Protein AF-A0A226D0L8-F1 (afdb_monomer_lite)

InterPro domains:
  IPR007527 Zinc finger, SWIM-type [PF04434] (391-419)
  IPR007527 Zinc finger, SWIM-type [PS50966] (386-422)

Sequence (454 aa):
MDNNGADLDYRSESSESEEDSQPPPLKKLKRVPNDWEKVEVFETFESAKCKIKSERKFVYKSSTDICNGKKMYYNCAIQRCPAKIHLYLPGDNLTAILYKNGKDHDHEHASTHGINHEINTTIDAILAEGTQMPKHIIKKLRVASGETSEDFVVMFPITNGFRTALSEEFKRSHCWFHVKQNVKKNLSNKIPPDDIKSIIEDIDFLQLADNEDEFEVAKKLWNKNSTKEFCDYFHNNYLDQRSGWYEVYAPGFPSTNNGLESLNSTIKKENTLRSKLPLGDFFSTMEQIVSGWSQDRNSVVPSYTIFSLSPSHTLKIQTKSFMWSIDKTRAPVKTRARGDGLIDYYVTPTGHDPLKKEDVDGYIKKLERKSWTKFDTYRKCKNSLWQVTYTTSNWMTSQCTCPSFKKDGICKHIMGIAIIRKDFIVEDEEKAIPIGGKRQRGRPAKAEKALLTD

Radius of gyration: 38.83 Å; chains: 1; bounding box: 101×60×120 Å

Organism: Folsomia candida (NCBI:txid158441)

Foldseek 3Di:
DDDDDDDDDDDDDDDDDDDDPDDDDDDPPDDDDQDKDWDDKFQAPVVVVVVVVVVLQWDWDDKDADPFFIKTKIDGPDPPWPKIKIWTQGPVRRMIIIIIRPGDGPDDDDPVDDDDPVLVVLLVVCVVVVPDDPVVSVVSSCVVVVNDCVVPLPPDPVLVVCCVPPHPDDDDADQLVVLLVVLVVVCPPPDDPVVSVVVSVLVLVLLLQPDDVRNVLLLVQDDDPRPNVSNVVCCVPDVPNHVRRRLHSDPPDASDCVVVVVVVVCCCVPQQVVDDDDPVSVVVSVCVVVVVLVVLQDPVDPNHDDDDPAFDPDLVQLLLLQLQLPPPQFDWDWDDADPPQKTKTKTADPPDGHDDPVLVVVLVVCVVVVPDNHSVVVSCSLNGIKMWTAHRVDLLPIAMSDPCCSNRVDHSNSVSVCVNVVVDDRDVLSVPADNVDDDDPDDRDDDDPDDDDD

Structure (mmCIF, N/CA/C/O backbone):
data_AF-A0A226D0L8-F1
#
_entry.id   AF-A0A226D0L8-F1
#
loop_
_atom_site.group_PDB
_atom_site.id
_atom_site.type_symbol
_atom_site.label_atom_id
_atom_site.label_alt_id
_atom_site.label_comp_id
_atom_site.label_asym_id
_atom_site.label_entity_id
_atom_site.label_seq_id
_atom_site.pdbx_PDB_ins_code
_atom_site.Cartn_x
_atom_site.Cartn_y
_atom_site.Cartn_z
_atom_site.occupancy
_atom_site.B_iso_or_equiv
_atom_site.auth_seq_id
_atom_site.auth_comp_id
_atom_site.auth_asym_id
_atom_site.auth_atom_id
_atom_site.pdbx_PDB_model_num
ATOM 1 N N . MET A 1 1 ? -69.208 -20.876 -32.835 1.00 37.38 1 MET A N 1
ATOM 2 C CA . MET A 1 1 ? -68.488 -22.139 -33.056 1.00 37.38 1 MET A CA 1
ATOM 3 C C . MET A 1 1 ? -67.694 -22.394 -31.789 1.00 37.38 1 MET A C 1
ATOM 5 O O . MET A 1 1 ? -66.551 -21.977 -31.693 1.00 37.38 1 MET A O 1
ATOM 9 N N . ASP A 1 2 ? -68.374 -22.692 -30.683 1.00 32.94 2 ASP A N 1
ATOM 10 C CA . ASP A 1 2 ? -68.988 -24.002 -30.376 1.00 32.94 2 ASP A CA 1
ATOM 11 C C . ASP A 1 2 ? -67.918 -25.092 -30.310 1.00 32.94 2 ASP A C 1
ATOM 13 O O . ASP A 1 2 ? -67.088 -25.170 -31.205 1.00 32.94 2 ASP A O 1
ATOM 17 N N . ASN A 1 3 ? -67.918 -26.046 -29.394 1.00 30.20 3 ASN A N 1
ATOM 18 C CA . ASN A 1 3 ? -68.461 -26.240 -28.052 1.00 30.20 3 ASN A CA 1
ATOM 19 C C . ASN A 1 3 ? -67.870 -27.608 -27.633 1.00 30.20 3 ASN A C 1
ATOM 21 O O . ASN A 1 3 ? -67.577 -28.421 -28.511 1.00 30.20 3 ASN A O 1
ATOM 25 N N . ASN A 1 4 ? -67.827 -27.888 -26.329 1.00 32.38 4 ASN A N 1
ATOM 26 C CA . ASN A 1 4 ? -67.726 -29.228 -25.714 1.00 32.38 4 ASN A CA 1
ATOM 27 C C . ASN A 1 4 ? -66.370 -29.969 -25.805 1.00 32.38 4 ASN A C 1
ATOM 29 O O . ASN A 1 4 ? -65.723 -30.006 -26.840 1.00 32.38 4 ASN A O 1
ATOM 33 N N . GLY A 1 5 ? -65.880 -30.645 -24.765 1.00 28.31 5 GLY A N 1
ATOM 34 C CA . GLY A 1 5 ? -66.510 -31.075 -23.514 1.00 28.31 5 GLY A CA 1
ATOM 35 C C . GLY A 1 5 ? -66.203 -32.560 -23.273 1.00 28.31 5 GLY A C 1
ATOM 36 O O . GLY A 1 5 ? -66.402 -33.366 -24.176 1.00 28.31 5 GLY A O 1
ATOM 37 N N . ALA A 1 6 ? -65.686 -32.880 -22.084 1.00 32.38 6 ALA A N 1
ATOM 38 C CA . ALA A 1 6 ? -65.762 -34.168 -21.372 1.00 32.38 6 ALA A CA 1
ATOM 39 C C . ALA A 1 6 ? -65.029 -33.953 -20.028 1.00 32.38 6 ALA A C 1
ATOM 41 O O . ALA A 1 6 ? -63.806 -33.832 -20.013 1.00 32.38 6 ALA A O 1
ATOM 42 N N . ASP A 1 7 ? -65.703 -33.538 -18.955 1.00 32.69 7 ASP A N 1
ATOM 43 C CA . ASP A 1 7 ? -66.532 -34.328 -18.023 1.00 32.69 7 ASP A CA 1
ATOM 44 C C . ASP A 1 7 ? -65.847 -35.566 -17.436 1.00 32.69 7 ASP A C 1
ATOM 46 O O . ASP A 1 7 ? -65.626 -36.557 -18.127 1.00 32.69 7 ASP A O 1
ATOM 50 N N . LEU A 1 8 ? -65.611 -35.502 -16.120 1.00 34.31 8 LEU A N 1
ATOM 51 C CA . LEU A 1 8 ? -65.735 -36.620 -15.187 1.00 34.31 8 LEU A CA 1
ATOM 52 C C . LEU A 1 8 ? -66.274 -36.087 -13.840 1.00 34.31 8 LEU A C 1
ATOM 54 O O . LEU A 1 8 ? -65.546 -35.518 -13.028 1.00 34.31 8 LEU A O 1
ATOM 58 N N . ASP A 1 9 ? -67.589 -36.262 -13.693 1.00 32.19 9 ASP A N 1
ATOM 59 C CA . ASP A 1 9 ? -68.399 -36.526 -12.489 1.00 32.19 9 ASP A CA 1
ATOM 60 C C . ASP A 1 9 ? -67.665 -37.298 -11.367 1.00 32.19 9 ASP A C 1
ATOM 62 O O . ASP A 1 9 ? -66.705 -38.014 -11.628 1.00 32.19 9 ASP A O 1
ATOM 66 N N . TYR A 1 10 ? -68.086 -37.389 -10.101 1.00 32.28 10 TYR A N 1
ATOM 67 C CA . TYR A 1 10 ? -69.138 -36.823 -9.244 1.00 32.28 10 TYR A CA 1
ATOM 68 C C . TYR A 1 10 ? -68.954 -37.571 -7.909 1.00 32.28 10 TYR A C 1
ATOM 70 O O . TYR A 1 10 ? -68.886 -38.800 -7.928 1.00 32.28 10 TYR A O 1
ATOM 78 N N . ARG A 1 11 ? -68.903 -36.886 -6.759 1.00 31.02 11 ARG A N 1
ATOM 79 C CA . ARG A 1 11 ? -69.632 -37.304 -5.541 1.00 31.02 11 ARG A CA 1
ATOM 80 C C . ARG A 1 11 ? -69.439 -36.316 -4.399 1.00 31.02 11 ARG A C 1
ATOM 82 O O . ARG A 1 11 ? -68.360 -36.159 -3.841 1.00 31.02 11 ARG A O 1
ATOM 89 N N . SER A 1 12 ? -70.555 -35.686 -4.064 1.00 36.19 12 SER A N 1
ATOM 90 C CA . SER A 1 12 ? -70.820 -35.050 -2.786 1.00 36.19 12 SER A CA 1
ATOM 91 C C . SER A 1 12 ? -71.181 -36.140 -1.778 1.00 36.19 12 SER A C 1
ATOM 93 O O . SER A 1 12 ? -72.107 -36.909 -2.029 1.00 36.19 12 SER A O 1
ATOM 95 N N . GLU A 1 13 ? -70.475 -36.187 -0.651 1.00 32.47 13 GLU A N 1
ATOM 96 C CA . GLU A 1 13 ? -70.979 -36.780 0.585 1.00 32.47 13 GLU A CA 1
ATOM 97 C C . GLU A 1 13 ? -70.772 -35.795 1.738 1.00 32.47 13 GLU A C 1
ATOM 99 O O . GLU A 1 13 ? -69.840 -34.992 1.774 1.00 32.47 13 GLU A O 1
ATOM 104 N N . SER A 1 14 ? -71.777 -35.810 2.596 1.00 33.16 14 SER A N 1
ATOM 105 C CA . SER A 1 14 ? -72.150 -34.849 3.620 1.00 33.16 14 SER A CA 1
ATOM 106 C C . SER A 1 14 ? -71.465 -35.143 4.955 1.00 33.16 14 SER A C 1
ATOM 108 O O . SER A 1 14 ? -71.240 -36.303 5.263 1.00 33.16 14 SER A O 1
ATOM 110 N N . SER A 1 15 ? -71.317 -34.092 5.772 1.00 36.19 15 SER A N 1
ATOM 111 C CA . SER A 1 15 ? -71.385 -34.109 7.243 1.00 36.19 15 SER A CA 1
ATOM 112 C C . SER A 1 15 ? -70.389 -34.993 7.996 1.00 36.19 15 SER A C 1
ATOM 114 O O . SER A 1 15 ? -70.575 -36.196 8.067 1.00 36.19 15 SER A O 1
ATOM 116 N N . GLU A 1 16 ? -69.488 -34.366 8.753 1.00 32.88 16 GLU A N 1
ATOM 117 C CA . GLU A 1 16 ? -69.511 -34.485 10.218 1.00 32.88 16 GLU A CA 1
ATOM 118 C C . GLU A 1 16 ? -68.607 -33.422 10.860 1.00 32.88 16 GLU A C 1
ATOM 120 O O . GLU A 1 16 ? -67.505 -33.123 10.408 1.00 32.88 16 GLU A O 1
ATOM 125 N N . SER A 1 17 ? -69.162 -32.772 11.875 1.00 36.41 17 SER A N 1
ATOM 126 C CA . SER A 1 17 ? -68.563 -31.738 12.707 1.00 36.41 17 SER A CA 1
ATOM 127 C C . SER A 1 17 ? -67.508 -32.335 13.637 1.00 36.41 17 SER A C 1
ATOM 129 O O . SER A 1 17 ? -67.861 -33.109 14.525 1.00 36.41 17 SER A O 1
ATOM 131 N N . GLU A 1 18 ? -66.246 -31.936 13.492 1.00 38.16 18 GLU A N 1
ATOM 132 C CA . GLU A 1 18 ? -65.228 -32.229 14.501 1.00 38.16 18 GLU A CA 1
ATOM 133 C C . GLU A 1 18 ? -65.292 -31.186 15.622 1.00 38.16 18 GLU A C 1
ATOM 135 O O . GLU A 1 18 ? -65.072 -29.989 15.425 1.00 38.16 18 GLU A O 1
ATOM 140 N N . GLU A 1 19 ? -65.678 -31.675 16.798 1.00 36.66 19 GLU A N 1
ATOM 141 C CA . GLU A 1 19 ? -65.771 -30.946 18.051 1.00 36.66 19 GLU A CA 1
ATOM 142 C C . GLU A 1 19 ? -64.402 -30.431 18.519 1.00 36.66 19 GLU A C 1
ATOM 144 O O . GLU A 1 19 ? -63.385 -31.124 18.497 1.00 36.66 19 GLU A O 1
ATOM 149 N N . ASP A 1 20 ? -64.423 -29.192 19.006 1.00 38.41 20 ASP A N 1
ATOM 150 C CA . ASP A 1 20 ? -63.335 -28.472 19.658 1.00 38.41 20 ASP A CA 1
ATOM 151 C C . ASP A 1 20 ? -62.922 -29.172 20.968 1.00 38.41 20 ASP A C 1
ATOM 153 O O . ASP A 1 20 ? -63.424 -28.881 22.057 1.00 38.41 20 ASP A O 1
ATOM 157 N N . SER A 1 21 ? -62.010 -30.141 20.884 1.00 40.56 21 SER A N 1
ATOM 158 C CA . SER A 1 21 ? -61.425 -30.770 22.067 1.00 40.56 21 SER A CA 1
ATOM 159 C C . SER A 1 21 ? -60.380 -29.843 22.698 1.00 40.56 21 SER A C 1
ATOM 161 O O . SER A 1 21 ? -59.181 -29.938 22.419 1.00 40.56 21 SER A O 1
ATOM 163 N N . GLN A 1 22 ? -60.830 -28.946 23.581 1.00 47.28 22 GLN A N 1
ATOM 164 C CA . GLN A 1 22 ? -59.935 -28.200 24.465 1.00 47.28 22 GLN A CA 1
ATOM 165 C C . GLN A 1 22 ? -59.142 -29.163 25.370 1.00 47.28 22 GLN A C 1
ATOM 167 O O . GLN A 1 22 ? -59.720 -30.087 25.951 1.00 47.28 22 GLN A O 1
ATOM 172 N N . PRO A 1 23 ? -57.824 -28.954 25.555 1.00 41.84 23 PRO A N 1
ATOM 173 C CA . PRO A 1 23 ? -57.034 -29.785 26.451 1.00 41.84 23 PRO A CA 1
ATOM 174 C C . PRO A 1 23 ? -57.509 -29.621 27.908 1.00 41.84 23 PRO A C 1
ATOM 176 O O . PRO A 1 23 ? -57.865 -28.515 28.329 1.00 41.84 23 PRO A O 1
ATOM 179 N N . PRO A 1 24 ? -57.491 -30.697 28.716 1.00 47.47 24 PRO A N 1
ATOM 180 C CA . PRO A 1 24 ? -58.000 -30.660 30.079 1.00 47.47 24 PRO A CA 1
ATOM 181 C C . PRO A 1 24 ? -57.193 -29.683 30.952 1.00 47.47 24 PRO A C 1
ATOM 183 O O . PRO A 1 24 ? -55.968 -29.584 30.815 1.00 47.47 24 PRO A O 1
ATOM 186 N N . PRO A 1 25 ? -57.842 -28.979 31.898 1.00 43.16 25 PRO A N 1
ATOM 187 C CA . PRO A 1 25 ? -57.168 -28.010 32.747 1.00 43.16 25 PRO A CA 1
ATOM 188 C C . PRO A 1 25 ? -56.117 -28.700 33.622 1.00 43.16 25 PRO A C 1
ATOM 190 O O . PRO A 1 25 ? -56.400 -29.654 34.351 1.00 43.16 25 PRO A O 1
ATOM 193 N N . LEU A 1 26 ? -54.890 -28.174 33.574 1.00 42.44 26 LEU A N 1
ATOM 194 C CA . LEU A 1 26 ? -53.779 -28.592 34.427 1.00 42.44 26 LEU A CA 1
ATOM 195 C C . LEU A 1 26 ? -54.220 -28.598 35.899 1.00 42.44 26 LEU A C 1
ATOM 197 O O . LEU A 1 26 ? -54.559 -27.555 36.469 1.00 42.44 26 LEU A O 1
ATOM 201 N N . LYS A 1 27 ? -54.186 -29.778 36.533 1.00 43.38 27 LYS A N 1
ATOM 202 C CA . LYS A 1 27 ? -54.408 -29.938 37.977 1.00 43.38 27 LYS A CA 1
ATOM 203 C C . LYS A 1 27 ? -53.449 -29.008 38.727 1.00 43.38 27 LYS A C 1
ATOM 205 O O . LYS A 1 27 ? -52.239 -29.230 38.741 1.00 43.38 27 LYS A O 1
ATOM 210 N N . LYS A 1 28 ? -53.981 -27.956 39.360 1.00 39.88 28 LYS A N 1
ATOM 211 C CA . LYS A 1 28 ? -53.194 -27.063 40.221 1.00 39.88 28 LYS A CA 1
ATOM 212 C C . LYS A 1 28 ? -52.617 -27.888 41.374 1.00 39.88 28 LYS A C 1
ATOM 214 O O . LYS A 1 28 ? -53.363 -28.400 42.205 1.00 39.88 28 LYS A O 1
ATOM 219 N N . LEU A 1 29 ? -51.289 -27.999 41.422 1.00 40.00 29 LEU A N 1
ATOM 220 C CA . LEU A 1 29 ? -50.552 -28.554 42.559 1.00 40.00 29 LEU A CA 1
ATOM 221 C C . LEU A 1 29 ? -51.040 -27.895 43.860 1.00 40.00 29 LEU A C 1
ATOM 223 O O . LEU A 1 29 ? -51.016 -26.664 43.978 1.00 40.00 29 LEU A O 1
ATOM 227 N N . LYS A 1 30 ? -51.481 -28.709 44.832 1.00 39.88 30 LYS A N 1
ATOM 228 C CA . LYS A 1 30 ? -51.782 -28.255 46.198 1.00 39.88 30 LYS A CA 1
ATOM 229 C C . LYS A 1 30 ? -50.533 -27.562 46.750 1.00 39.88 30 LYS A C 1
ATOM 231 O O . LYS A 1 30 ? -49.501 -28.198 46.947 1.00 39.88 30 LYS A O 1
ATOM 236 N N . ARG A 1 31 ? -50.606 -26.244 46.955 1.00 51.47 31 ARG A N 1
ATOM 237 C CA . ARG A 1 31 ? -49.514 -25.476 47.564 1.00 51.47 31 ARG A CA 1
ATOM 238 C C . ARG A 1 31 ? -49.450 -25.838 49.043 1.00 51.47 31 ARG A C 1
ATOM 240 O O . ARG A 1 31 ? -50.428 -25.631 49.753 1.00 51.47 31 ARG A O 1
ATOM 247 N N . VAL A 1 32 ? -48.309 -26.357 49.489 1.00 57.56 32 VAL A N 1
ATOM 248 C CA . VAL A 1 32 ? -48.005 -26.491 50.918 1.00 57.56 32 VAL A CA 1
ATOM 249 C C . VAL A 1 32 ? -48.102 -25.092 51.549 1.00 57.56 32 VAL A C 1
ATOM 251 O O . VAL A 1 32 ? -47.522 -24.157 50.977 1.00 57.56 32 VAL A O 1
ATOM 254 N N . PRO A 1 33 ? -48.852 -24.908 52.651 1.00 63.50 33 PRO A N 1
ATOM 255 C CA . PRO A 1 33 ? -48.919 -23.632 53.355 1.00 63.50 33 PRO A CA 1
ATOM 256 C C . PRO A 1 33 ? -47.511 -23.155 53.733 1.00 63.50 33 PRO A C 1
ATOM 258 O O . PRO A 1 33 ? -46.638 -23.955 54.056 1.00 63.50 33 PRO A O 1
ATOM 261 N N . ASN A 1 34 ? -47.268 -21.851 53.624 1.00 75.88 34 ASN A N 1
ATOM 262 C CA . ASN A 1 34 ? -46.078 -21.250 54.215 1.00 75.88 34 ASN A CA 1
ATOM 263 C C . ASN A 1 34 ? -46.427 -20.879 55.656 1.00 75.88 34 ASN A C 1
ATOM 265 O O . ASN A 1 34 ? -47.388 -20.129 55.852 1.00 75.88 34 ASN A O 1
ATOM 269 N N . ASP A 1 35 ? -45.624 -21.330 56.611 1.00 80.06 35 ASP A N 1
ATOM 270 C CA . ASP A 1 35 ? -45.729 -20.907 58.004 1.00 80.06 35 ASP A CA 1
ATOM 271 C C . ASP A 1 35 ? -45.036 -19.554 58.141 1.00 80.06 35 ASP A C 1
ATOM 273 O O . ASP A 1 35 ? -43.814 -19.433 58.058 1.00 80.06 35 ASP A O 1
ATOM 277 N N . TRP A 1 36 ? -45.841 -18.496 58.210 1.00 87.88 36 TRP A N 1
ATOM 278 C CA . TRP A 1 36 ? -45.336 -17.131 58.278 1.00 87.88 36 TRP A CA 1
ATOM 279 C C . TRP A 1 36 ? -45.078 -16.735 59.726 1.00 87.88 36 TRP A C 1
ATOM 281 O O . TRP A 1 36 ? -46.016 -16.566 60.500 1.00 87.88 36 TRP A O 1
ATOM 291 N N . GLU A 1 37 ? -43.815 -16.513 60.060 1.00 88.62 37 GLU A N 1
ATOM 292 C CA . GLU A 1 37 ? -43.387 -16.066 61.379 1.00 88.62 37 GLU A CA 1
ATOM 293 C C . GLU A 1 37 ? -43.077 -14.569 61.362 1.00 88.62 37 GLU A C 1
ATOM 295 O O . GLU A 1 37 ? -42.433 -14.067 60.435 1.00 88.62 37 GLU A O 1
ATOM 300 N N . LYS A 1 38 ? -43.552 -13.847 62.382 1.00 89.94 38 LYS A N 1
ATOM 301 C CA . LYS A 1 38 ? -43.258 -12.426 62.585 1.00 89.94 38 LYS A CA 1
ATOM 302 C C . LYS A 1 38 ? -41.836 -12.287 63.122 1.00 89.94 38 LYS A C 1
ATOM 304 O O . LYS A 1 38 ? -41.548 -12.773 64.206 1.00 89.94 38 LYS A O 1
ATOM 309 N N . VAL A 1 39 ? -40.982 -11.583 62.386 1.00 89.50 39 VAL A N 1
ATOM 310 C CA . VAL A 1 39 ? -39.554 -11.463 62.716 1.00 89.50 39 VAL A CA 1
ATOM 311 C C . VAL A 1 39 ? -39.223 -10.121 63.346 1.00 89.50 39 VAL A C 1
ATOM 313 O O . VAL A 1 39 ? -38.537 -10.071 64.358 1.00 89.50 39 VAL A O 1
ATOM 316 N N . GLU A 1 40 ? -39.696 -9.026 62.753 1.00 90.50 40 GLU A N 1
ATOM 317 C CA . GLU A 1 40 ? -39.254 -7.684 63.140 1.00 90.50 40 GLU A CA 1
ATOM 318 C C . GLU A 1 40 ? -40.356 -6.650 62.885 1.00 90.50 40 GLU A C 1
ATOM 320 O O . GLU A 1 40 ? -41.176 -6.807 61.973 1.00 90.50 40 GLU A O 1
ATOM 325 N N . VAL A 1 41 ? -40.390 -5.601 63.710 1.00 90.75 41 VAL A N 1
ATOM 326 C CA . VAL A 1 41 ? -41.287 -4.447 63.567 1.00 90.75 41 VAL A CA 1
ATOM 327 C C . VAL A 1 41 ? -40.425 -3.208 63.369 1.00 90.75 41 VAL A C 1
ATOM 329 O O . VAL A 1 41 ? -39.539 -2.938 64.172 1.00 90.75 41 VAL A O 1
ATOM 332 N N . PHE A 1 42 ? -40.702 -2.462 62.308 1.00 89.69 42 PHE A N 1
ATOM 333 C CA . PHE A 1 42 ? -40.007 -1.238 61.944 1.00 89.69 42 PHE A CA 1
ATOM 334 C C . PHE A 1 42 ? -40.900 -0.031 62.222 1.00 89.69 42 PHE A C 1
ATOM 336 O O . PHE A 1 42 ? -42.097 -0.055 61.928 1.00 89.69 42 PHE A O 1
ATOM 343 N N . GLU A 1 43 ? -40.286 1.038 62.728 1.00 84.94 43 GLU A N 1
ATOM 344 C CA . GLU A 1 43 ? -40.940 2.328 62.986 1.00 84.94 43 GLU A CA 1
ATOM 345 C C . GLU A 1 43 ? -41.397 3.042 61.715 1.00 84.94 43 GLU A C 1
ATOM 347 O O . GLU A 1 43 ? -42.222 3.937 61.803 1.00 84.94 43 GLU A O 1
ATOM 352 N N . THR A 1 44 ? -40.831 2.691 60.554 1.00 85.62 44 THR A N 1
ATOM 353 C CA . THR A 1 44 ? -41.199 3.248 59.248 1.00 85.62 44 THR A CA 1
ATOM 354 C C . THR A 1 44 ? -41.049 2.204 58.146 1.00 85.62 44 THR A C 1
ATOM 356 O O . THR A 1 44 ? -40.243 1.267 58.226 1.00 85.62 44 THR A O 1
ATOM 359 N N . PHE A 1 45 ? -41.799 2.388 57.064 1.00 83.94 45 PHE A N 1
ATOM 360 C CA . PHE A 1 45 ? -41.703 1.553 55.871 1.00 83.94 45 PHE A CA 1
ATOM 361 C C . PHE A 1 45 ? -40.346 1.675 55.163 1.00 83.94 45 PHE A C 1
ATOM 363 O O . PHE A 1 45 ? -39.806 0.694 54.644 1.00 83.94 45 PHE A O 1
ATOM 370 N N . GLU A 1 46 ? -39.773 2.873 55.162 1.00 84.81 46 GLU A N 1
ATOM 371 C CA . GLU A 1 46 ? -38.467 3.181 54.592 1.00 84.81 46 GLU A CA 1
ATOM 372 C C . GLU A 1 46 ? -37.364 2.403 55.311 1.00 84.81 46 GLU A C 1
ATOM 374 O O . GLU A 1 46 ? -36.510 1.810 54.648 1.00 84.81 46 GLU A O 1
ATOM 379 N N . SER A 1 47 ? -37.426 2.321 56.644 1.00 86.38 47 SER A N 1
ATOM 380 C CA . SER A 1 47 ? -36.490 1.527 57.447 1.00 86.38 47 SER A CA 1
ATOM 381 C C . SER A 1 47 ? -36.555 0.038 57.083 1.00 86.38 47 SER A C 1
ATOM 383 O O . SER A 1 47 ? -35.529 -0.581 56.780 1.00 86.38 47 SER A O 1
ATOM 385 N N . ALA A 1 48 ? -37.769 -0.513 56.961 1.00 86.19 48 ALA A N 1
ATOM 386 C CA . ALA A 1 48 ? -37.978 -1.901 56.543 1.00 86.19 48 ALA A CA 1
ATOM 387 C C . ALA A 1 48 ? -37.425 -2.182 55.131 1.00 86.19 48 ALA A C 1
ATOM 389 O O . ALA A 1 48 ? -36.776 -3.203 54.887 1.00 86.19 48 ALA A O 1
ATOM 390 N N . LYS A 1 49 ? -37.628 -1.258 54.183 1.00 84.19 49 LYS A N 1
ATOM 391 C CA . LYS A 1 49 ? -37.063 -1.361 52.828 1.00 84.19 49 LYS A CA 1
ATOM 392 C C . LYS A 1 49 ? -35.541 -1.290 52.824 1.00 84.19 49 LYS A C 1
ATOM 394 O O . LYS A 1 49 ? -34.911 -2.060 52.098 1.00 84.19 49 LYS A O 1
ATOM 399 N N . CYS A 1 50 ? -34.953 -0.380 53.599 1.00 84.50 50 CYS A N 1
ATOM 400 C CA . CYS A 1 50 ? -33.504 -0.245 53.717 1.00 84.50 50 CYS A CA 1
ATOM 401 C C . CYS A 1 50 ? -32.867 -1.535 54.237 1.00 84.50 50 CYS A C 1
ATOM 403 O O . CYS A 1 50 ? -31.859 -1.967 53.678 1.00 84.50 50 CYS A O 1
ATOM 405 N N . LYS A 1 51 ? -33.495 -2.200 55.215 1.00 87.12 51 LYS A N 1
ATOM 406 C CA . LYS A 1 51 ? -33.051 -3.501 55.730 1.00 87.12 51 LYS A CA 1
ATOM 407 C C . LYS A 1 51 ? -33.082 -4.600 54.664 1.00 87.12 51 LYS A C 1
ATOM 409 O O . LYS A 1 51 ? -32.074 -5.255 54.425 1.00 87.12 51 LYS A O 1
ATOM 414 N N . ILE A 1 52 ? -34.201 -4.763 53.954 1.00 85.75 52 ILE A N 1
ATOM 415 C CA . ILE A 1 52 ? -34.303 -5.777 52.886 1.00 85.75 52 ILE A CA 1
ATOM 416 C C . ILE A 1 52 ? -33.282 -5.503 51.769 1.00 85.75 52 ILE A C 1
ATOM 418 O O . ILE A 1 52 ? -32.662 -6.425 51.233 1.00 85.75 52 ILE A O 1
ATOM 422 N N . LYS A 1 53 ? -33.077 -4.226 51.421 1.00 83.12 53 LYS A N 1
ATOM 423 C CA . LYS A 1 53 ? -32.132 -3.812 50.379 1.00 83.12 53 LYS A CA 1
ATOM 424 C C . LYS A 1 53 ? -30.674 -4.016 50.797 1.00 83.12 53 LYS A C 1
ATOM 426 O O . LYS A 1 53 ? -29.865 -4.384 49.945 1.00 83.12 53 LYS A O 1
ATOM 431 N N . SER A 1 54 ? -30.329 -3.792 52.067 1.00 80.44 54 SER A N 1
ATOM 432 C CA . SER A 1 54 ? -28.966 -3.997 52.570 1.00 80.44 54 SER A CA 1
ATOM 433 C C . SER A 1 54 ? -28.585 -5.476 52.612 1.00 80.44 54 SER A C 1
ATOM 435 O O . SER A 1 54 ? -27.442 -5.811 52.317 1.00 80.44 54 SER A O 1
ATOM 437 N N . GLU A 1 55 ? -29.547 -6.369 52.862 1.00 81.12 55 GLU A N 1
ATOM 438 C CA . GLU A 1 55 ? -29.313 -7.815 52.839 1.00 81.12 55 GLU A CA 1
ATOM 439 C C . GLU A 1 55 ? -29.033 -8.364 51.432 1.00 81.12 55 GLU A C 1
ATOM 441 O O . GLU A 1 55 ? -28.404 -9.412 51.313 1.00 81.12 55 GLU A O 1
ATOM 446 N N . ARG A 1 56 ? -29.492 -7.692 50.363 1.00 76.44 56 ARG A N 1
ATOM 447 C CA . ARG A 1 56 ? -29.326 -8.091 48.942 1.00 76.44 56 ARG A CA 1
ATOM 448 C C . ARG A 1 56 ? -29.755 -9.533 48.605 1.00 76.44 56 ARG A C 1
ATOM 450 O O . ARG A 1 56 ? -29.443 -10.033 47.528 1.00 76.44 56 ARG A O 1
ATOM 457 N N . LYS A 1 57 ? -30.501 -10.197 49.493 1.00 83.69 57 LYS A N 1
ATOM 458 C CA . LYS A 1 57 ? -30.965 -11.586 49.332 1.00 83.69 57 LYS A CA 1
ATOM 459 C C . LYS A 1 57 ? -32.335 -11.695 48.671 1.00 83.69 57 LYS A C 1
ATOM 461 O O . LYS A 1 57 ? -32.626 -12.731 48.077 1.00 83.69 57 LYS A O 1
ATOM 466 N N . PHE A 1 58 ? -33.165 -10.654 48.761 1.00 86.31 58 PHE A N 1
ATOM 467 C CA . PHE A 1 58 ? -34.573 -10.692 48.366 1.00 86.31 58 PHE A CA 1
ATOM 468 C C . PHE A 1 58 ? -34.925 -9.622 47.324 1.00 86.31 58 PHE A C 1
ATOM 470 O O . PHE A 1 58 ? -34.490 -8.476 47.413 1.00 86.31 58 PHE A O 1
ATOM 477 N N . VAL A 1 59 ? -35.753 -9.996 46.348 1.00 87.38 59 VAL A N 1
ATOM 478 C CA . VAL A 1 59 ? -36.237 -9.155 45.245 1.00 87.38 59 VAL A CA 1
ATOM 479 C C . VAL A 1 59 ? -37.759 -9.054 45.314 1.00 87.38 59 VAL A C 1
ATOM 481 O O . VAL A 1 59 ? -38.454 -10.036 45.594 1.00 87.38 59 VAL A O 1
ATOM 484 N N . TYR A 1 60 ? -38.284 -7.853 45.066 1.00 89.94 60 TYR A N 1
ATOM 485 C CA . TYR A 1 60 ? -39.721 -7.586 45.071 1.00 89.94 60 TYR A CA 1
ATOM 486 C C . TYR A 1 60 ? -40.448 -8.429 44.019 1.00 89.94 60 TYR A C 1
ATOM 488 O O . TYR A 1 60 ? -40.023 -8.499 42.867 1.00 89.94 60 TYR A O 1
ATOM 496 N N . LYS A 1 61 ? -41.563 -9.048 44.417 1.00 88.94 61 LYS A N 1
ATOM 497 C CA . LYS A 1 61 ? -42.399 -9.859 43.530 1.00 88.94 61 LYS A CA 1
ATOM 498 C C . LYS A 1 61 ? -43.722 -9.177 43.210 1.00 88.94 61 LYS A C 1
ATOM 500 O O . LYS A 1 61 ? -44.081 -9.031 42.048 1.00 88.94 61 LYS A O 1
ATOM 505 N N . SER A 1 62 ? -44.486 -8.845 44.243 1.00 89.00 62 SER A N 1
ATOM 506 C CA . SER A 1 62 ? -45.860 -8.372 44.100 1.00 89.00 62 SER A CA 1
ATOM 507 C C . SER A 1 62 ? -46.341 -7.723 45.389 1.00 89.00 62 SER A C 1
ATOM 509 O O . SER A 1 62 ? -45.772 -7.942 46.458 1.00 89.00 62 SER A O 1
ATOM 511 N N . SER A 1 63 ? -47.434 -6.975 45.303 1.00 90.50 63 SER A N 1
ATOM 512 C CA . SER A 1 63 ? -48.151 -6.474 46.471 1.00 90.50 63 SER A CA 1
ATOM 513 C C . SER A 1 63 ? -49.632 -6.814 46.380 1.00 90.50 63 SER A C 1
ATOM 515 O O . SER A 1 63 ? -50.149 -7.111 45.303 1.00 90.50 63 SER A O 1
ATOM 517 N N . THR A 1 64 ? -50.289 -6.854 47.532 1.00 89.25 64 THR A N 1
ATOM 518 C CA . THR A 1 64 ? -51.707 -7.172 47.666 1.00 89.25 64 THR A CA 1
ATOM 519 C C . THR A 1 64 ? -52.292 -6.269 48.734 1.00 89.25 64 THR A C 1
ATOM 521 O O . THR A 1 64 ? -51.834 -6.292 49.879 1.00 89.25 64 THR A O 1
ATOM 524 N N . ASP A 1 65 ? -53.282 -5.476 48.352 1.00 86.25 65 ASP A N 1
ATOM 525 C CA . ASP A 1 65 ? -54.045 -4.661 49.287 1.00 86.25 65 ASP A CA 1
ATOM 526 C C . ASP A 1 65 ? -55.063 -5.564 50.006 1.00 86.25 65 ASP A C 1
ATOM 528 O O . ASP A 1 65 ? -55.687 -6.439 49.401 1.00 86.25 65 ASP A O 1
ATOM 532 N N . ILE A 1 66 ? -55.173 -5.410 51.320 1.00 86.06 66 ILE A N 1
ATOM 533 C CA . ILE A 1 66 ? -56.095 -6.146 52.189 1.00 86.06 66 ILE A CA 1
ATOM 534 C C . ILE A 1 66 ? -56.928 -5.142 52.988 1.00 86.06 66 ILE A C 1
ATOM 536 O O . ILE A 1 66 ? -56.545 -3.985 53.120 1.00 86.06 66 ILE A O 1
ATOM 540 N N . CYS A 1 67 ? -58.065 -5.573 53.539 1.00 75.81 67 CYS A N 1
ATOM 541 C CA . CYS A 1 67 ? -59.019 -4.682 54.217 1.00 75.81 67 CYS A CA 1
ATOM 542 C C . CYS A 1 67 ? -58.389 -3.762 55.282 1.00 75.81 67 CYS A C 1
ATOM 544 O O . CYS A 1 67 ? -58.854 -2.643 55.453 1.00 75.81 67 CYS A O 1
ATOM 546 N N . ASN A 1 68 ? -57.309 -4.207 55.937 1.00 79.38 68 ASN A N 1
ATOM 547 C CA . ASN A 1 68 ? -56.644 -3.487 57.025 1.00 79.38 68 ASN A CA 1
ATOM 548 C C . ASN A 1 68 ? -55.194 -3.077 56.708 1.00 79.38 68 ASN A C 1
ATOM 550 O O . ASN A 1 68 ? -54.412 -2.852 57.633 1.00 79.38 68 ASN A O 1
ATOM 554 N N . GLY A 1 69 ? -54.804 -3.007 55.431 1.00 86.75 69 GLY A N 1
ATOM 555 C CA . GLY A 1 69 ? -53.447 -2.604 55.063 1.00 86.75 69 GLY A CA 1
ATOM 556 C C . GLY A 1 69 ? -52.938 -3.174 53.742 1.00 86.75 69 GLY A C 1
ATOM 557 O O . GLY A 1 69 ? -53.704 -3.581 52.875 1.00 86.75 69 GLY A O 1
ATOM 558 N N . LYS A 1 70 ? -51.616 -3.249 53.586 1.00 89.06 70 LYS A N 1
ATOM 559 C CA . LYS A 1 70 ? -50.957 -3.738 52.369 1.00 89.06 70 LYS A CA 1
ATOM 560 C C . LYS A 1 70 ? -49.900 -4.785 52.684 1.00 89.06 70 LYS A C 1
ATOM 562 O O . LYS A 1 70 ? -49.074 -4.603 53.574 1.00 89.06 70 LYS A O 1
ATOM 567 N N . LYS A 1 71 ? -49.889 -5.885 51.927 1.00 91.69 71 LYS A N 1
ATOM 568 C CA . LYS A 1 71 ? -48.821 -6.895 51.968 1.00 91.69 71 LYS A CA 1
ATOM 569 C C . LYS A 1 71 ? -47.916 -6.761 50.753 1.00 91.69 71 LYS A C 1
ATOM 571 O O . LYS A 1 71 ? -48.396 -6.693 49.626 1.00 91.69 71 LYS A O 1
ATOM 576 N N . MET A 1 72 ? -46.604 -6.763 50.963 1.00 90.12 72 MET A N 1
ATOM 577 C CA . MET A 1 72 ? -45.596 -6.734 49.901 1.00 90.12 72 MET A CA 1
ATOM 578 C C . MET A 1 72 ? -44.721 -7.974 49.980 1.00 90.12 72 MET A C 1
ATOM 580 O O . MET A 1 72 ? -44.045 -8.189 50.979 1.00 90.12 72 MET A O 1
ATOM 584 N N . TYR A 1 73 ? -44.726 -8.784 48.929 1.00 91.62 73 TYR A N 1
ATOM 585 C CA . TYR A 1 73 ? -44.035 -10.066 48.872 1.00 91.62 73 TYR A CA 1
ATOM 586 C C . TYR A 1 73 ? -42.696 -9.945 48.152 1.00 91.62 73 TYR A C 1
ATOM 588 O O . TYR A 1 73 ? -42.607 -9.346 47.075 1.00 91.62 73 TYR A O 1
ATOM 596 N N . TYR A 1 74 ? -41.682 -10.603 48.705 1.00 91.38 74 TYR A N 1
ATOM 597 C CA . TYR A 1 74 ? -40.349 -10.705 48.131 1.00 91.38 74 TYR A CA 1
ATOM 598 C C . TYR A 1 74 ? -39.929 -12.178 48.074 1.00 91.38 74 TYR A C 1
ATOM 600 O O . TYR A 1 74 ? -40.174 -12.950 49.006 1.00 91.38 74 TYR A O 1
ATOM 608 N N . ASN A 1 75 ? -39.291 -12.574 46.976 1.00 90.06 75 ASN A N 1
ATOM 609 C CA . ASN A 1 75 ? -38.640 -13.883 46.866 1.00 90.06 75 ASN A CA 1
ATOM 610 C C . ASN A 1 75 ? -37.134 -13.699 46.991 1.00 90.06 75 ASN A C 1
ATOM 612 O O . ASN A 1 75 ? -36.636 -12.594 46.787 1.00 90.06 75 ASN A O 1
ATOM 616 N N . CYS A 1 76 ? -36.403 -14.777 47.246 1.00 86.44 76 CYS A N 1
ATOM 617 C CA . CYS A 1 76 ? -34.963 -14.747 47.051 1.00 86.44 76 CYS A CA 1
ATOM 618 C C . CYS A 1 76 ? -34.591 -14.320 45.612 1.00 86.44 76 CYS A C 1
ATOM 620 O O . CYS A 1 76 ? -35.329 -14.588 44.659 1.00 86.44 76 CYS A O 1
ATOM 622 N N . ALA A 1 77 ? -33.448 -13.646 45.466 1.00 82.75 77 ALA A N 1
ATOM 623 C CA . ALA A 1 77 ? -32.879 -13.247 44.182 1.00 82.75 77 ALA A CA 1
ATOM 624 C C . ALA A 1 77 ? -32.538 -14.442 43.268 1.00 82.75 77 ALA A C 1
ATOM 626 O O . ALA A 1 77 ? -32.541 -14.293 42.047 1.00 82.75 77 ALA A O 1
ATOM 627 N N . ILE A 1 78 ? -32.273 -15.622 43.839 1.00 79.88 78 ILE A N 1
ATOM 628 C CA . ILE A 1 78 ? -31.985 -16.845 43.083 1.00 79.88 78 ILE A CA 1
ATOM 629 C C . ILE A 1 78 ? -33.292 -17.551 42.707 1.00 79.88 78 ILE A C 1
ATOM 631 O O . ILE A 1 78 ? -34.171 -17.785 43.542 1.00 79.88 78 ILE A O 1
ATOM 635 N N . GLN A 1 79 ? -33.430 -17.896 41.422 1.00 76.12 79 GLN A N 1
ATOM 636 C CA . GLN A 1 79 ? -34.607 -18.609 40.928 1.00 76.12 79 GLN A CA 1
ATOM 637 C C . GLN A 1 79 ? -34.757 -19.971 41.618 1.00 76.12 79 GLN A C 1
ATOM 639 O O . GLN A 1 79 ? -33.784 -20.688 41.809 1.00 76.12 79 GLN A O 1
ATOM 644 N N . ARG A 1 80 ? -36.006 -20.343 41.928 1.00 79.69 80 ARG A N 1
ATOM 645 C CA . ARG A 1 80 ? -36.413 -21.605 42.585 1.00 79.69 80 ARG A CA 1
ATOM 646 C C . ARG A 1 80 ? -36.022 -21.775 44.059 1.00 79.69 80 ARG A C 1
ATOM 648 O O . ARG A 1 80 ? -36.460 -22.757 44.645 1.00 79.69 80 ARG A O 1
ATOM 655 N N . CYS A 1 81 ? -35.361 -20.801 44.682 1.00 83.06 81 CYS A N 1
ATOM 656 C CA . CYS A 1 81 ? -35.119 -20.828 46.125 1.00 83.06 81 CYS A CA 1
ATOM 657 C C . CYS A 1 81 ? -36.448 -20.778 46.929 1.00 83.06 81 CYS A C 1
ATOM 659 O O . CYS A 1 81 ? -37.354 -19.997 46.588 1.00 83.06 81 CYS A O 1
ATOM 661 N N . PRO A 1 82 ? -36.605 -21.592 47.994 1.00 85.81 82 PRO A N 1
ATOM 662 C CA . PRO A 1 82 ? -37.836 -21.679 48.774 1.00 85.81 82 PRO A CA 1
ATOM 663 C C . PRO A 1 82 ? -38.023 -20.525 49.771 1.00 85.81 82 PRO A C 1
ATOM 665 O O . PRO A 1 82 ? -39.159 -20.307 50.211 1.00 85.81 82 PRO A O 1
ATOM 668 N N . ALA A 1 83 ? -36.963 -19.778 50.099 1.00 87.75 83 ALA A N 1
ATOM 669 C CA . ALA A 1 83 ? -36.985 -18.668 51.050 1.00 87.75 83 ALA A CA 1
ATOM 670 C C . ALA A 1 83 ? -37.797 -17.468 50.526 1.00 87.75 83 ALA A C 1
ATOM 672 O O . ALA A 1 83 ? -37.587 -16.967 49.411 1.00 87.75 83 ALA A O 1
ATOM 673 N N . LYS A 1 84 ? -38.748 -16.989 51.337 1.00 91.69 84 LYS A N 1
ATOM 674 C CA . LYS A 1 84 ? -39.642 -15.867 51.011 1.00 91.69 84 LYS A CA 1
ATOM 675 C C . LYS A 1 84 ? -39.899 -15.005 52.233 1.00 91.69 84 LYS A C 1
ATOM 677 O O . LYS A 1 84 ? -40.054 -15.508 53.343 1.00 91.69 84 LYS A O 1
ATOM 682 N N . ILE A 1 85 ? -40.056 -13.711 51.989 1.00 92.81 85 ILE A N 1
ATOM 683 C CA . ILE A 1 85 ? -40.433 -12.743 53.017 1.00 92.81 85 ILE A CA 1
ATOM 684 C C . ILE A 1 85 ? -41.614 -11.900 52.547 1.00 92.81 85 ILE A C 1
ATOM 686 O O . ILE A 1 85 ? -41.849 -11.751 51.342 1.00 92.81 85 ILE A O 1
ATOM 690 N N . HIS A 1 86 ? -42.365 -11.336 53.486 1.00 92.50 86 HIS A N 1
ATOM 691 C CA . HIS A 1 86 ? -43.301 -10.269 53.165 1.00 92.50 86 HIS A CA 1
ATOM 692 C C . HIS A 1 86 ? -43.303 -9.173 54.225 1.00 92.50 86 HIS A C 1
ATOM 694 O O . HIS A 1 86 ? -43.095 -9.436 55.406 1.00 92.50 86 HIS A O 1
ATOM 700 N N . LEU A 1 87 ? -43.553 -7.944 53.780 1.00 91.81 87 LEU A N 1
ATOM 701 C CA . LEU A 1 87 ? -43.842 -6.813 54.650 1.00 91.81 87 LEU A CA 1
ATOM 702 C C . LEU A 1 87 ? -45.352 -6.635 54.753 1.00 91.81 87 LEU A C 1
ATOM 704 O O . LEU A 1 87 ? -46.042 -6.653 53.733 1.00 91.81 87 LEU A O 1
ATOM 708 N N . TYR A 1 88 ? -45.850 -6.453 55.967 1.00 90.56 88 TYR A N 1
ATOM 709 C CA . TYR A 1 88 ? -47.210 -6.017 56.242 1.00 90.56 88 TYR A CA 1
ATOM 710 C C . TYR A 1 88 ? -47.191 -4.570 56.729 1.00 90.56 88 TYR A C 1
ATOM 712 O O . TYR A 1 88 ? -46.503 -4.244 57.694 1.00 90.56 88 TYR A O 1
ATOM 720 N N . LEU A 1 89 ? -47.949 -3.731 56.036 1.00 89.06 89 LEU A N 1
ATOM 721 C CA . LEU A 1 89 ? -48.183 -2.325 56.335 1.00 89.06 89 LEU A CA 1
ATOM 722 C C . LEU A 1 89 ? -49.617 -2.210 56.851 1.00 89.06 89 LEU A C 1
ATOM 724 O O . LEU A 1 89 ? -50.531 -2.388 56.041 1.00 89.06 89 LEU A O 1
ATOM 728 N N . PRO A 1 90 ? -49.846 -1.994 58.154 1.00 85.00 90 PRO A N 1
ATOM 729 C CA . PRO A 1 90 ? -51.183 -1.742 58.674 1.00 85.00 90 PRO A CA 1
ATOM 730 C C . PRO A 1 90 ? -51.744 -0.435 58.091 1.00 85.00 90 PRO A C 1
ATOM 732 O O . PRO A 1 90 ? -50.993 0.435 57.660 1.00 85.00 90 PRO A O 1
ATOM 735 N N . GLY A 1 91 ? -53.070 -0.295 58.050 1.00 74.75 91 GLY A N 1
ATOM 736 C CA . GLY A 1 91 ? -53.745 0.859 57.435 1.00 74.75 91 GLY A CA 1
ATOM 737 C C . GLY A 1 91 ? -53.415 2.231 58.044 1.00 74.75 91 GLY A C 1
ATOM 738 O O . GLY A 1 91 ? -53.718 3.246 57.424 1.00 74.75 91 GLY A O 1
ATOM 739 N N . ASP A 1 92 ? -52.772 2.273 59.214 1.00 70.44 92 ASP A N 1
ATOM 740 C CA . ASP A 1 92 ? -52.227 3.494 59.820 1.00 70.44 92 ASP A CA 1
ATOM 741 C C . ASP A 1 92 ? -50.929 3.983 59.142 1.00 70.44 92 ASP A C 1
ATOM 743 O O . ASP A 1 92 ? -50.527 5.123 59.360 1.00 70.44 92 ASP A O 1
ATOM 747 N N . ASN A 1 93 ? -50.302 3.156 58.289 1.00 65.56 93 ASN A N 1
ATOM 748 C CA . ASN A 1 93 ? -49.074 3.405 57.519 1.00 65.56 93 ASN A CA 1
ATOM 749 C C . ASN A 1 93 ? -47.856 3.873 58.335 1.00 65.56 93 ASN A C 1
ATOM 751 O O . ASN A 1 93 ? -46.851 4.278 57.749 1.00 65.56 93 ASN A O 1
ATOM 755 N N . LEU A 1 94 ? -47.914 3.804 59.665 1.00 71.44 94 LEU A N 1
ATOM 756 C CA . LEU A 1 94 ? -46.822 4.254 60.523 1.00 71.44 94 LEU A CA 1
ATOM 757 C C . LEU A 1 94 ? -45.774 3.159 60.686 1.00 71.44 94 LEU A C 1
ATOM 759 O O . LEU A 1 94 ? -44.591 3.442 60.604 1.00 71.44 94 LEU A O 1
ATOM 763 N N . THR A 1 95 ? -46.185 1.901 60.843 1.00 84.06 95 THR A N 1
ATOM 764 C CA . THR A 1 95 ? -45.254 0.797 61.117 1.00 84.06 95 THR A CA 1
ATOM 765 C C . THR A 1 95 ? -45.207 -0.215 59.978 1.00 84.06 95 THR A C 1
ATOM 767 O O . THR A 1 95 ? -46.154 -0.372 59.208 1.00 84.06 95 THR A O 1
ATOM 770 N N . ALA A 1 96 ? -44.090 -0.930 59.851 1.00 89.00 96 ALA A N 1
ATOM 771 C CA . ALA A 1 96 ? -43.960 -2.041 58.912 1.00 89.00 96 ALA A CA 1
ATOM 772 C C . ALA A 1 96 ? -43.534 -3.307 59.656 1.00 89.00 96 ALA A C 1
ATOM 774 O O . ALA A 1 96 ? -42.611 -3.283 60.462 1.00 89.00 96 ALA A O 1
ATOM 775 N N . ILE A 1 97 ? -44.195 -4.431 59.384 1.00 90.50 97 ILE A N 1
ATOM 776 C CA . ILE A 1 97 ? -43.922 -5.709 60.051 1.00 90.50 97 ILE A CA 1
ATOM 777 C C . ILE A 1 97 ? -43.357 -6.701 59.038 1.00 90.50 97 ILE A C 1
ATOM 779 O O . ILE A 1 97 ? -43.989 -6.969 58.016 1.00 90.50 97 ILE A O 1
ATOM 783 N N . LEU A 1 98 ? -42.189 -7.271 59.327 1.00 91.44 98 LEU A N 1
ATOM 784 C CA . LEU A 1 98 ? -41.531 -8.269 58.488 1.00 91.44 98 LEU A CA 1
ATOM 785 C C . LEU A 1 98 ? -41.893 -9.688 58.921 1.00 91.44 98 LEU A C 1
ATOM 787 O O . LEU A 1 98 ? -41.742 -10.056 60.085 1.00 91.44 98 LEU A O 1
ATOM 791 N N . TYR A 1 99 ? -42.298 -10.495 57.945 1.00 92.00 99 TYR A N 1
ATOM 792 C CA . TYR A 1 99 ? -42.585 -11.914 58.108 1.00 92.00 99 TYR A CA 1
ATOM 793 C C . TYR A 1 99 ? -41.674 -12.766 57.223 1.00 92.00 99 TYR A C 1
ATOM 795 O O . TYR A 1 99 ? -41.456 -12.434 56.053 1.00 92.00 99 TYR A O 1
ATOM 803 N N . LYS A 1 100 ? -41.206 -13.902 57.749 1.00 91.94 100 LYS A N 1
ATOM 804 C CA . LYS A 1 100 ? -40.458 -14.936 57.009 1.00 91.94 100 LYS A CA 1
ATOM 805 C C . LYS A 1 100 ? -41.291 -16.207 56.892 1.00 91.94 100 LYS A C 1
ATOM 807 O O . LYS A 1 100 ? -42.126 -16.468 57.744 1.00 91.94 100 LYS A O 1
ATOM 812 N N . ASN A 1 101 ? -41.088 -16.987 55.835 1.00 89.12 101 ASN A N 1
ATOM 813 C CA . ASN A 1 101 ? -41.860 -18.209 55.576 1.00 89.12 101 ASN A CA 1
ATOM 814 C C . ASN A 1 101 ? -41.282 -19.490 56.211 1.00 89.12 101 ASN A C 1
ATOM 816 O O . ASN A 1 101 ? -41.628 -20.577 55.747 1.00 89.12 101 ASN A O 1
ATOM 820 N N . GLY A 1 102 ? -40.351 -19.362 57.165 1.00 80.81 102 GLY A N 1
ATOM 821 C CA . GLY A 1 102 ? -39.734 -20.487 57.878 1.00 80.81 102 GLY A CA 1
ATOM 822 C C . GLY A 1 102 ? -38.848 -21.414 57.034 1.00 80.81 102 GLY A C 1
ATOM 823 O O . GLY A 1 102 ? -38.482 -22.483 57.505 1.00 80.81 102 GLY A O 1
ATOM 824 N N . LYS A 1 103 ? -38.520 -21.054 55.784 1.00 84.88 103 LYS A N 1
ATOM 825 C CA . LYS A 1 103 ? -37.664 -21.861 54.896 1.00 84.88 103 LYS A CA 1
ATOM 826 C C . LYS A 1 103 ? -36.314 -21.189 54.695 1.00 84.88 103 LYS A C 1
ATOM 828 O O . LYS A 1 103 ? -36.272 -20.023 54.296 1.00 84.88 103 LYS A O 1
ATOM 833 N N . ASP A 1 104 ? -35.245 -21.945 54.911 1.00 83.38 104 ASP A N 1
ATOM 834 C CA . ASP A 1 104 ? -33.877 -21.491 54.676 1.00 83.38 104 ASP A CA 1
ATOM 835 C C . ASP A 1 104 ? -33.525 -21.437 53.185 1.00 83.38 104 ASP A C 1
ATOM 837 O O . ASP A 1 104 ? -34.214 -21.994 52.324 1.00 83.38 104 ASP A O 1
ATOM 841 N N . HIS A 1 105 ? -32.445 -20.721 52.877 1.00 81.88 105 HIS A N 1
ATOM 842 C CA . HIS A 1 105 ? -31.859 -20.717 51.542 1.00 81.88 105 HIS A CA 1
ATOM 843 C C . HIS A 1 105 ? -31.193 -22.071 51.268 1.00 81.88 105 HIS A C 1
ATOM 845 O O . HIS A 1 105 ? -30.390 -22.542 52.063 1.00 81.88 105 HIS A O 1
ATOM 851 N N . ASP A 1 106 ? -31.488 -22.667 50.119 1.00 81.69 106 ASP A N 1
ATOM 852 C CA . ASP A 1 106 ? -30.936 -23.938 49.635 1.00 81.69 106 ASP A CA 1
ATOM 853 C C . ASP A 1 106 ? -29.739 -23.742 48.689 1.00 81.69 106 ASP A C 1
ATOM 855 O O . ASP A 1 106 ? -29.436 -24.592 47.854 1.00 81.69 106 ASP A O 1
ATOM 859 N N . HIS A 1 107 ? -29.067 -22.595 48.795 1.00 74.69 107 HIS A N 1
ATOM 860 C CA . HIS A 1 107 ? -27.949 -22.221 47.942 1.00 74.69 107 HIS A CA 1
ATOM 861 C C . HIS A 1 107 ? -26.852 -21.516 48.746 1.00 74.69 107 HIS A C 1
ATOM 863 O O . HIS A 1 107 ? -27.124 -20.644 49.576 1.00 74.69 107 HIS A O 1
ATOM 869 N N . GLU A 1 108 ? -25.595 -21.834 48.452 1.00 63.66 108 GLU A N 1
ATOM 870 C CA . GLU A 1 108 ? -24.445 -21.082 48.958 1.00 63.66 108 GLU A CA 1
ATOM 871 C C . GLU A 1 108 ? -24.196 -19.830 48.103 1.00 63.66 108 GLU A C 1
ATOM 873 O O . GLU A 1 108 ? -24.607 -19.751 46.945 1.00 63.66 108 GLU A O 1
ATOM 878 N N . HIS A 1 109 ? -23.601 -18.805 48.718 1.00 61.28 109 HIS A N 1
ATOM 879 C CA . HIS A 1 109 ? -23.402 -17.450 48.197 1.00 61.28 109 HIS A CA 1
ATOM 880 C C . HIS A 1 109 ? -23.006 -17.376 46.710 1.00 61.28 109 HIS A C 1
ATOM 882 O O . HIS A 1 109 ? -21.830 -17.387 46.366 1.00 61.28 109 HIS A O 1
ATOM 888 N N . ALA A 1 110 ? -23.986 -17.184 45.828 1.00 50.16 110 ALA A N 1
ATOM 889 C CA . ALA A 1 110 ? -23.739 -16.904 44.420 1.00 50.16 110 ALA A CA 1
ATOM 890 C C . ALA A 1 110 ? -24.617 -15.735 43.968 1.00 50.16 110 ALA A C 1
ATOM 892 O O . ALA A 1 110 ? -25.742 -15.916 43.501 1.00 50.16 110 ALA A O 1
ATOM 893 N N . SER A 1 111 ? -24.115 -14.501 44.088 1.00 49.78 111 SER A N 1
ATOM 894 C CA . SER A 1 111 ? -24.669 -13.426 43.266 1.00 49.78 111 SER A CA 1
ATOM 895 C C . SER A 1 111 ? -24.246 -13.696 41.823 1.00 49.78 111 SER A C 1
ATOM 897 O O . SER A 1 111 ? -23.097 -13.475 41.454 1.00 49.78 111 SER A O 1
ATOM 899 N N . THR A 1 112 ? -25.164 -14.193 41.000 1.00 50.69 112 THR A N 1
ATOM 900 C CA . THR A 1 112 ? -24.913 -14.473 39.578 1.00 50.69 112 THR A CA 1
ATOM 901 C C . THR A 1 112 ? -24.999 -13.227 38.694 1.00 50.69 112 THR A C 1
ATOM 903 O O . THR A 1 112 ? -24.818 -13.334 37.483 1.00 50.69 112 THR A O 1
ATOM 906 N N . HIS A 1 113 ? -25.272 -12.042 39.254 1.00 46.50 113 HIS A N 1
ATOM 907 C CA . HIS A 1 113 ? -25.367 -10.786 38.507 1.00 46.50 113 HIS A CA 1
ATOM 908 C C . HIS A 1 113 ? -24.643 -9.635 39.213 1.00 46.50 113 HIS A C 1
ATOM 910 O O . HIS A 1 113 ? -24.997 -9.256 40.329 1.00 46.50 113 HIS A O 1
ATOM 916 N N . GLY A 1 114 ? -23.663 -9.060 38.510 1.00 54.97 114 GLY A N 1
ATOM 917 C CA . GLY A 1 114 ? -22.859 -7.918 38.944 1.00 54.97 114 GLY A CA 1
ATOM 918 C C . GLY A 1 114 ? -21.355 -8.195 38.883 1.00 54.97 114 GLY A C 1
ATOM 919 O O . GLY A 1 114 ? -20.916 -9.339 38.955 1.00 54.97 114 GLY A O 1
ATOM 920 N N . ILE A 1 115 ? -20.565 -7.132 38.734 1.00 63.41 115 ILE A N 1
ATOM 921 C CA . ILE A 1 115 ? -19.107 -7.181 38.905 1.00 63.41 115 ILE A CA 1
ATOM 922 C C . ILE A 1 115 ? -18.823 -7.470 40.389 1.00 63.41 115 ILE A C 1
ATOM 924 O O . ILE A 1 115 ? -19.474 -6.878 41.254 1.00 63.41 115 ILE A O 1
ATOM 928 N N . ASN A 1 116 ? -17.883 -8.380 40.676 1.00 74.44 116 ASN A N 1
ATOM 929 C CA . ASN A 1 116 ? -17.477 -8.728 42.043 1.00 74.44 116 ASN A CA 1
ATOM 930 C C . ASN A 1 116 ? -17.137 -7.449 42.839 1.00 74.44 116 ASN A C 1
ATOM 932 O O . ASN A 1 116 ? -16.524 -6.525 42.304 1.00 74.44 116 ASN A O 1
ATOM 936 N N . HIS A 1 117 ? -17.552 -7.393 44.109 1.00 69.62 117 HIS A N 1
ATOM 937 C CA . HIS A 1 117 ? -17.279 -6.274 45.011 1.00 69.62 117 HIS A CA 1
ATOM 938 C C . HIS A 1 117 ? -15.797 -5.884 45.020 1.00 69.62 117 HIS A C 1
ATOM 940 O O . HIS A 1 117 ? -15.488 -4.703 44.915 1.00 69.62 117 HIS A O 1
ATOM 946 N N . GLU A 1 118 ? -14.892 -6.860 45.090 1.00 73.88 118 GLU A N 1
ATOM 947 C CA . GLU A 1 118 ? -13.445 -6.619 45.099 1.00 73.88 118 GLU A CA 1
ATOM 948 C C . GLU A 1 118 ? -12.991 -5.890 43.832 1.00 73.88 118 GLU A C 1
ATOM 950 O O . GLU A 1 118 ? -12.284 -4.888 43.911 1.00 73.88 118 GLU A O 1
ATOM 955 N N . ILE A 1 119 ? -13.499 -6.316 42.670 1.00 77.94 119 ILE A N 1
ATOM 956 C CA . ILE A 1 119 ? -13.200 -5.692 41.377 1.00 77.94 119 ILE A CA 1
ATOM 957 C C . ILE A 1 119 ? -13.746 -4.259 41.326 1.00 77.94 119 ILE A C 1
ATOM 959 O O . ILE A 1 119 ? -13.056 -3.371 40.830 1.00 77.94 119 ILE A O 1
ATOM 963 N N . ASN A 1 120 ? -14.946 -4.000 41.856 1.00 79.50 120 ASN A N 1
ATOM 964 C CA . ASN A 1 120 ? -15.487 -2.636 41.922 1.00 79.50 120 ASN A CA 1
ATOM 965 C C . ASN A 1 120 ? -14.633 -1.728 42.813 1.00 79.50 120 ASN A C 1
ATOM 967 O O . ASN A 1 120 ? -14.318 -0.613 42.411 1.00 79.50 120 ASN A O 1
ATOM 971 N N . THR A 1 121 ? -14.186 -2.219 43.971 1.00 82.44 121 THR A N 1
ATOM 972 C CA . THR A 1 121 ? -13.283 -1.463 44.849 1.00 82.44 121 THR A CA 1
ATOM 973 C C . THR A 1 121 ? -11.962 -1.139 44.146 1.00 82.44 121 THR A C 1
ATOM 975 O O . THR A 1 121 ? -11.453 -0.026 44.265 1.00 82.44 121 THR A O 1
ATOM 978 N N . THR A 1 122 ? -11.420 -2.073 43.357 1.00 85.00 122 THR A N 1
ATOM 979 C CA . THR A 1 122 ? -10.218 -1.809 42.553 1.00 85.00 122 THR A CA 1
ATOM 980 C C . THR A 1 122 ? -10.484 -0.796 41.434 1.00 85.00 122 THR A C 1
ATOM 982 O O . THR A 1 122 ? -9.646 0.070 41.190 1.00 85.00 122 THR A O 1
ATOM 985 N N . ILE A 1 123 ? -11.644 -0.851 40.767 1.00 83.38 123 ILE A N 1
ATOM 986 C CA . ILE A 1 123 ? -12.041 0.138 39.749 1.00 83.38 123 ILE A CA 1
ATOM 987 C C . ILE A 1 123 ? -12.098 1.544 40.353 1.00 83.38 123 ILE A C 1
ATOM 989 O O . ILE A 1 123 ? -11.543 2.471 39.765 1.00 83.38 123 ILE A O 1
ATOM 993 N N . ASP A 1 124 ? -12.717 1.698 41.523 1.00 86.38 124 ASP A N 1
ATOM 994 C CA . ASP A 1 124 ? -12.848 2.993 42.196 1.00 86.38 124 ASP A CA 1
ATOM 995 C C . ASP A 1 124 ? -11.480 3.574 42.583 1.00 86.38 124 ASP A C 1
ATOM 997 O O . ASP A 1 124 ? -11.229 4.762 42.367 1.00 86.38 124 ASP A O 1
ATOM 1001 N N . ALA A 1 125 ? -10.553 2.736 43.060 1.00 85.69 125 ALA A N 1
ATOM 1002 C CA . ALA A 1 125 ? -9.175 3.146 43.334 1.00 85.69 125 ALA A CA 1
ATOM 1003 C C . ALA A 1 125 ? -8.448 3.611 42.057 1.00 85.69 125 ALA A C 1
ATOM 1005 O O . ALA A 1 125 ? -7.828 4.673 42.034 1.00 85.69 125 ALA A O 1
ATOM 1006 N N . ILE A 1 126 ? -8.590 2.867 40.955 1.00 87.31 126 ILE A N 1
ATOM 1007 C CA . ILE A 1 126 ? -7.987 3.216 39.660 1.00 87.31 126 ILE A CA 1
ATOM 1008 C C . ILE A 1 126 ? -8.552 4.537 39.104 1.00 87.31 126 ILE A C 1
ATOM 1010 O O . ILE A 1 126 ? -7.820 5.333 38.502 1.00 87.31 126 ILE A O 1
ATOM 1014 N N . LEU A 1 127 ? -9.851 4.777 39.293 1.00 86.00 127 LEU A N 1
ATOM 1015 C CA . LEU A 1 127 ? -10.506 6.027 38.911 1.00 86.00 127 LEU A CA 1
ATOM 1016 C C . LEU A 1 127 ? -10.012 7.202 39.766 1.00 86.00 127 LEU A C 1
ATOM 1018 O O . LEU A 1 127 ? -9.736 8.268 39.213 1.00 86.00 127 LEU A O 1
ATOM 1022 N N . ALA A 1 128 ? -9.843 7.000 41.077 1.00 85.25 128 ALA A N 1
ATOM 1023 C CA . ALA A 1 128 ? -9.307 8.003 42.000 1.00 85.25 128 ALA A CA 1
ATOM 1024 C C . ALA A 1 128 ? -7.849 8.385 41.680 1.00 85.25 128 ALA A C 1
ATOM 1026 O O . ALA A 1 128 ? -7.469 9.544 41.821 1.00 85.25 128 ALA A O 1
ATOM 1027 N N . GLU A 1 129 ? -7.056 7.452 41.145 1.00 83.56 129 GLU A N 1
ATOM 1028 C CA . GLU A 1 129 ? -5.714 7.706 40.594 1.00 83.56 129 GLU A CA 1
ATOM 1029 C C . GLU A 1 129 ? -5.722 8.479 39.255 1.00 83.56 129 GLU A C 1
ATOM 1031 O O . GLU A 1 129 ? -4.678 8.665 38.627 1.00 83.56 129 GLU A O 1
ATOM 1036 N N . GLY A 1 130 ? -6.890 8.902 38.761 1.00 81.88 130 GLY A N 1
ATOM 1037 C CA . GLY A 1 130 ? -7.032 9.706 37.544 1.00 81.88 130 GLY A CA 1
ATOM 1038 C C . GLY A 1 130 ? -7.091 8.900 36.243 1.00 81.88 130 GLY A C 1
ATOM 1039 O O . GLY A 1 130 ? -7.050 9.472 35.153 1.00 81.88 130 GLY A O 1
ATOM 1040 N N . THR A 1 131 ? -7.210 7.569 36.305 1.00 83.44 131 THR A N 1
ATOM 1041 C CA . THR A 1 131 ? -7.321 6.735 35.098 1.00 83.44 131 THR A CA 1
ATOM 1042 C C . THR A 1 131 ? -8.778 6.609 34.661 1.00 83.44 131 THR A C 1
ATOM 1044 O O . THR A 1 131 ? -9.501 5.748 35.138 1.00 83.44 131 THR A O 1
ATOM 1047 N N . GLN A 1 132 ? -9.209 7.440 33.710 1.00 80.31 132 GLN A N 1
ATOM 1048 C CA . GLN A 1 132 ? -10.622 7.504 33.295 1.00 80.31 132 GLN A CA 1
ATOM 1049 C C . GLN A 1 132 ? -10.966 6.658 32.057 1.00 80.31 132 GLN A C 1
ATOM 1051 O O . GLN A 1 132 ? -12.129 6.362 31.793 1.00 80.31 132 GLN A O 1
ATOM 1056 N N . MET A 1 133 ? -9.966 6.263 31.263 1.00 67.56 133 MET A N 1
ATOM 1057 C CA . MET A 1 133 ? -10.191 5.510 30.027 1.00 67.56 133 MET A CA 1
ATOM 1058 C C . MET A 1 133 ? -10.482 4.029 30.323 1.00 67.56 133 MET A C 1
ATOM 1060 O O . MET A 1 133 ? -9.606 3.361 30.878 1.00 67.56 133 MET A O 1
ATOM 1064 N N . PRO A 1 134 ? -11.607 3.451 29.851 1.00 72.00 134 PRO A N 1
ATOM 1065 C CA . PRO A 1 134 ? -11.976 2.059 30.138 1.00 72.00 134 PRO A CA 1
ATOM 1066 C C . PRO A 1 134 ? -10.882 1.041 29.799 1.00 72.00 134 PRO A C 1
ATOM 1068 O O . PRO A 1 134 ? -10.626 0.111 30.556 1.00 72.00 134 PRO A O 1
ATOM 1071 N N . LYS A 1 135 ? -10.160 1.253 28.690 1.00 69.94 135 LYS A N 1
ATOM 1072 C CA . LYS A 1 135 ? -9.033 0.394 28.288 1.00 69.94 135 LYS A CA 1
ATOM 1073 C C . LYS A 1 135 ? -7.882 0.406 29.297 1.00 69.94 135 LYS A C 1
ATOM 1075 O O . LYS A 1 135 ? -7.231 -0.615 29.488 1.00 69.94 135 LYS A O 1
ATOM 1080 N N . HIS A 1 136 ? -7.615 1.552 29.917 1.00 75.94 136 HIS A N 1
ATOM 1081 C CA . HIS A 1 136 ? -6.547 1.696 30.904 1.00 75.94 136 HIS A CA 1
ATOM 1082 C C . HIS A 1 136 ? -6.974 1.149 32.268 1.00 75.94 136 HIS A C 1
ATOM 1084 O O . HIS A 1 136 ? -6.155 0.535 32.945 1.00 75.94 136 HIS A O 1
ATOM 1090 N N . ILE A 1 137 ? -8.256 1.291 32.622 1.00 79.38 137 ILE A N 1
ATOM 1091 C CA . ILE A 1 137 ? -8.839 0.672 33.819 1.00 79.38 137 ILE A CA 1
ATOM 1092 C C . ILE A 1 137 ? -8.717 -0.851 33.727 1.00 79.38 137 ILE A C 1
ATOM 1094 O O . ILE A 1 137 ? -8.153 -1.474 34.618 1.00 79.38 137 ILE A O 1
ATOM 1098 N N . ILE A 1 138 ? -9.127 -1.446 32.601 1.00 77.44 138 ILE A N 1
ATOM 1099 C CA . ILE A 1 138 ? -8.995 -2.893 32.358 1.00 77.44 138 ILE A CA 1
ATOM 1100 C C . ILE A 1 138 ? -7.530 -3.345 32.437 1.00 77.44 138 ILE A C 1
ATOM 1102 O O . ILE A 1 138 ? -7.241 -4.383 33.024 1.00 77.44 138 ILE A O 1
ATOM 1106 N N . LYS A 1 139 ? -6.593 -2.562 31.883 1.00 75.12 139 LYS A N 1
ATOM 1107 C CA . LYS A 1 139 ? -5.154 -2.852 31.972 1.00 75.12 139 LYS A CA 1
ATOM 1108 C C . LYS A 1 139 ? -4.662 -2.871 33.421 1.00 75.12 139 LYS A C 1
ATOM 1110 O O . LYS A 1 139 ? -3.972 -3.808 33.800 1.00 75.12 139 LYS A O 1
ATOM 1115 N N . LYS A 1 140 ? -5.020 -1.867 34.225 1.00 81.69 140 LYS A N 1
ATOM 1116 C CA . LYS A 1 140 ? -4.623 -1.798 35.638 1.00 81.69 140 LYS A CA 1
ATOM 1117 C C . LYS A 1 140 ? -5.252 -2.913 36.477 1.00 81.69 140 LYS A C 1
ATOM 1119 O O . LYS A 1 140 ? -4.555 -3.495 37.297 1.00 81.69 140 LYS A O 1
ATOM 1124 N N . LEU A 1 141 ? -6.515 -3.263 36.221 1.00 81.38 141 LEU A N 1
ATOM 1125 C CA . LEU A 1 141 ? -7.182 -4.390 36.886 1.00 81.38 141 LEU A CA 1
ATOM 1126 C C . LEU A 1 141 ? -6.466 -5.721 36.640 1.00 81.38 141 LEU A C 1
ATOM 1128 O O . LEU A 1 141 ? -6.287 -6.494 37.570 1.00 81.38 141 LEU A O 1
ATOM 1132 N N . ARG A 1 142 ? -6.031 -5.969 35.402 1.00 70.56 142 ARG A N 1
ATOM 1133 C CA . ARG A 1 142 ? -5.339 -7.211 35.021 1.00 70.56 142 ARG A CA 1
ATOM 1134 C C . ARG A 1 142 ? -3.933 -7.327 35.606 1.00 70.56 142 ARG A C 1
ATOM 1136 O O . ARG A 1 142 ? -3.525 -8.397 36.040 1.00 70.56 142 ARG A O 1
ATOM 1143 N N . VAL A 1 143 ? -3.221 -6.202 35.689 1.00 77.38 143 VAL A N 1
ATOM 1144 C CA . VAL A 1 143 ? -1.939 -6.134 36.409 1.00 77.38 143 VAL A CA 1
ATOM 1145 C C . VAL A 1 143 ? -2.149 -6.395 37.904 1.00 77.38 143 VAL A C 1
ATOM 1147 O O . VAL A 1 143 ? -1.381 -7.136 38.508 1.00 77.38 143 VAL A O 1
ATOM 1150 N N . ALA A 1 144 ? -3.210 -5.839 38.499 1.00 75.00 144 ALA A N 1
ATOM 1151 C CA . ALA A 1 144 ? -3.545 -6.071 39.904 1.00 75.00 144 ALA A CA 1
ATOM 1152 C C . ALA A 1 144 ? -3.940 -7.532 40.199 1.00 75.00 144 ALA A C 1
ATOM 1154 O O . ALA A 1 144 ? -3.715 -8.002 41.310 1.00 75.00 144 ALA A O 1
ATOM 1155 N N . SER A 1 145 ? -4.470 -8.267 39.214 1.00 72.12 145 SER A N 1
ATOM 1156 C CA . SER A 1 145 ? -4.762 -9.703 39.326 1.00 72.12 145 SER A CA 1
ATOM 1157 C C . SER A 1 145 ? -3.563 -10.618 39.042 1.00 72.12 145 SER A C 1
ATOM 1159 O O . SER A 1 145 ? -3.735 -11.833 39.000 1.00 72.12 145 SER A O 1
ATOM 1161 N N . GLY A 1 146 ? -2.358 -10.067 38.853 1.00 63.44 146 GLY A N 1
ATOM 1162 C CA . GLY A 1 146 ? -1.130 -10.845 38.669 1.00 63.44 146 GLY A CA 1
ATOM 1163 C C . GLY A 1 146 ? -0.878 -11.347 37.244 1.00 63.44 146 GLY A C 1
ATOM 1164 O O . GLY A 1 146 ? 0.030 -12.152 37.054 1.00 63.44 146 GLY A O 1
ATOM 1165 N N . GLU A 1 147 ? -1.631 -10.878 36.239 1.00 55.09 147 GLU A N 1
ATOM 1166 C CA . GLU A 1 147 ? -1.303 -11.157 34.833 1.00 55.09 147 GLU A CA 1
ATOM 1167 C C . GLU A 1 147 ? -0.027 -10.388 34.453 1.00 55.09 147 GLU A C 1
ATOM 1169 O O . GLU A 1 147 ? 0.073 -9.169 34.648 1.00 55.09 147 GLU A O 1
ATOM 1174 N N . THR A 1 148 ? 0.976 -11.102 33.939 1.00 47.47 148 THR A N 1
ATOM 1175 C CA . THR A 1 148 ? 2.287 -10.520 33.630 1.00 47.47 148 THR A CA 1
ATOM 1176 C C . THR A 1 148 ? 2.246 -9.681 32.352 1.00 47.47 148 THR A C 1
ATOM 1178 O O . THR A 1 148 ? 1.404 -9.858 31.472 1.00 47.47 148 THR A O 1
ATOM 1181 N N . SER A 1 149 ? 3.190 -8.745 32.212 1.00 46.72 149 SER A N 1
ATOM 1182 C CA . SER A 1 149 ? 3.317 -7.899 31.018 1.00 46.72 149 SER A CA 1
ATOM 1183 C C . SER A 1 149 ? 3.747 -8.649 29.750 1.00 46.72 149 SER A C 1
ATOM 1185 O O . SER A 1 149 ? 3.861 -8.019 28.701 1.00 46.72 149 SER A O 1
ATOM 1187 N N . GLU A 1 150 ? 4.012 -9.953 29.827 1.00 43.09 150 GLU A N 1
ATOM 1188 C CA . GLU A 1 150 ? 4.363 -10.795 28.676 1.00 43.09 150 GLU A CA 1
ATOM 1189 C C . GLU A 1 150 ? 3.126 -11.444 28.033 1.00 43.09 150 GLU A C 1
ATOM 1191 O O . GLU A 1 150 ? 3.102 -11.625 26.817 1.00 43.09 150 GLU A O 1
ATOM 1196 N N . ASP A 1 151 ? 2.024 -11.605 28.777 1.00 40.69 151 ASP A N 1
ATOM 1197 C CA . ASP A 1 151 ? 0.704 -11.998 28.241 1.00 40.69 151 ASP A CA 1
ATOM 1198 C C . ASP A 1 151 ? 0.021 -10.863 27.447 1.00 40.69 151 ASP A C 1
ATOM 1200 O O . ASP A 1 151 ? -1.085 -10.978 26.910 1.00 40.69 151 ASP A O 1
ATOM 1204 N N . PHE A 1 152 ? 0.707 -9.725 27.349 1.00 47.16 152 PHE A N 1
ATOM 1205 C CA . PHE A 1 152 ? 0.248 -8.456 26.806 1.00 47.16 152 PHE A CA 1
ATOM 1206 C C . PHE A 1 152 ? 0.327 -8.384 25.278 1.00 47.16 152 PHE A C 1
ATOM 1208 O O . PHE A 1 152 ? 0.669 -7.350 24.700 1.00 47.16 152 PHE A O 1
ATOM 1215 N N . VAL A 1 153 ? -0.098 -9.435 24.579 1.00 44.56 153 VAL A N 1
ATOM 1216 C CA . VAL A 1 153 ? -0.640 -9.204 23.242 1.00 44.56 153 VAL A CA 1
ATOM 1217 C C . VAL A 1 153 ? -1.980 -8.530 23.481 1.00 44.56 153 VAL A C 1
ATOM 1219 O O . VAL A 1 153 ? -2.880 -9.122 24.068 1.00 44.56 153 VAL A O 1
ATOM 1222 N N . VAL A 1 154 ? -2.133 -7.277 23.047 1.00 46.53 154 VAL A N 1
ATOM 1223 C CA . VAL A 1 154 ? -3.451 -6.654 22.873 1.00 46.53 154 VAL A CA 1
ATOM 1224 C C . VAL A 1 154 ? -4.237 -7.590 21.956 1.00 46.53 154 VAL A C 1
ATOM 1226 O O . VAL A 1 154 ? -4.131 -7.518 20.735 1.00 46.53 154 VAL A O 1
ATOM 1229 N N . MET A 1 155 ? -4.938 -8.555 22.548 1.00 48.44 155 MET A N 1
ATOM 1230 C CA . MET A 1 155 ? -5.593 -9.624 21.823 1.00 48.44 155 MET A CA 1
ATOM 1231 C C . MET A 1 155 ? -6.768 -8.999 21.099 1.00 48.44 155 MET A C 1
ATOM 1233 O O . MET A 1 155 ? -7.796 -8.661 21.682 1.00 48.44 155 MET A O 1
ATOM 1237 N N . PHE A 1 156 ? -6.575 -8.766 19.808 1.00 64.12 156 PHE A N 1
ATOM 1238 C CA . PHE A 1 156 ? -7.611 -8.255 18.939 1.00 64.12 156 PHE A CA 1
ATOM 1239 C C . PHE A 1 156 ? -8.689 -9.336 18.823 1.00 64.12 156 PHE A C 1
ATOM 1241 O O . PHE A 1 156 ? -8.380 -10.407 18.301 1.00 64.12 156 PHE A O 1
ATOM 1248 N N . PRO A 1 157 ? -9.945 -9.076 19.232 1.00 73.44 157 PRO A N 1
ATOM 1249 C CA . PRO A 1 157 ? -11.012 -10.080 19.176 1.00 73.44 157 PRO A CA 1
ATOM 1250 C C . PRO A 1 157 ? -11.163 -10.709 17.785 1.00 73.44 157 PRO A C 1
ATOM 1252 O O . PRO A 1 157 ? -11.401 -11.903 17.663 1.00 73.44 157 PRO A O 1
ATOM 1255 N N . ILE A 1 158 ? -10.922 -9.915 16.735 1.00 77.12 158 ILE A N 1
ATOM 1256 C CA . ILE A 1 158 ? -10.901 -10.368 15.338 1.00 77.12 158 ILE A CA 1
ATOM 1257 C C . ILE A 1 158 ? -9.772 -11.375 15.086 1.00 77.12 158 ILE A C 1
ATOM 1259 O O . ILE A 1 158 ? -9.992 -12.381 14.428 1.00 77.12 158 ILE A O 1
ATOM 1263 N N . THR A 1 159 ? -8.564 -11.120 15.594 1.00 79.81 159 THR A N 1
ATOM 1264 C CA . THR A 1 159 ? -7.422 -12.032 15.428 1.00 79.81 159 THR A CA 1
ATOM 1265 C C . THR A 1 159 ? -7.672 -13.352 16.132 1.00 79.81 159 THR A C 1
ATOM 1267 O O . THR A 1 159 ? -7.389 -14.392 15.557 1.00 79.81 159 THR A O 1
ATOM 1270 N N . ASN A 1 160 ? -8.251 -13.318 17.331 1.00 79.75 160 ASN A N 1
ATOM 1271 C CA . ASN A 1 160 ? -8.607 -14.541 18.043 1.00 79.75 160 ASN A CA 1
ATOM 1272 C C . ASN A 1 160 ? -9.704 -15.304 17.315 1.00 79.75 160 ASN A C 1
ATOM 1274 O O . ASN A 1 160 ? -9.548 -16.494 17.091 1.00 79.75 160 ASN A O 1
ATOM 1278 N N . GLY A 1 161 ? -10.756 -14.610 16.870 1.00 82.06 161 GLY A N 1
ATOM 1279 C CA . GLY A 1 161 ? -11.808 -15.222 16.064 1.00 82.06 161 GLY A CA 1
ATOM 1280 C C . GLY A 1 161 ? -11.251 -15.906 14.814 1.00 82.06 161 GLY A C 1
ATOM 1281 O O . GLY A 1 161 ? -11.617 -17.040 14.532 1.00 82.06 161 GLY A O 1
ATOM 1282 N N . PHE A 1 162 ? -10.307 -15.262 14.117 1.00 81.88 162 PHE A N 1
ATOM 1283 C CA . PHE A 1 162 ? -9.602 -15.868 12.984 1.00 81.88 162 PHE A CA 1
ATOM 1284 C C . PHE A 1 162 ? -8.794 -17.106 13.386 1.00 81.88 162 PHE A C 1
ATOM 1286 O O . PHE A 1 162 ? -8.947 -18.138 12.742 1.00 81.88 162 PHE A O 1
ATOM 1293 N N . ARG A 1 163 ? -7.988 -17.032 14.457 1.00 82.81 163 ARG A N 1
ATOM 1294 C CA . ARG A 1 163 ? -7.206 -18.181 14.955 1.00 82.81 163 ARG A CA 1
ATOM 1295 C C . ARG A 1 163 ? -8.097 -19.371 15.284 1.00 82.81 163 ARG A C 1
ATOM 1297 O O . ARG A 1 163 ? -7.815 -20.486 14.866 1.00 82.81 163 ARG A O 1
ATOM 1304 N N . THR A 1 164 ? -9.192 -19.115 15.995 1.00 84.50 164 THR A N 1
ATOM 1305 C CA . THR A 1 164 ? -10.141 -20.149 16.409 1.00 84.50 164 THR A CA 1
ATOM 1306 C C . THR A 1 164 ? -10.868 -20.776 15.221 1.00 84.50 164 THR A C 1
ATOM 1308 O O . THR A 1 164 ? -11.121 -21.974 15.242 1.00 84.50 164 THR A O 1
ATOM 1311 N N . ALA A 1 165 ? -11.217 -19.993 14.196 1.00 84.31 165 ALA A N 1
ATOM 1312 C CA . ALA A 1 165 ? -12.043 -20.473 13.090 1.00 84.31 165 ALA A CA 1
ATOM 1313 C C . ALA A 1 165 ? -11.254 -21.050 11.901 1.00 84.31 165 ALA A C 1
ATOM 1315 O O . ALA A 1 165 ? -11.777 -21.917 11.208 1.00 84.31 165 ALA A O 1
ATOM 1316 N N . LEU A 1 166 ? -10.046 -20.547 11.615 1.00 79.12 166 LEU A N 1
ATOM 1317 C CA . LEU A 1 166 ? -9.361 -20.767 10.330 1.00 79.12 166 LEU A CA 1
ATOM 1318 C C . LEU A 1 166 ? -7.925 -21.311 10.438 1.00 79.12 166 LEU A C 1
ATOM 1320 O O . LEU A 1 166 ? -7.323 -21.522 9.389 1.00 79.12 166 LEU A O 1
ATOM 1324 N N . SER A 1 167 ? -7.416 -21.578 11.653 1.00 76.88 167 SER A N 1
ATOM 1325 C CA . SER A 1 167 ? -6.050 -22.030 12.029 1.00 76.88 167 SER A CA 1
ATOM 1326 C C . SER A 1 167 ? -5.135 -20.949 12.628 1.00 76.88 167 SER A C 1
ATOM 1328 O O . SER A 1 167 ? -5.371 -19.747 12.493 1.00 76.88 167 SER A O 1
ATOM 1330 N N . GLU A 1 168 ? -4.081 -21.392 13.324 1.00 72.12 168 GLU A N 1
ATOM 1331 C CA . GLU A 1 168 ? -3.099 -20.523 13.989 1.00 72.12 168 GLU A CA 1
ATOM 1332 C C . GLU A 1 168 ? -2.087 -19.884 13.024 1.00 72.12 168 GLU A C 1
ATOM 1334 O O . GLU A 1 168 ? -1.544 -18.816 13.322 1.00 72.12 168 GLU A O 1
ATOM 1339 N N . GLU A 1 169 ? -1.865 -20.481 11.851 1.00 81.12 169 GLU A N 1
ATOM 1340 C CA . GLU A 1 169 ? -0.856 -20.028 10.894 1.00 81.12 169 GLU A CA 1
ATOM 1341 C C . GLU A 1 169 ? -1.424 -18.996 9.914 1.00 81.12 169 GLU A C 1
ATOM 1343 O O . GLU A 1 169 ? -1.800 -19.296 8.782 1.00 81.12 169 GLU A O 1
ATOM 1348 N N . PHE A 1 170 ? -1.457 -17.728 10.329 1.00 82.06 170 PHE A N 1
ATOM 1349 C CA . PHE A 1 170 ? -1.685 -16.626 9.396 1.00 82.06 170 PHE A CA 1
ATOM 1350 C C . PHE A 1 170 ? -0.851 -15.391 9.718 1.00 82.06 170 PHE A C 1
ATOM 1352 O O . PHE A 1 170 ? -0.616 -15.022 10.871 1.00 82.06 170 PHE A O 1
ATOM 1359 N N . LYS A 1 171 ? -0.468 -14.679 8.657 1.00 83.12 171 LYS A N 1
ATOM 1360 C CA . LYS A 1 171 ? 0.188 -13.375 8.741 1.00 83.12 171 LYS A CA 1
ATOM 1361 C C . LYS A 1 171 ? -0.868 -12.275 8.645 1.00 83.12 171 LYS A C 1
ATOM 1363 O O . LYS A 1 171 ? -1.509 -12.093 7.612 1.00 83.12 171 LYS A O 1
ATOM 1368 N N . ARG A 1 172 ? -1.088 -11.541 9.738 1.00 84.69 172 ARG A N 1
ATOM 1369 C CA . ARG A 1 172 ? -2.121 -10.499 9.791 1.00 84.69 172 ARG A CA 1
ATOM 1370 C C . ARG A 1 172 ? -1.650 -9.211 9.122 1.00 84.69 172 ARG A C 1
ATOM 1372 O O . ARG A 1 172 ? -0.818 -8.498 9.671 1.00 84.69 172 ARG A O 1
ATOM 1379 N N . SER A 1 173 ? -2.270 -8.847 8.006 1.00 88.94 173 SER A N 1
ATOM 1380 C CA . SER A 1 173 ? -2.091 -7.527 7.400 1.00 88.94 173 SER A CA 1
ATOM 1381 C C . SER A 1 173 ? -3.085 -6.499 7.952 1.00 88.94 173 SER A C 1
ATOM 1383 O O . SER A 1 173 ? -4.193 -6.815 8.400 1.00 88.94 173 SER A O 1
ATOM 1385 N N . HIS A 1 174 ? -2.682 -5.233 7.932 1.00 88.31 174 HIS A N 1
ATOM 1386 C CA . HIS A 1 174 ? -3.516 -4.097 8.291 1.00 88.31 174 HIS A CA 1
ATOM 1387 C C . HIS A 1 174 ? -3.858 -3.293 7.042 1.00 88.31 174 HIS A C 1
ATOM 1389 O O . HIS A 1 174 ? -2.987 -2.859 6.295 1.00 88.31 174 HIS A O 1
ATOM 1395 N N . CYS A 1 175 ? -5.154 -3.064 6.831 1.00 88.38 175 CYS A N 1
ATOM 1396 C CA . CYS A 1 175 ? -5.643 -2.330 5.672 1.00 88.38 175 CYS A CA 1
ATOM 1397 C C . CYS A 1 175 ? -5.083 -0.899 5.644 1.00 88.38 175 CYS A C 1
ATOM 1399 O O . CYS A 1 175 ? -5.431 -0.066 6.489 1.00 88.38 175 CYS A O 1
ATOM 1401 N N . TRP A 1 176 ? -4.271 -0.605 4.629 1.00 91.94 176 TRP A N 1
ATOM 1402 C CA . TRP A 1 176 ? -3.633 0.695 4.442 1.00 91.94 176 TRP A CA 1
ATOM 1403 C C . TRP A 1 176 ? -4.626 1.864 4.414 1.00 91.94 176 TRP A C 1
ATOM 1405 O O . TRP A 1 176 ? -4.381 2.905 5.024 1.00 91.94 176 TRP A O 1
ATOM 1415 N N . PHE A 1 177 ? -5.787 1.690 3.776 1.00 89.81 177 PHE A N 1
ATOM 1416 C CA . PHE A 1 177 ? -6.835 2.712 3.763 1.00 89.81 177 PHE A CA 1
ATOM 1417 C C . PHE A 1 177 ? -7.262 3.122 5.179 1.00 89.81 177 PHE A C 1
ATOM 1419 O O . PHE A 1 177 ? -7.347 4.315 5.478 1.00 89.81 177 PHE A O 1
ATOM 1426 N N . HIS A 1 178 ? -7.478 2.148 6.067 1.00 89.19 178 HIS A N 1
ATOM 1427 C CA . HIS A 1 178 ? -7.865 2.408 7.452 1.00 89.19 178 HIS A CA 1
ATOM 1428 C C . HIS A 1 178 ? -6.724 3.031 8.261 1.00 89.19 178 HIS A C 1
ATOM 1430 O O . HIS A 1 178 ? -6.977 3.935 9.059 1.00 89.19 178 HIS A O 1
ATOM 1436 N N . VAL A 1 179 ? -5.472 2.617 8.023 1.00 92.50 179 VAL A N 1
ATOM 1437 C CA . VAL A 1 179 ? -4.290 3.273 8.610 1.00 92.50 179 VAL A CA 1
ATOM 1438 C C . VAL A 1 179 ? -4.274 4.751 8.216 1.00 92.50 179 VAL A C 1
ATOM 1440 O O . VAL A 1 179 ? -4.291 5.618 9.089 1.00 92.50 179 VAL A O 1
ATOM 1443 N N . LYS A 1 180 ? -4.365 5.060 6.917 1.00 92.38 180 LYS A N 1
ATOM 1444 C CA . LYS A 1 180 ? -4.353 6.435 6.398 1.00 92.38 180 LYS A CA 1
ATOM 1445 C C . LYS A 1 180 ? -5.527 7.271 6.910 1.00 92.38 180 LYS A C 1
ATOM 1447 O O . LYS A 1 180 ? -5.354 8.445 7.237 1.00 92.38 180 LYS A O 1
ATOM 1452 N N . GLN A 1 181 ? -6.721 6.687 7.012 1.00 90.75 181 GLN A N 1
ATOM 1453 C CA . GLN A 1 181 ? -7.891 7.372 7.559 1.00 90.75 181 GLN A CA 1
ATOM 1454 C C . GLN A 1 181 ? -7.703 7.705 9.046 1.00 90.75 181 GLN A C 1
ATOM 1456 O O . GLN A 1 181 ? -8.010 8.820 9.467 1.00 90.75 181 GLN A O 1
ATOM 1461 N N . ASN A 1 182 ? -7.170 6.770 9.835 1.00 91.44 182 ASN A N 1
ATOM 1462 C CA . ASN A 1 182 ? -6.916 6.988 11.255 1.00 91.44 182 ASN A CA 1
ATOM 1463 C C . ASN A 1 182 ? -5.777 7.981 11.491 1.00 91.44 182 ASN A C 1
ATOM 1465 O O . ASN A 1 182 ? -5.892 8.810 12.390 1.00 91.44 182 ASN A O 1
ATOM 1469 N N . VAL A 1 183 ? -4.720 7.946 10.677 1.00 92.44 183 VAL A N 1
ATOM 1470 C CA . VAL A 1 183 ? -3.657 8.962 10.679 1.00 92.44 183 VAL A CA 1
ATOM 1471 C C . VAL A 1 183 ? -4.264 10.346 10.471 1.00 92.44 183 VAL A C 1
ATOM 1473 O O . VAL A 1 183 ? -4.119 11.206 11.332 1.00 92.44 183 VAL A O 1
ATOM 1476 N N . LYS A 1 184 ? -5.048 10.544 9.404 1.00 90.75 184 LYS A N 1
ATOM 1477 C CA . LYS A 1 184 ? -5.689 11.839 9.116 1.00 90.75 184 LYS A CA 1
ATOM 1478 C C . LYS A 1 184 ? -6.586 12.334 10.256 1.00 90.75 184 LYS A C 1
ATOM 1480 O O . LYS A 1 184 ? -6.521 13.508 10.599 1.00 90.75 184 LYS A O 1
ATOM 1485 N N . LYS A 1 185 ? -7.379 11.446 10.866 1.00 89.75 185 LYS A N 1
ATOM 1486 C CA . LYS A 1 185 ? -8.246 11.777 12.014 1.00 89.75 185 LYS A CA 1
ATOM 1487 C C . LYS A 1 185 ? -7.465 12.192 13.267 1.00 89.75 185 LYS A C 1
ATOM 1489 O O . LYS A 1 185 ? -7.952 13.010 14.032 1.00 89.75 185 LYS A O 1
ATOM 1494 N N . ASN A 1 186 ? -6.282 11.619 13.495 1.00 88.69 186 ASN A N 1
ATOM 1495 C CA . ASN A 1 186 ? -5.456 11.948 14.665 1.00 88.69 186 ASN A CA 1
ATOM 1496 C C . ASN A 1 186 ? -4.527 13.145 14.421 1.00 88.69 186 ASN A C 1
ATOM 1498 O O . ASN A 1 186 ? -4.059 13.749 15.379 1.00 88.69 186 ASN A O 1
ATOM 1502 N N . LEU A 1 187 ? -4.285 13.498 13.156 1.00 87.44 187 LEU A N 1
ATOM 1503 C CA . LEU A 1 187 ? -3.584 14.723 12.769 1.00 87.44 187 LEU A CA 1
ATOM 1504 C C . LEU A 1 187 ? -4.502 15.956 12.789 1.00 87.44 187 LEU A C 1
ATOM 1506 O O . LEU A 1 187 ? -4.035 17.065 13.047 1.00 87.44 187 LEU A O 1
ATOM 1510 N N . SER A 1 188 ? -5.803 15.788 12.519 1.00 73.88 188 SER A N 1
ATOM 1511 C CA . SER A 1 188 ? -6.742 16.913 12.460 1.00 73.88 188 SER A CA 1
ATOM 1512 C C . SER A 1 188 ? -6.871 17.636 13.808 1.00 73.88 188 SER A C 1
ATOM 1514 O O . SER A 1 188 ? -7.038 16.995 14.843 1.00 73.88 188 SER A O 1
ATOM 1516 N N . ASN A 1 189 ? -6.848 18.974 13.767 1.00 67.50 189 ASN A N 1
ATOM 1517 C CA . ASN A 1 189 ? -7.053 19.921 14.878 1.00 67.50 189 ASN A CA 1
ATOM 1518 C C . ASN A 1 189 ? -5.922 20.059 15.916 1.00 67.50 189 ASN A C 1
ATOM 1520 O O . ASN A 1 189 ? -6.085 20.834 16.854 1.00 67.50 189 ASN A O 1
ATOM 1524 N N . LYS A 1 190 ? -4.784 19.364 15.765 1.00 71.00 190 LYS A N 1
ATOM 1525 C CA . LYS A 1 190 ? -3.679 19.404 16.750 1.00 71.00 190 LYS A CA 1
ATOM 1526 C C . LYS A 1 190 ? -2.330 19.887 16.206 1.00 71.00 190 LYS A C 1
ATOM 1528 O O . LYS A 1 190 ? -1.418 20.121 16.991 1.00 71.00 190 LYS A O 1
ATOM 1533 N N . ILE A 1 191 ? -2.172 19.981 14.885 1.00 81.50 191 ILE A N 1
ATOM 1534 C CA . ILE A 1 191 ? -0.871 20.153 14.219 1.00 81.50 191 ILE A CA 1
ATOM 1535 C C . ILE A 1 191 ? -0.999 21.175 13.070 1.00 81.50 191 ILE A C 1
ATOM 1537 O O . ILE A 1 191 ? -2.043 21.199 12.409 1.00 81.50 191 ILE A O 1
ATOM 1541 N N . PRO A 1 192 ? 0.030 22.006 12.800 1.00 84.50 192 PRO A N 1
ATOM 1542 C CA . PRO A 1 192 ? 0.049 22.915 11.655 1.00 84.50 192 PRO A CA 1
ATOM 1543 C C . PRO A 1 192 ? -0.142 22.202 10.299 1.00 84.50 192 PRO A C 1
ATOM 1545 O O . PRO A 1 192 ? 0.369 21.096 10.110 1.00 84.50 192 PRO A O 1
ATOM 1548 N N . PRO A 1 193 ? -0.819 22.818 9.311 1.00 85.31 193 PRO A N 1
ATOM 1549 C CA . PRO A 1 193 ? -1.093 22.184 8.015 1.00 85.31 193 PRO A CA 1
ATOM 1550 C C . PRO A 1 193 ? 0.146 21.669 7.262 1.00 85.31 193 PRO A C 1
ATOM 1552 O O . PRO A 1 193 ? 0.091 20.595 6.657 1.00 85.31 193 PRO A O 1
ATOM 1555 N N . ASP A 1 194 ? 1.262 22.399 7.317 1.00 85.62 194 ASP A N 1
ATOM 1556 C CA . ASP A 1 194 ? 2.505 22.007 6.642 1.00 85.62 194 ASP A CA 1
ATOM 1557 C C . ASP A 1 194 ? 3.132 20.757 7.272 1.00 85.62 194 ASP A C 1
ATOM 1559 O O . ASP A 1 194 ? 3.555 19.840 6.559 1.00 85.62 194 ASP A O 1
ATOM 1563 N N . ASP A 1 195 ? 3.098 20.661 8.603 1.00 87.69 195 ASP A N 1
ATOM 1564 C CA . ASP A 1 195 ? 3.544 19.477 9.338 1.00 87.69 195 ASP A CA 1
ATOM 1565 C C . ASP A 1 195 ? 2.643 18.273 9.037 1.00 87.69 195 ASP A C 1
ATOM 1567 O O . ASP A 1 195 ? 3.145 17.174 8.804 1.00 87.69 195 ASP A O 1
ATOM 1571 N N . ILE A 1 196 ? 1.319 18.469 8.944 1.00 89.81 196 ILE A N 1
ATOM 1572 C CA . ILE A 1 196 ? 0.376 17.410 8.541 1.00 89.81 196 ILE A CA 1
ATOM 1573 C C . ILE A 1 196 ? 0.754 16.855 7.167 1.00 89.81 196 ILE A C 1
ATOM 1575 O O . ILE A 1 196 ? 0.813 15.635 6.985 1.00 89.81 196 ILE A O 1
ATOM 1579 N N . LYS A 1 197 ? 1.011 17.734 6.193 1.00 90.56 197 LYS A N 1
ATOM 1580 C CA . LYS A 1 197 ? 1.406 17.321 4.845 1.00 90.56 197 LYS A CA 1
ATOM 1581 C C . LYS A 1 197 ? 2.721 16.542 4.879 1.00 90.56 197 LYS A C 1
ATOM 1583 O O . LYS A 1 197 ? 2.773 15.446 4.325 1.00 90.56 197 LYS A O 1
ATOM 1588 N N . SER A 1 198 ? 3.743 17.062 5.564 1.00 91.44 198 SER A N 1
ATOM 1589 C CA . SER A 1 198 ? 5.041 16.389 5.694 1.00 91.44 198 SER A CA 1
ATOM 1590 C C . SER A 1 198 ? 4.913 15.009 6.342 1.00 91.44 198 SER A C 1
ATOM 1592 O O . SER A 1 198 ? 5.485 14.048 5.836 1.00 91.44 198 SER A O 1
ATOM 1594 N N . ILE A 1 199 ? 4.131 14.887 7.416 1.00 92.44 199 ILE A N 1
ATOM 1595 C CA . ILE A 1 199 ? 3.907 13.620 8.121 1.00 92.44 199 ILE A CA 1
ATOM 1596 C C . ILE A 1 199 ? 3.212 12.599 7.222 1.00 92.44 199 ILE A C 1
ATOM 1598 O O . ILE A 1 199 ? 3.625 11.443 7.171 1.00 92.44 199 ILE A O 1
ATOM 1602 N N . ILE A 1 200 ? 2.161 13.010 6.506 1.00 92.81 200 ILE A N 1
ATOM 1603 C CA . ILE A 1 200 ? 1.443 12.113 5.594 1.00 92.81 200 ILE A CA 1
ATOM 1604 C C . ILE A 1 200 ? 2.370 11.638 4.478 1.00 92.81 200 ILE A C 1
ATOM 1606 O O . ILE A 1 200 ? 2.347 10.456 4.149 1.00 92.81 200 ILE A O 1
ATOM 1610 N N . GLU A 1 201 ? 3.188 12.525 3.913 1.00 93.31 201 GLU A N 1
ATOM 1611 C CA . GLU A 1 201 ? 4.163 12.146 2.891 1.00 93.31 201 GLU A CA 1
ATOM 1612 C C . GLU A 1 201 ? 5.207 11.159 3.420 1.00 93.31 201 GLU A C 1
ATOM 1614 O O . GLU A 1 201 ? 5.558 10.215 2.717 1.00 93.31 201 GLU A O 1
ATOM 1619 N N . ASP A 1 202 ? 5.686 11.344 4.650 1.00 94.69 202 ASP A N 1
ATOM 1620 C CA . ASP A 1 202 ? 6.657 10.440 5.263 1.00 94.69 202 ASP A CA 1
ATOM 1621 C C . ASP A 1 202 ? 6.041 9.064 5.572 1.00 94.69 202 ASP A C 1
ATOM 1623 O O . ASP A 1 202 ? 6.676 8.036 5.344 1.00 94.69 202 ASP A O 1
ATOM 1627 N N . ILE A 1 203 ? 4.780 9.020 6.011 1.00 95.25 203 ILE A N 1
ATOM 1628 C CA . ILE A 1 203 ? 4.036 7.771 6.240 1.00 95.25 203 ILE A CA 1
ATOM 1629 C C . ILE A 1 203 ? 3.709 7.067 4.913 1.00 95.25 203 ILE A C 1
ATOM 1631 O O . ILE A 1 203 ? 3.864 5.850 4.812 1.00 95.25 203 ILE A O 1
ATOM 1635 N N . ASP A 1 204 ? 3.315 7.814 3.876 1.00 94.25 204 ASP A N 1
ATOM 1636 C CA . ASP A 1 204 ? 3.157 7.290 2.513 1.00 94.25 204 ASP A CA 1
ATOM 1637 C C . ASP A 1 204 ? 4.496 6.730 1.991 1.00 94.25 204 ASP A C 1
ATOM 1639 O O . ASP A 1 204 ? 4.511 5.736 1.267 1.00 94.25 204 ASP A O 1
ATOM 1643 N N . PHE A 1 205 ? 5.624 7.327 2.387 1.00 94.12 205 PHE A N 1
ATOM 1644 C CA . PHE A 1 205 ? 6.957 6.849 2.033 1.00 94.12 205 PHE A CA 1
ATOM 1645 C C . PHE A 1 205 ? 7.335 5.552 2.761 1.00 94.12 205 PHE A C 1
ATOM 1647 O O . PHE A 1 205 ? 7.792 4.607 2.121 1.00 94.12 205 PHE A O 1
ATOM 1654 N N . LEU A 1 206 ? 7.099 5.479 4.076 1.00 94.88 206 LEU A N 1
ATOM 1655 C CA . LEU A 1 206 ? 7.280 4.262 4.881 1.00 94.88 206 LEU A CA 1
ATOM 1656 C C . LEU A 1 206 ? 6.494 3.081 4.307 1.00 94.88 206 LEU A C 1
ATOM 1658 O O . LEU A 1 206 ? 6.990 1.958 4.261 1.00 94.88 206 LEU A O 1
ATOM 1662 N N . GLN A 1 207 ? 5.283 3.349 3.817 1.00 94.88 207 GLN A N 1
ATOM 1663 C CA . GLN A 1 207 ? 4.421 2.342 3.207 1.00 94.88 207 GLN A CA 1
ATOM 1664 C C . GLN A 1 207 ? 5.060 1.646 1.999 1.00 94.88 207 GLN A C 1
ATOM 1666 O O . GLN A 1 207 ? 4.705 0.516 1.665 1.00 94.88 207 GLN A O 1
ATOM 1671 N N . LEU A 1 208 ? 5.970 2.346 1.325 1.00 93.88 208 LEU A N 1
ATOM 1672 C CA . LEU A 1 208 ? 6.630 1.930 0.099 1.00 93.88 208 LEU A CA 1
ATOM 1673 C C . LEU A 1 208 ? 8.051 1.414 0.359 1.00 93.88 208 LEU A C 1
ATOM 1675 O O . LEU A 1 208 ? 8.869 1.474 -0.555 1.00 93.88 208 LEU A O 1
ATOM 1679 N N . ALA A 1 209 ? 8.383 0.938 1.559 1.00 93.12 209 ALA A N 1
ATOM 1680 C CA . ALA A 1 209 ? 9.663 0.267 1.800 1.00 93.12 209 ALA A CA 1
ATOM 1681 C C . ALA A 1 209 ? 9.865 -0.925 0.838 1.00 93.12 209 ALA A C 1
ATOM 1683 O O . ALA A 1 209 ? 8.907 -1.626 0.511 1.00 93.12 209 ALA A O 1
ATOM 1684 N N . ASP A 1 210 ? 11.098 -1.144 0.363 1.00 89.31 210 ASP A N 1
ATOM 1685 C CA . ASP A 1 210 ? 11.413 -2.227 -0.593 1.00 89.31 210 ASP A CA 1
ATOM 1686 C C . ASP A 1 210 ? 11.388 -3.635 0.020 1.00 89.31 210 ASP A C 1
ATOM 1688 O O . ASP A 1 210 ? 11.228 -4.617 -0.702 1.00 89.31 210 ASP A O 1
ATOM 1692 N N . ASN A 1 211 ? 11.587 -3.750 1.331 1.00 90.81 211 ASN A N 1
ATOM 1693 C CA . ASN A 1 211 ? 11.604 -5.009 2.075 1.00 90.81 211 ASN A CA 1
ATOM 1694 C C . ASN A 1 211 ? 11.462 -4.739 3.582 1.00 90.81 211 ASN A C 1
ATOM 1696 O O . ASN A 1 211 ? 11.426 -3.586 4.017 1.00 90.81 211 ASN A O 1
ATOM 1700 N N . GLU A 1 212 ? 11.370 -5.811 4.367 1.00 92.06 212 GLU A N 1
ATOM 1701 C CA . GLU A 1 212 ? 11.201 -5.753 5.822 1.00 92.06 212 GLU A CA 1
ATOM 1702 C C . GLU A 1 212 ? 12.390 -5.086 6.531 1.00 92.06 212 GLU A C 1
ATOM 1704 O O . GLU A 1 212 ? 12.181 -4.177 7.331 1.00 92.06 212 GLU A O 1
ATOM 1709 N N . ASP A 1 213 ? 13.631 -5.434 6.172 1.00 91.75 213 ASP A N 1
ATOM 1710 C CA . ASP A 1 213 ? 14.835 -4.792 6.721 1.00 91.75 213 ASP A CA 1
ATOM 1711 C C . ASP A 1 213 ? 14.823 -3.273 6.518 1.00 91.75 213 ASP A C 1
ATOM 1713 O O . ASP A 1 213 ? 15.173 -2.494 7.407 1.00 91.75 213 ASP A O 1
ATOM 1717 N N . GLU A 1 214 ? 14.463 -2.843 5.310 1.00 90.88 214 GLU A N 1
ATOM 1718 C CA . GLU A 1 214 ? 14.376 -1.436 4.951 1.00 90.88 214 GLU A CA 1
ATOM 1719 C C . GLU A 1 214 ? 13.254 -0.738 5.719 1.00 90.88 214 GLU A C 1
ATOM 1721 O O . GLU A 1 214 ? 13.454 0.375 6.209 1.00 90.88 214 GLU A O 1
ATOM 1726 N N . PHE A 1 215 ? 12.101 -1.393 5.867 1.00 94.12 215 PHE A N 1
ATOM 1727 C CA . PHE A 1 215 ? 10.998 -0.878 6.669 1.00 94.12 215 PHE A CA 1
ATOM 1728 C C . PHE A 1 215 ? 11.426 -0.663 8.125 1.00 94.12 215 PHE A C 1
ATOM 1730 O O . PHE A 1 215 ? 11.175 0.407 8.674 1.00 94.12 215 PHE A O 1
ATOM 1737 N N . GLU A 1 216 ? 12.142 -1.615 8.725 1.00 92.81 216 GLU A N 1
ATOM 1738 C CA . GLU A 1 216 ? 12.638 -1.509 10.101 1.00 92.81 216 GLU A CA 1
ATOM 1739 C C . GLU A 1 216 ? 13.669 -0.386 10.280 1.00 92.81 216 GLU A C 1
ATOM 1741 O O . GLU A 1 216 ? 13.639 0.344 11.275 1.00 92.81 216 GLU A O 1
ATOM 1746 N N . VAL A 1 217 ? 14.563 -0.186 9.307 1.00 92.56 217 VAL A N 1
ATOM 1747 C CA . VAL A 1 217 ? 15.491 0.958 9.314 1.00 92.56 217 VAL A CA 1
ATOM 1748 C C . VAL A 1 217 ? 14.720 2.273 9.204 1.00 92.56 217 VAL A C 1
ATOM 1750 O O . VAL A 1 217 ? 14.928 3.185 10.004 1.00 92.56 217 VAL A O 1
ATOM 1753 N N . ALA A 1 218 ? 13.807 2.377 8.239 1.00 93.38 218 ALA A N 1
ATOM 1754 C CA . ALA A 1 218 ? 13.033 3.586 7.998 1.00 93.38 218 ALA A CA 1
ATOM 1755 C C . ALA A 1 218 ? 12.144 3.945 9.198 1.00 93.38 218 ALA A C 1
ATOM 1757 O O . ALA A 1 218 ? 12.088 5.111 9.590 1.00 93.38 218 ALA A O 1
ATOM 1758 N N . LYS A 1 219 ? 11.520 2.937 9.819 1.00 93.31 219 LYS A N 1
ATOM 1759 C CA . LYS A 1 219 ? 10.748 3.037 11.061 1.00 93.31 219 LYS A CA 1
ATOM 1760 C C . LYS A 1 219 ? 11.579 3.675 12.173 1.00 93.31 219 LYS A C 1
ATOM 1762 O O . LYS A 1 219 ? 11.132 4.646 12.768 1.00 93.31 219 LYS A O 1
ATOM 1767 N N . LYS A 1 220 ? 12.797 3.180 12.423 1.00 92.00 220 LYS A N 1
ATOM 1768 C CA . LYS A 1 220 ? 13.687 3.711 13.477 1.00 92.00 220 LYS A CA 1
ATOM 1769 C C . LYS A 1 220 ? 14.143 5.145 13.213 1.00 92.00 220 LYS A C 1
ATOM 1771 O O . LYS A 1 220 ? 14.376 5.901 14.152 1.00 92.00 220 LYS A O 1
ATOM 1776 N N . LEU A 1 221 ? 14.297 5.517 11.944 1.00 93.19 221 LEU A N 1
ATOM 1777 C CA . LEU A 1 221 ? 14.712 6.863 11.547 1.00 93.19 221 LEU A CA 1
ATOM 1778 C C . LEU A 1 221 ? 13.574 7.885 11.603 1.00 93.19 221 LEU A C 1
ATOM 1780 O O . LEU A 1 221 ? 13.845 9.087 11.667 1.00 93.19 221 LEU A O 1
ATOM 1784 N N . TRP A 1 222 ? 12.320 7.435 11.528 1.00 93.81 222 TRP A N 1
ATOM 1785 C CA . TRP A 1 222 ? 11.161 8.311 11.453 1.00 93.81 222 TRP A CA 1
ATOM 1786 C C . TRP A 1 222 ? 10.792 8.871 12.829 1.00 93.81 222 TRP A C 1
ATOM 1788 O O . TRP A 1 222 ? 10.188 8.203 13.661 1.00 93.81 222 TRP A O 1
ATOM 1798 N N . ASN A 1 223 ? 11.130 10.138 13.058 1.00 85.56 223 ASN A N 1
ATOM 1799 C CA . ASN A 1 223 ? 10.725 10.873 14.249 1.00 85.56 223 ASN A CA 1
ATOM 1800 C C . ASN A 1 223 ? 10.535 12.362 13.914 1.00 85.56 223 ASN A C 1
ATOM 1802 O O . ASN A 1 223 ? 11.361 12.955 13.215 1.00 85.56 223 ASN A O 1
ATOM 1806 N N . LYS A 1 224 ? 9.452 12.974 14.404 1.00 80.75 224 LYS A N 1
ATOM 1807 C CA . LYS A 1 224 ? 9.157 14.405 14.241 1.00 80.75 224 LYS A CA 1
ATOM 1808 C C . LYS A 1 224 ? 8.944 15.029 15.617 1.00 80.75 224 LYS A C 1
ATOM 1810 O O . LYS A 1 224 ? 7.870 14.932 16.206 1.00 80.75 224 LYS A O 1
ATOM 1815 N N . ASN A 1 225 ? 9.976 15.713 16.112 1.00 75.56 225 ASN A N 1
ATOM 1816 C CA . ASN A 1 225 ? 9.961 16.332 17.442 1.00 75.56 225 ASN A CA 1
ATOM 1817 C C . ASN A 1 225 ? 8.837 17.368 17.615 1.00 75.56 225 ASN A C 1
ATOM 1819 O O . ASN A 1 225 ? 8.280 17.473 18.705 1.00 75.56 225 ASN A O 1
ATOM 1823 N N . SER A 1 226 ? 8.481 18.103 16.555 1.00 72.81 226 SER A N 1
ATOM 1824 C CA . SER A 1 226 ? 7.402 19.104 16.574 1.00 72.81 226 SER A CA 1
ATOM 1825 C C . SER A 1 226 ? 6.015 18.501 16.821 1.00 72.81 226 SER A C 1
ATOM 1827 O O . SER A 1 226 ? 5.100 19.219 17.208 1.00 72.81 226 SER A O 1
ATOM 1829 N N . THR A 1 227 ? 5.851 17.187 16.646 1.00 83.31 227 THR A N 1
ATOM 1830 C CA . THR A 1 227 ? 4.563 16.487 16.749 1.00 83.31 227 THR A CA 1
ATOM 1831 C C . THR A 1 227 ? 4.671 15.230 17.607 1.00 83.31 227 THR A C 1
ATOM 1833 O O . THR A 1 227 ? 4.110 14.186 17.266 1.00 83.31 227 THR A O 1
ATOM 1836 N N . LYS A 1 228 ? 5.408 15.321 18.721 1.00 86.69 228 LYS A N 1
ATOM 1837 C CA . LYS A 1 228 ? 5.743 14.175 19.579 1.00 86.69 228 LYS A CA 1
ATOM 1838 C C . LYS A 1 228 ? 4.523 13.347 20.000 1.00 86.69 228 LYS A C 1
ATOM 1840 O O . LYS A 1 228 ? 4.553 12.137 19.835 1.00 86.69 228 LYS A O 1
ATOM 1845 N N . GLU A 1 229 ? 3.430 13.978 20.440 1.00 87.88 229 GLU A N 1
ATOM 1846 C CA . GLU A 1 229 ? 2.199 13.268 20.846 1.00 87.88 229 GLU A CA 1
ATOM 1847 C C . GLU A 1 229 ? 1.655 12.368 19.720 1.00 87.88 229 GLU A C 1
ATOM 1849 O O . GLU A 1 229 ? 1.304 11.208 19.944 1.00 87.88 229 GLU A O 1
ATOM 1854 N N . PHE A 1 230 ? 1.627 12.877 18.483 1.00 90.75 230 PHE A N 1
ATOM 1855 C CA . PHE A 1 230 ? 1.203 12.087 17.330 1.00 90.75 230 PHE A CA 1
ATOM 1856 C C . PHE A 1 230 ? 2.224 11.001 16.978 1.00 90.75 230 PHE A C 1
ATOM 1858 O O . PHE A 1 230 ? 1.829 9.881 16.655 1.00 90.75 230 PHE A O 1
ATOM 1865 N N . CYS A 1 231 ? 3.522 11.305 17.035 1.00 89.81 231 CYS A N 1
ATOM 1866 C CA . CYS A 1 231 ? 4.570 10.321 16.779 1.00 89.81 231 CYS A CA 1
ATOM 1867 C C . CYS A 1 231 ? 4.502 9.160 17.772 1.00 89.81 231 CYS A C 1
ATOM 1869 O O . CYS A 1 231 ? 4.561 8.012 17.338 1.00 89.81 231 CYS A O 1
ATOM 1871 N N . ASP A 1 232 ? 4.301 9.438 19.059 1.00 89.69 232 ASP A N 1
ATOM 1872 C CA . ASP A 1 232 ? 4.132 8.427 20.104 1.00 89.69 232 ASP A CA 1
ATOM 1873 C C . ASP A 1 232 ? 2.874 7.589 19.840 1.00 89.69 232 ASP A C 1
ATOM 1875 O O . ASP A 1 232 ? 2.906 6.358 19.901 1.00 89.69 232 ASP A O 1
ATOM 1879 N N . TYR A 1 233 ? 1.759 8.230 19.469 1.00 91.38 233 TYR A N 1
ATOM 1880 C CA . TYR A 1 233 ? 0.556 7.521 19.033 1.00 91.38 233 TYR A CA 1
ATOM 1881 C C . TYR A 1 233 ? 0.840 6.594 17.843 1.00 91.38 233 TYR A C 1
ATOM 1883 O O . TYR A 1 233 ? 0.452 5.422 17.871 1.00 91.38 233 TYR A O 1
ATOM 1891 N N . PHE A 1 234 ? 1.496 7.098 16.796 1.00 92.94 234 PHE A N 1
ATOM 1892 C CA . PHE A 1 234 ? 1.716 6.346 15.567 1.00 92.94 234 PH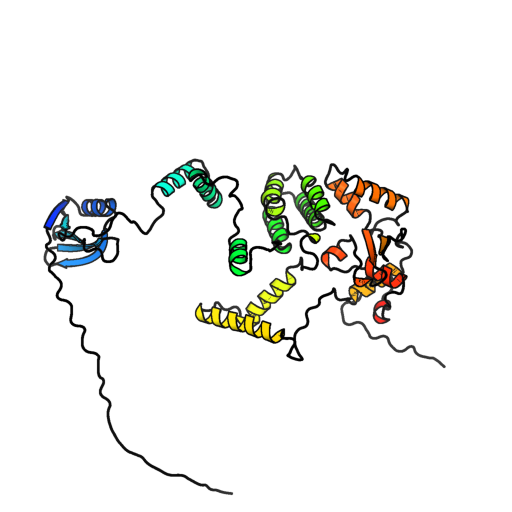E A CA 1
ATOM 1893 C C . PHE A 1 234 ? 2.686 5.181 15.779 1.00 92.94 234 PHE A C 1
ATOM 1895 O O . PHE A 1 234 ? 2.407 4.086 15.291 1.00 92.94 234 PHE A O 1
ATOM 1902 N N . HIS A 1 235 ? 3.747 5.372 16.570 1.00 91.62 235 HIS A N 1
ATOM 1903 C CA . HIS A 1 235 ? 4.670 4.303 16.951 1.00 91.62 235 HIS A CA 1
ATOM 1904 C C . HIS A 1 235 ? 3.934 3.165 17.653 1.00 91.62 235 HIS A C 1
ATOM 1906 O O . HIS A 1 235 ? 3.835 2.059 17.114 1.00 91.62 235 HIS A O 1
ATOM 1912 N N . ASN A 1 236 ? 3.285 3.488 18.773 1.00 89.88 236 ASN A N 1
ATOM 1913 C CA . ASN A 1 236 ? 2.597 2.508 19.605 1.00 89.88 236 ASN A CA 1
ATOM 1914 C C . ASN A 1 236 ? 1.501 1.747 18.845 1.00 89.88 236 ASN A C 1
ATOM 1916 O O . ASN A 1 236 ? 1.283 0.561 19.081 1.00 89.88 236 ASN A O 1
ATOM 1920 N N . ASN A 1 237 ? 0.785 2.418 17.936 1.00 90.38 237 ASN A N 1
ATOM 1921 C CA . ASN A 1 237 ? -0.362 1.813 17.263 1.00 90.38 237 ASN A CA 1
ATOM 1922 C C . ASN A 1 237 ? -0.021 1.141 15.936 1.00 90.38 237 ASN A C 1
ATOM 1924 O O . ASN A 1 237 ? -0.649 0.131 15.634 1.00 90.38 237 ASN A O 1
ATOM 1928 N N . TYR A 1 238 ? 0.889 1.695 15.132 1.00 93.00 238 TYR A N 1
ATOM 1929 C CA . TYR A 1 238 ? 1.083 1.291 13.733 1.00 93.00 238 TYR A CA 1
ATOM 1930 C C . TYR A 1 238 ? 2.503 0.880 13.384 1.00 93.00 238 TYR A C 1
ATOM 1932 O O . TYR A 1 238 ? 2.667 0.198 12.378 1.00 93.00 238 TYR A O 1
ATOM 1940 N N . LEU A 1 239 ? 3.511 1.239 14.176 1.00 92.00 239 LEU A N 1
ATOM 1941 C CA . LEU A 1 239 ? 4.875 0.773 13.929 1.00 92.00 239 LEU A CA 1
ATOM 1942 C C . LEU A 1 239 ? 5.233 -0.421 14.815 1.00 92.00 239 LEU A C 1
ATOM 1944 O O . LEU A 1 239 ? 5.893 -1.334 14.332 1.00 92.00 239 LEU A O 1
ATOM 1948 N N . ASP A 1 240 ? 4.768 -0.462 16.063 1.00 88.00 240 ASP A N 1
ATOM 1949 C CA . ASP A 1 240 ? 5.142 -1.522 17.011 1.00 88.00 240 ASP A CA 1
ATOM 1950 C C . ASP A 1 240 ? 4.119 -2.656 17.073 1.00 88.00 240 ASP A C 1
ATOM 1952 O O . ASP A 1 240 ? 4.485 -3.824 17.033 1.00 88.00 240 ASP A O 1
ATOM 1956 N N . GLN A 1 241 ? 2.824 -2.332 17.121 1.00 84.94 241 GLN A N 1
ATOM 1957 C CA . GLN A 1 241 ? 1.774 -3.349 17.282 1.00 84.94 241 GLN A CA 1
ATOM 1958 C C . GLN A 1 241 ? 1.128 -3.802 15.971 1.00 84.94 241 GLN A C 1
ATOM 1960 O O . GLN A 1 241 ? 0.570 -4.895 15.901 1.00 84.94 241 GLN A O 1
ATOM 1965 N N . ARG A 1 242 ? 1.106 -2.933 14.956 1.00 88.69 242 ARG A N 1
ATOM 1966 C CA . ARG A 1 242 ? 0.331 -3.141 13.722 1.00 88.69 242 ARG A CA 1
ATOM 1967 C C . ARG A 1 242 ? 1.141 -2.792 12.484 1.00 88.69 242 ARG A C 1
ATOM 1969 O O . ARG A 1 242 ? 0.609 -2.124 11.613 1.00 88.69 242 ARG A O 1
ATOM 1976 N N . SER A 1 243 ? 2.398 -3.216 12.395 1.00 90.69 243 SER A N 1
ATOM 1977 C CA . SER A 1 243 ? 3.324 -2.857 11.304 1.00 90.69 243 SER A CA 1
ATOM 1978 C C . SER A 1 243 ? 2.967 -3.422 9.924 1.00 90.69 243 SER A C 1
ATOM 1980 O O . SER A 1 243 ? 3.493 -2.953 8.920 1.00 90.69 243 SER A O 1
ATOM 1982 N N . GLY A 1 244 ? 2.050 -4.389 9.837 1.00 92.06 244 GLY A N 1
ATOM 1983 C CA . GLY A 1 244 ? 1.718 -5.105 8.599 1.00 92.06 244 GLY A CA 1
ATOM 1984 C C . GLY A 1 244 ? 0.907 -4.337 7.544 1.00 92.06 244 GLY A C 1
ATOM 1985 O O . GLY A 1 244 ? -0.050 -4.895 7.012 1.00 92.06 244 GLY A O 1
ATOM 1986 N N . TRP A 1 245 ? 1.217 -3.066 7.263 1.00 93.38 245 TRP A N 1
ATOM 1987 C CA . TRP A 1 245 ? 0.510 -2.216 6.280 1.00 93.38 245 TRP A CA 1
ATOM 1988 C C . TRP A 1 245 ? 1.382 -1.693 5.126 1.00 93.38 245 TRP A C 1
ATOM 1990 O O . TRP A 1 245 ? 0.855 -1.023 4.230 1.00 93.38 245 TRP A O 1
ATOM 2000 N N . TYR A 1 246 ? 2.692 -1.956 5.133 1.00 94.00 246 TYR A N 1
ATOM 2001 C CA . TYR A 1 246 ? 3.571 -1.619 4.008 1.00 94.00 246 TYR A CA 1
ATOM 2002 C C . TYR A 1 246 ? 3.387 -2.610 2.846 1.00 94.00 246 TYR A C 1
ATOM 2004 O O . TYR A 1 246 ? 3.028 -3.765 3.067 1.00 94.00 246 TYR A O 1
ATOM 2012 N N . GLU A 1 247 ? 3.610 -2.170 1.602 1.00 91.50 247 GLU A N 1
ATOM 2013 C CA . GLU A 1 247 ? 3.237 -2.938 0.392 1.00 91.50 247 GLU A CA 1
ATOM 2014 C C . GLU A 1 247 ? 3.905 -4.317 0.314 1.00 91.50 247 GLU A C 1
ATOM 2016 O O . GLU A 1 247 ? 3.300 -5.295 -0.118 1.00 91.50 247 GLU A O 1
ATOM 2021 N N . VAL A 1 248 ? 5.152 -4.417 0.775 1.00 89.44 248 VAL A N 1
ATOM 2022 C CA . VAL A 1 248 ? 5.933 -5.660 0.700 1.00 89.44 248 VAL A CA 1
ATOM 2023 C C . VAL A 1 248 ? 5.562 -6.654 1.810 1.00 89.44 248 VAL A C 1
ATOM 2025 O O . VAL A 1 248 ? 5.926 -7.823 1.735 1.00 89.44 248 VAL A O 1
ATOM 2028 N N . TYR A 1 249 ? 4.776 -6.246 2.814 1.00 92.00 249 TYR A N 1
ATOM 2029 C CA . TYR A 1 249 ? 4.335 -7.147 3.883 1.00 92.00 249 TYR A CA 1
ATOM 2030 C C . TYR A 1 249 ? 3.437 -8.276 3.357 1.00 92.00 249 TYR A C 1
ATOM 2032 O O . TYR A 1 249 ? 3.524 -9.411 3.833 1.00 92.00 249 TYR A O 1
ATOM 2040 N N . ALA A 1 250 ? 2.580 -7.943 2.386 1.00 88.19 250 ALA A N 1
ATOM 2041 C CA . ALA A 1 250 ? 1.667 -8.849 1.700 1.00 88.19 250 ALA A CA 1
ATOM 2042 C C . ALA A 1 250 ? 1.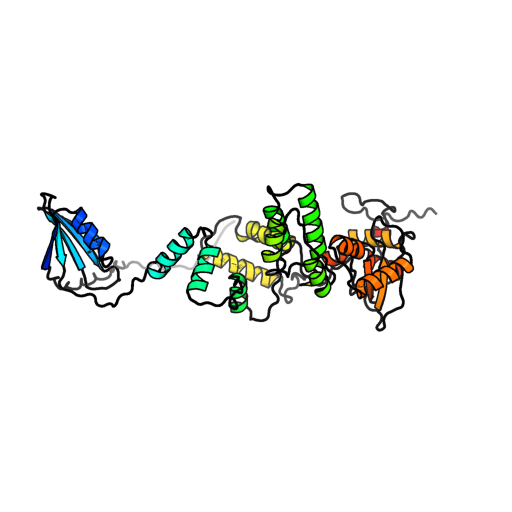618 -8.490 0.197 1.00 88.19 250 ALA A C 1
ATOM 2044 O O . ALA A 1 250 ? 0.660 -7.856 -0.255 1.00 88.19 250 ALA A O 1
ATOM 2045 N N . PRO A 1 251 ? 2.652 -8.862 -0.582 1.00 83.38 251 PRO A N 1
ATOM 2046 C CA . PRO A 1 251 ? 2.749 -8.506 -1.994 1.00 83.38 251 PRO A CA 1
ATOM 2047 C C . PRO A 1 251 ? 1.567 -9.053 -2.800 1.00 83.38 251 PRO A C 1
ATOM 2049 O O . PRO A 1 251 ? 1.128 -10.181 -2.586 1.00 83.38 251 PRO A O 1
ATOM 2052 N N . GLY A 1 252 ? 1.056 -8.257 -3.740 1.00 78.25 252 GLY A N 1
ATOM 2053 C CA . GLY A 1 252 ? -0.074 -8.639 -4.596 1.00 78.25 252 GLY A CA 1
ATOM 2054 C C . GLY A 1 252 ? -1.456 -8.452 -3.961 1.00 78.25 252 GLY A C 1
ATOM 2055 O O . GLY A 1 252 ? -2.461 -8.570 -4.661 1.00 78.25 252 GLY A O 1
ATOM 2056 N N . PHE A 1 253 ? -1.536 -8.098 -2.675 1.00 81.12 253 PHE A N 1
ATOM 2057 C CA . PHE A 1 253 ? -2.802 -7.745 -2.037 1.00 81.12 253 PHE A CA 1
ATOM 2058 C C . PHE A 1 253 ? -3.140 -6.262 -2.253 1.00 81.12 253 PHE A C 1
ATOM 2060 O O . PHE A 1 253 ? -2.255 -5.406 -2.249 1.00 81.12 253 PHE A O 1
ATOM 2067 N N . PRO A 1 254 ? -4.426 -5.912 -2.428 1.00 75.62 254 PRO A N 1
ATOM 2068 C CA . PRO A 1 254 ? -4.818 -4.538 -2.707 1.00 75.62 254 PRO A CA 1
ATOM 2069 C C . PRO A 1 254 ? -4.593 -3.628 -1.493 1.00 75.62 254 PRO A C 1
ATOM 2071 O O . PRO A 1 254 ? -5.161 -3.835 -0.421 1.00 75.62 254 PRO A O 1
ATOM 2074 N N . SER A 1 255 ? -3.858 -2.533 -1.691 1.00 79.81 255 SER A N 1
ATOM 2075 C CA . SER A 1 255 ? -3.724 -1.457 -0.697 1.00 79.81 255 SER A CA 1
ATOM 2076 C C . SER A 1 255 ? -4.828 -0.393 -0.784 1.00 79.81 255 SER A C 1
ATOM 2078 O O . SER A 1 255 ? -4.855 0.561 0.001 1.00 79.81 255 SER A O 1
ATOM 2080 N N . THR A 1 256 ? -5.767 -0.547 -1.724 1.00 79.12 256 THR A N 1
ATOM 2081 C CA . THR A 1 256 ? -6.930 0.336 -1.895 1.00 79.12 256 THR A CA 1
ATOM 2082 C C . THR A 1 256 ? -8.199 -0.296 -1.328 1.00 79.12 256 THR A C 1
ATOM 2084 O O . THR A 1 256 ? -8.359 -1.512 -1.313 1.00 79.12 256 THR A O 1
ATOM 2087 N N . ASN A 1 257 ? -9.139 0.544 -0.894 1.00 81.44 257 ASN A N 1
ATOM 2088 C CA . ASN A 1 257 ? -10.426 0.096 -0.354 1.00 81.44 257 ASN A CA 1
ATOM 2089 C C . ASN A 1 257 ? -11.472 -0.174 -1.452 1.00 81.44 257 ASN A C 1
ATOM 2091 O O . ASN A 1 257 ? -12.625 -0.447 -1.146 1.00 81.44 257 ASN A O 1
ATOM 2095 N N . ASN A 1 258 ? -11.102 -0.078 -2.735 1.00 80.38 258 ASN A N 1
ATOM 2096 C CA . ASN A 1 258 ? -12.061 -0.136 -3.842 1.00 80.38 258 ASN A CA 1
ATOM 2097 C C . ASN A 1 258 ? -12.845 -1.455 -3.857 1.00 80.38 258 ASN A C 1
ATOM 2099 O O . ASN A 1 258 ? -14.055 -1.434 -4.057 1.00 80.38 258 ASN A O 1
ATOM 2103 N N . GLY A 1 259 ? -12.175 -2.584 -3.598 1.00 79.50 259 GLY A N 1
ATOM 2104 C CA . GLY A 1 259 ? -12.827 -3.895 -3.544 1.00 79.50 259 GLY A CA 1
ATOM 2105 C C . GLY A 1 259 ? -13.846 -3.994 -2.408 1.00 79.50 259 GLY A C 1
ATOM 2106 O O . GLY A 1 259 ? -14.984 -4.388 -2.636 1.00 79.50 259 GLY A O 1
ATOM 2107 N N . LEU A 1 260 ? -13.469 -3.562 -1.204 1.00 82.44 260 LEU A N 1
ATOM 2108 C CA . LEU A 1 260 ? -14.342 -3.573 -0.027 1.00 82.44 260 LEU A CA 1
ATOM 2109 C C . LEU A 1 260 ? -15.508 -2.583 -0.156 1.00 82.44 260 LEU A C 1
ATOM 2111 O O . LEU A 1 260 ? -16.634 -2.931 0.178 1.00 82.44 260 LEU A O 1
ATOM 2115 N N . GLU A 1 261 ? -15.278 -1.369 -0.662 1.00 84.75 261 GLU A N 1
ATOM 2116 C CA . GLU A 1 261 ? -16.353 -0.392 -0.892 1.00 84.75 261 GLU A CA 1
ATOM 2117 C C . GLU A 1 261 ? -17.311 -0.846 -1.990 1.00 84.75 261 GLU A C 1
ATOM 2119 O O . GLU A 1 261 ? -18.525 -0.691 -1.846 1.00 84.75 261 GLU A O 1
ATOM 2124 N N . SER A 1 262 ? -16.790 -1.450 -3.063 1.00 85.62 262 SER A N 1
ATOM 2125 C CA . SER A 1 262 ? -17.622 -2.045 -4.107 1.00 85.62 262 SER A CA 1
ATOM 2126 C C . SER A 1 262 ? -18.474 -3.172 -3.533 1.00 85.62 262 SER A C 1
ATOM 2128 O O . SER A 1 262 ? -19.686 -3.167 -3.726 1.00 85.62 262 SER A O 1
ATOM 2130 N N . LEU A 1 263 ? -17.874 -4.075 -2.753 1.00 87.38 263 LEU A N 1
ATOM 2131 C CA . LEU A 1 263 ? -18.582 -5.183 -2.114 1.00 87.38 263 LEU A CA 1
ATOM 2132 C C . LEU A 1 263 ? -19.661 -4.687 -1.147 1.00 87.38 263 LEU A C 1
ATOM 2134 O O . LEU A 1 263 ? -20.814 -5.099 -1.225 1.00 87.38 263 LEU A O 1
ATOM 2138 N N . ASN A 1 264 ? -19.311 -3.737 -0.278 1.00 89.75 264 ASN A N 1
ATOM 2139 C CA . ASN A 1 264 ? -20.252 -3.099 0.638 1.00 89.75 264 ASN A CA 1
ATOM 2140 C C . ASN A 1 264 ? -21.391 -2.408 -0.116 1.00 89.75 264 ASN A C 1
ATOM 2142 O O . ASN A 1 264 ? -22.528 -2.404 0.352 1.00 89.75 264 ASN A O 1
ATOM 2146 N N . SER A 1 265 ? -21.097 -1.791 -1.261 1.00 90.81 265 SER A N 1
ATOM 2147 C CA . SER A 1 265 ? -22.106 -1.181 -2.121 1.00 90.81 265 SER A CA 1
ATOM 2148 C C . SER A 1 265 ? -23.043 -2.236 -2.707 1.00 90.81 265 SER A C 1
ATOM 2150 O O . SER A 1 265 ? -24.250 -2.018 -2.657 1.00 90.81 265 SER A O 1
ATOM 2152 N N . THR A 1 266 ? -22.521 -3.353 -3.219 1.00 91.44 266 THR A N 1
ATOM 2153 C CA . THR A 1 266 ? -23.312 -4.484 -3.730 1.00 91.44 266 THR A CA 1
ATOM 2154 C C . THR A 1 266 ? -24.230 -5.037 -2.644 1.00 91.44 266 THR A C 1
ATOM 2156 O O . THR A 1 266 ? -25.444 -4.986 -2.811 1.00 91.44 266 THR A O 1
ATOM 2159 N N . ILE A 1 267 ? -23.693 -5.395 -1.469 1.00 92.44 267 ILE A N 1
ATOM 2160 C CA . ILE A 1 267 ? -24.493 -5.895 -0.335 1.00 92.44 267 ILE A CA 1
ATOM 2161 C C . ILE A 1 267 ? -25.628 -4.924 -0.000 1.00 92.44 267 ILE A C 1
ATOM 2163 O O . ILE A 1 267 ? -26.781 -5.319 0.149 1.00 92.44 267 ILE A O 1
ATOM 2167 N N . LYS A 1 268 ? -25.316 -3.627 0.089 1.00 92.75 268 LYS A N 1
ATOM 2168 C CA . LYS A 1 268 ? -26.305 -2.600 0.426 1.00 92.75 268 LYS A CA 1
ATOM 2169 C C . LYS A 1 268 ? -27.349 -2.399 -0.667 1.00 92.75 268 LYS A C 1
ATOM 2171 O O . LYS A 1 268 ? -28.487 -2.107 -0.336 1.00 92.75 268 LYS A O 1
ATOM 2176 N N . LYS A 1 269 ? -26.977 -2.436 -1.945 1.00 93.44 269 LYS A N 1
ATOM 2177 C CA . LYS A 1 269 ? -27.887 -2.098 -3.050 1.00 93.44 269 LYS A CA 1
ATOM 2178 C C . LYS A 1 269 ? -28.718 -3.281 -3.514 1.00 93.44 269 LYS A C 1
ATOM 2180 O O . LYS A 1 269 ? -29.856 -3.064 -3.899 1.00 93.44 269 LYS A O 1
ATOM 2185 N N . GLU A 1 270 ? -28.144 -4.474 -3.490 1.00 91.69 270 GLU A N 1
ATOM 2186 C CA . GLU A 1 270 ? -28.704 -5.652 -4.150 1.00 91.69 270 GLU A CA 1
ATOM 2187 C C . GLU A 1 270 ? -29.226 -6.667 -3.136 1.00 91.69 270 GLU A C 1
ATOM 2189 O O . GLU A 1 270 ? -30.279 -7.248 -3.360 1.00 91.69 270 GLU A O 1
ATOM 2194 N N . ASN A 1 271 ? -28.549 -6.845 -1.996 1.00 92.19 271 ASN A N 1
ATOM 2195 C CA . ASN A 1 271 ? -28.930 -7.886 -1.039 1.00 92.19 271 ASN A CA 1
ATOM 2196 C C . ASN A 1 271 ? -29.812 -7.364 0.095 1.00 92.19 271 ASN A C 1
ATOM 2198 O O . ASN A 1 271 ? -30.836 -7.957 0.403 1.00 92.19 271 ASN A O 1
ATOM 2202 N N . THR A 1 272 ? -29.440 -6.247 0.724 1.00 92.44 272 THR A N 1
ATOM 2203 C CA . THR A 1 272 ? -30.218 -5.695 1.847 1.00 92.44 272 THR A CA 1
ATOM 2204 C C . THR A 1 272 ? -31.144 -4.561 1.433 1.00 92.44 272 THR A C 1
ATOM 2206 O O . THR A 1 272 ? -31.935 -4.097 2.252 1.00 92.44 272 THR A O 1
ATOM 2209 N N . LEU A 1 273 ? -31.034 -4.063 0.196 1.00 92.06 273 LEU A N 1
ATOM 2210 C CA . LEU A 1 273 ? -31.776 -2.894 -0.300 1.00 92.06 273 LEU A CA 1
ATOM 2211 C C . LEU A 1 273 ? -31.689 -1.684 0.656 1.00 92.06 273 LEU A C 1
ATOM 2213 O O . LEU A 1 273 ? -32.628 -0.906 0.807 1.00 92.06 273 LEU A O 1
ATOM 2217 N N . ARG A 1 274 ? -30.549 -1.542 1.346 1.00 92.00 274 ARG A N 1
ATOM 2218 C CA . ARG A 1 274 ? -30.258 -0.541 2.390 1.00 92.00 274 ARG A CA 1
ATOM 2219 C C . ARG A 1 274 ? -31.193 -0.592 3.600 1.00 92.00 274 ARG A C 1
ATOM 2221 O O . ARG A 1 274 ? -31.193 0.340 4.405 1.00 92.00 274 ARG A O 1
ATOM 2228 N N . SER A 1 275 ? -31.946 -1.672 3.752 1.00 92.75 275 SER A N 1
ATOM 2229 C CA . SER A 1 275 ? -32.827 -1.910 4.887 1.00 92.75 275 SER A CA 1
ATOM 2230 C C . SER A 1 275 ? -32.081 -2.576 6.049 1.00 92.75 275 SER A C 1
ATOM 2232 O O . SER A 1 275 ? -31.031 -3.204 5.879 1.00 92.75 275 SER A O 1
ATOM 2234 N N . LYS A 1 276 ? -32.608 -2.393 7.264 1.00 93.75 276 LYS A N 1
ATOM 2235 C CA . LYS A 1 276 ? -32.195 -3.174 8.433 1.00 93.75 276 LYS A CA 1
ATOM 2236 C C . LYS A 1 276 ? -33.037 -4.444 8.453 1.00 93.75 276 LYS A C 1
ATOM 2238 O O . LYS A 1 276 ? -34.255 -4.346 8.559 1.00 93.75 276 LYS A O 1
ATOM 2243 N N . LEU A 1 277 ? -32.386 -5.596 8.367 1.00 93.50 277 LEU A N 1
ATOM 2244 C CA . LEU A 1 277 ? -33.063 -6.888 8.353 1.00 93.50 277 LEU A CA 1
ATOM 2245 C C . LEU A 1 277 ? -33.250 -7.424 9.784 1.00 93.50 277 LEU A C 1
ATOM 2247 O O . LEU A 1 277 ? -32.342 -7.267 10.610 1.00 93.50 277 LEU A O 1
ATOM 2251 N N . PRO A 1 278 ? -34.390 -8.069 10.090 1.00 96.00 278 PRO A N 1
ATOM 2252 C CA . PRO A 1 278 ? -34.518 -8.950 11.245 1.00 96.00 278 PRO A CA 1
ATOM 2253 C C . PRO A 1 278 ? -33.429 -10.026 11.248 1.00 96.00 278 PRO A C 1
ATOM 2255 O O . PRO A 1 278 ? -32.905 -10.402 10.202 1.00 96.00 278 PRO A O 1
ATOM 2258 N N . LEU A 1 279 ? -33.090 -10.551 12.426 1.00 93.31 279 LEU A N 1
ATOM 2259 C CA . LEU A 1 279 ? -31.945 -11.455 12.565 1.00 93.31 279 LEU A CA 1
ATOM 2260 C C . LEU A 1 279 ? -32.072 -12.733 11.710 1.00 93.31 279 LEU A C 1
ATOM 2262 O O . LEU A 1 279 ? -31.093 -13.140 11.093 1.00 93.31 279 LEU A O 1
ATOM 2266 N N . GLY A 1 280 ? -33.264 -13.337 11.637 1.00 95.50 280 GLY A N 1
ATOM 2267 C CA . GLY A 1 280 ? -33.505 -14.526 10.802 1.00 95.50 280 GLY A CA 1
ATOM 2268 C C . GLY A 1 280 ? -33.337 -14.246 9.303 1.00 95.50 280 GLY A C 1
ATOM 2269 O O . GLY A 1 280 ? -32.639 -14.981 8.601 1.00 95.50 280 GLY A O 1
ATOM 2270 N N . ASP A 1 281 ? -33.892 -13.128 8.833 1.00 93.62 281 ASP A N 1
ATOM 2271 C CA . ASP A 1 281 ? -33.772 -12.688 7.437 1.00 93.62 281 ASP A CA 1
ATOM 2272 C C . ASP A 1 281 ? -32.328 -12.320 7.086 1.00 93.62 281 ASP A C 1
ATOM 2274 O O . ASP A 1 281 ? -31.861 -12.568 5.975 1.00 93.62 281 ASP A O 1
ATOM 2278 N N . PHE A 1 282 ? -31.595 -11.754 8.047 1.00 93.38 282 PHE A N 1
ATOM 2279 C CA . PHE A 1 282 ? -30.183 -11.440 7.895 1.00 93.38 282 PHE A CA 1
ATOM 2280 C C . PHE A 1 282 ? -29.341 -12.699 7.669 1.00 93.38 282 PHE A C 1
ATOM 2282 O O . PHE A 1 282 ? -28.536 -12.713 6.739 1.00 93.38 282 PHE A O 1
ATOM 2289 N N . PHE A 1 283 ? -29.542 -13.763 8.457 1.00 95.19 283 PHE A N 1
ATOM 2290 C CA . PHE A 1 283 ? -28.847 -15.037 8.235 1.00 95.19 283 PHE A CA 1
ATOM 2291 C C . PHE A 1 283 ? -29.185 -15.639 6.874 1.00 95.19 283 PHE A C 1
ATOM 2293 O O . PHE A 1 283 ? -28.273 -15.978 6.122 1.00 95.19 283 PHE A O 1
ATOM 2300 N N . SER A 1 284 ? -30.468 -15.655 6.514 1.00 94.88 284 SER A N 1
ATOM 2301 C CA . SER A 1 284 ? -30.920 -16.146 5.206 1.00 94.88 284 SER A CA 1
ATOM 2302 C C . SER A 1 284 ? -30.279 -15.357 4.056 1.00 94.88 284 SER A C 1
ATOM 2304 O O . SER A 1 284 ? -29.803 -15.928 3.078 1.00 94.88 284 SER A O 1
ATOM 2306 N N . THR A 1 285 ? -30.187 -14.032 4.197 1.00 94.81 285 THR A N 1
ATOM 2307 C CA . THR A 1 285 ? -29.542 -13.155 3.211 1.00 94.81 285 THR A CA 1
ATOM 2308 C C . THR A 1 285 ? -28.035 -13.407 3.134 1.00 94.81 285 THR A C 1
ATOM 2310 O O . THR A 1 285 ? -27.474 -13.428 2.042 1.00 94.81 285 THR A O 1
ATOM 2313 N N . MET A 1 286 ? -27.354 -13.620 4.266 1.00 93.94 286 MET A N 1
ATOM 2314 C CA . MET A 1 286 ? -25.928 -13.967 4.272 1.00 93.94 286 MET A CA 1
ATOM 2315 C C . MET A 1 286 ? -25.661 -15.299 3.570 1.00 93.94 286 MET A C 1
ATOM 2317 O O . MET A 1 286 ? -24.736 -15.374 2.763 1.00 93.94 286 MET A O 1
ATOM 2321 N N . GLU A 1 287 ? -26.471 -16.325 3.833 1.00 94.50 287 GLU A N 1
ATOM 2322 C CA . GLU A 1 287 ? -26.359 -17.618 3.153 1.00 94.50 287 GLU A CA 1
ATOM 2323 C C . GLU A 1 287 ? -26.560 -17.476 1.644 1.00 94.50 287 GLU A C 1
ATOM 2325 O O . GLU A 1 287 ? -25.765 -18.006 0.868 1.00 94.50 287 GLU A O 1
ATOM 2330 N N . GLN A 1 288 ? -27.558 -16.698 1.215 1.00 94.00 288 GLN A N 1
ATOM 2331 C CA . GLN A 1 288 ? -27.790 -16.409 -0.202 1.00 94.00 288 GLN A CA 1
ATOM 2332 C C . GLN A 1 288 ? -26.607 -15.684 -0.849 1.00 94.00 288 GLN A C 1
ATOM 2334 O O . GLN A 1 288 ? -26.187 -16.069 -1.939 1.00 94.00 288 GLN A O 1
ATOM 2339 N N . ILE A 1 289 ? -26.042 -14.671 -0.181 1.00 94.25 289 ILE A N 1
ATOM 2340 C CA . ILE A 1 289 ? -24.857 -13.950 -0.666 1.00 94.25 289 ILE A CA 1
ATOM 2341 C C . ILE A 1 289 ? -23.695 -14.923 -0.868 1.00 94.25 289 ILE A C 1
ATOM 2343 O O . ILE A 1 289 ? -23.108 -14.968 -1.947 1.00 94.25 289 ILE A O 1
ATOM 2347 N N . VAL A 1 290 ? -23.361 -15.703 0.164 1.00 92.06 290 VAL A N 1
ATOM 2348 C CA . VAL A 1 290 ? -22.214 -16.619 0.132 1.00 92.06 290 VAL A CA 1
ATOM 2349 C C . VAL A 1 290 ? -22.429 -17.723 -0.901 1.00 92.06 290 VAL A C 1
ATOM 2351 O O . VAL A 1 290 ? -21.513 -18.021 -1.667 1.00 92.06 290 VAL A O 1
ATOM 2354 N N . SER A 1 291 ? -23.631 -18.295 -0.966 1.00 92.19 291 SER A N 1
ATOM 2355 C CA . SER A 1 291 ? -23.998 -19.324 -1.941 1.00 92.19 291 SER A CA 1
ATOM 2356 C C . SER A 1 291 ? -23.916 -18.804 -3.377 1.00 92.19 291 SER A C 1
ATOM 2358 O O . SER A 1 291 ? -23.195 -19.386 -4.188 1.00 92.19 291 SER A O 1
ATOM 2360 N N . GLY A 1 292 ? -24.551 -17.665 -3.678 1.00 90.56 292 GLY A N 1
ATOM 2361 C CA . GLY A 1 292 ? -24.513 -17.055 -5.011 1.00 90.56 292 GLY A CA 1
ATOM 2362 C C . GLY A 1 292 ? -23.085 -16.734 -5.443 1.00 90.56 292 GLY A C 1
ATOM 2363 O O . GLY A 1 292 ? -22.634 -17.157 -6.502 1.00 90.56 292 GLY A O 1
ATOM 2364 N N . TRP A 1 293 ? -22.305 -16.112 -4.559 1.00 89.81 293 TRP A N 1
ATOM 2365 C CA . TRP A 1 293 ? -20.895 -15.838 -4.820 1.00 89.81 293 TRP A CA 1
ATOM 2366 C C . TRP A 1 293 ? -20.052 -17.095 -5.046 1.00 89.81 293 TRP A C 1
ATOM 2368 O O . TRP A 1 293 ? -19.105 -17.060 -5.836 1.00 89.81 293 TRP A O 1
ATOM 2378 N N . SER A 1 294 ? -20.360 -18.189 -4.360 1.00 89.00 294 SER A N 1
ATOM 2379 C CA . SER A 1 294 ? -19.648 -19.454 -4.543 1.00 89.00 294 SER A CA 1
ATOM 2380 C C . SER A 1 294 ? -19.989 -20.082 -5.897 1.00 89.00 294 SER A C 1
AT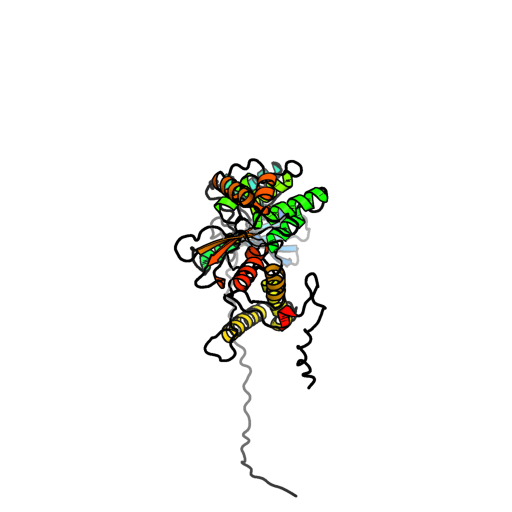OM 2382 O O . SER A 1 294 ? -19.094 -20.548 -6.600 1.00 89.00 294 SER A O 1
ATOM 2384 N N . GLN A 1 295 ? -21.262 -20.032 -6.300 1.00 88.12 295 GLN A N 1
ATOM 2385 C CA . GLN A 1 295 ? -21.736 -20.523 -7.596 1.00 88.12 295 GLN A CA 1
ATOM 2386 C C . GLN A 1 295 ? -21.160 -19.715 -8.764 1.00 88.12 295 GLN A C 1
ATOM 2388 O O . GLN A 1 295 ? -20.629 -20.309 -9.701 1.00 88.12 295 GLN A O 1
ATOM 2393 N N . ASP A 1 296 ? -21.153 -18.382 -8.665 1.00 87.19 296 ASP A N 1
ATOM 2394 C CA . ASP A 1 296 ? -20.591 -17.480 -9.683 1.00 87.19 296 ASP A CA 1
ATOM 2395 C C . ASP A 1 296 ? -19.104 -17.736 -9.958 1.00 87.19 296 ASP A C 1
ATOM 2397 O O . ASP A 1 296 ? -18.572 -17.301 -10.977 1.00 87.19 296 ASP A O 1
ATOM 2401 N N . ARG A 1 297 ? -18.401 -18.394 -9.033 1.00 87.50 297 ARG A N 1
ATOM 2402 C CA . ARG A 1 297 ? -16.956 -18.659 -9.094 1.00 87.50 297 ARG A CA 1
ATOM 2403 C C . ARG A 1 297 ? -16.634 -20.139 -9.296 1.00 87.50 297 ARG A C 1
ATOM 2405 O O . ARG A 1 297 ? -15.464 -20.514 -9.262 1.00 87.50 297 ARG A O 1
ATOM 2412 N N . ASN A 1 298 ? -17.644 -20.977 -9.507 1.00 86.50 298 ASN A N 1
ATOM 2413 C CA . ASN A 1 298 ? -17.456 -22.397 -9.748 1.00 86.50 298 ASN A CA 1
ATOM 2414 C C . ASN A 1 298 ? -16.966 -22.634 -11.184 1.00 86.50 298 ASN A C 1
ATOM 2416 O O . ASN A 1 298 ? -17.719 -22.436 -12.133 1.00 86.50 298 ASN A O 1
ATOM 2420 N N . SER A 1 299 ? -15.731 -23.119 -11.339 1.00 86.81 299 SER A N 1
ATOM 2421 C CA . SER A 1 299 ? -15.092 -23.361 -12.642 1.00 86.81 299 SER A CA 1
ATOM 2422 C C . SER A 1 299 ? -15.791 -24.403 -13.521 1.00 86.81 299 SER A C 1
ATOM 2424 O O . SER A 1 299 ? -15.485 -24.497 -14.707 1.00 86.81 299 SER A O 1
ATOM 2426 N N . VAL A 1 300 ? -16.727 -25.181 -12.968 1.00 88.88 300 VAL A N 1
ATOM 2427 C CA . VAL A 1 300 ? -17.560 -26.125 -13.730 1.00 88.88 300 VAL A CA 1
ATOM 2428 C C . VAL A 1 300 ? -18.615 -25.393 -14.575 1.00 88.88 300 VAL A C 1
ATOM 2430 O O . VAL A 1 300 ? -19.071 -25.922 -15.588 1.00 88.88 300 VAL A O 1
ATOM 2433 N N . VAL A 1 301 ? -19.005 -24.172 -14.194 1.00 85.00 301 VAL A N 1
ATOM 2434 C CA . VAL A 1 301 ? -20.007 -23.377 -14.916 1.00 85.00 301 VAL A CA 1
ATOM 2435 C C . VAL A 1 301 ? -19.314 -22.563 -16.016 1.00 85.00 301 VAL A C 1
ATOM 2437 O O . VAL A 1 301 ? -18.412 -21.800 -15.693 1.00 85.00 301 VAL A O 1
ATOM 2440 N N . PRO A 1 302 ? -19.727 -22.623 -17.298 1.00 81.38 302 PRO A N 1
ATOM 2441 C CA . PRO A 1 302 ? -19.028 -21.931 -18.393 1.00 81.38 302 PRO A CA 1
ATOM 2442 C C . PRO A 1 302 ? -18.898 -20.407 -18.240 1.00 81.38 302 PRO A C 1
ATOM 2444 O O . PRO A 1 302 ? -17.978 -19.808 -18.787 1.00 81.38 302 PRO A O 1
ATOM 2447 N N . SER A 1 303 ? -19.815 -19.773 -17.509 1.00 85.19 303 SER A N 1
ATOM 2448 C CA . SER A 1 303 ? -19.866 -18.323 -17.291 1.00 85.19 303 SER A CA 1
ATOM 2449 C C . SER A 1 303 ? -19.257 -17.877 -15.958 1.00 85.19 303 SER A C 1
ATOM 2451 O O . SER A 1 303 ? -19.605 -16.805 -15.461 1.00 85.19 303 SER A O 1
ATOM 2453 N N . TYR A 1 304 ? -18.406 -18.696 -15.337 1.00 88.31 304 TYR A N 1
ATOM 2454 C CA . TYR A 1 304 ? -17.829 -18.366 -14.038 1.00 88.31 304 TYR A CA 1
ATOM 2455 C C . TYR A 1 304 ? -16.922 -17.129 -14.087 1.00 88.31 304 TYR A C 1
ATOM 2457 O O . TYR A 1 304 ? -16.244 -16.830 -15.072 1.00 88.31 304 TYR A O 1
ATOM 2465 N N . THR A 1 305 ? -16.889 -16.406 -12.975 1.00 84.56 305 THR A N 1
ATOM 2466 C CA . THR A 1 305 ? -16.043 -15.233 -12.785 1.00 84.56 305 THR A CA 1
ATOM 2467 C C . THR A 1 305 ? -14.590 -15.668 -12.609 1.00 84.56 305 THR A C 1
ATOM 2469 O O . THR A 1 305 ? -14.238 -16.308 -11.617 1.00 84.56 305 THR A O 1
ATOM 2472 N N . ILE A 1 306 ? -13.727 -15.274 -13.545 1.00 82.88 306 ILE A N 1
ATOM 2473 C CA . ILE A 1 306 ? -12.284 -15.536 -13.487 1.00 82.88 306 ILE A CA 1
ATOM 2474 C C . ILE A 1 306 ? -11.591 -14.418 -12.701 1.00 82.88 306 ILE A C 1
ATOM 2476 O O . ILE A 1 306 ? -11.746 -13.233 -13.004 1.00 82.88 306 ILE A O 1
ATOM 2480 N N . PHE A 1 307 ? -10.781 -14.789 -11.708 1.00 78.50 307 PHE A N 1
ATOM 2481 C CA . PHE A 1 307 ? -9.929 -13.835 -11.004 1.00 78.50 307 PHE A CA 1
ATOM 2482 C C . PHE A 1 307 ? -8.693 -13.486 -11.830 1.00 78.50 307 PHE A C 1
ATOM 2484 O O . PHE A 1 307 ? -7.985 -14.363 -12.324 1.00 78.50 307 PHE A O 1
ATOM 2491 N N . SER A 1 308 ? -8.389 -12.192 -11.922 1.00 77.75 308 SER A N 1
ATOM 2492 C CA . SER A 1 308 ? -7.114 -11.745 -12.477 1.00 77.75 308 SER A CA 1
ATOM 2493 C C . SER A 1 308 ? -5.998 -12.084 -11.492 1.00 77.75 308 SER A C 1
ATOM 2495 O O . SER A 1 308 ? -5.885 -11.457 -10.442 1.00 77.75 308 SER A O 1
ATOM 2497 N N . LEU A 1 309 ? -5.172 -13.073 -11.832 1.00 78.69 309 LEU A N 1
ATOM 2498 C CA . LEU A 1 309 ? -4.003 -13.471 -11.034 1.00 78.69 309 LEU A CA 1
ATOM 2499 C C . LEU A 1 309 ? -2.767 -12.613 -11.326 1.00 78.69 309 LEU A C 1
ATOM 2501 O O . LEU A 1 309 ? -1.732 -12.746 -10.680 1.00 78.69 309 LEU A O 1
ATOM 2505 N N . SER A 1 310 ? -2.853 -11.742 -12.325 1.00 78.12 310 SER A N 1
ATOM 2506 C CA . SER A 1 310 ? -1.771 -10.847 -12.716 1.00 78.12 310 SER A CA 1
ATOM 2507 C C . SER A 1 310 ? -2.319 -9.459 -13.044 1.00 78.12 310 SER A C 1
ATOM 2509 O O . SER A 1 310 ? -3.502 -9.329 -13.380 1.00 78.12 310 SER A O 1
ATOM 2511 N N . PRO A 1 311 ? -1.496 -8.404 -12.931 1.00 80.06 311 PRO A N 1
ATOM 2512 C CA . PRO A 1 311 ? -1.909 -7.053 -13.283 1.00 80.06 311 PRO A CA 1
ATOM 2513 C C . PRO A 1 311 ? -2.357 -6.956 -14.745 1.00 80.06 311 PRO A C 1
ATOM 2515 O O . PRO A 1 311 ? -1.667 -7.407 -15.656 1.00 80.06 311 PRO A O 1
ATOM 2518 N N . SER A 1 312 ? -3.499 -6.314 -14.991 1.00 80.75 312 SER A N 1
ATOM 2519 C CA . SER A 1 312 ? -3.978 -6.078 -16.357 1.00 80.75 312 SER A CA 1
ATOM 2520 C C . SER A 1 312 ? -3.182 -4.965 -17.056 1.00 80.75 312 SER A C 1
ATOM 2522 O O . SER A 1 312 ? -2.963 -3.889 -16.487 1.00 80.75 312 SER A O 1
ATOM 2524 N N . HIS A 1 313 ? -2.826 -5.166 -18.326 1.00 83.31 313 HIS A N 1
ATOM 2525 C CA . HIS A 1 313 ? -2.132 -4.175 -19.156 1.00 83.31 313 HIS A CA 1
ATOM 2526 C C . HIS A 1 313 ? -3.101 -3.131 -19.725 1.00 83.31 313 HIS A C 1
ATOM 2528 O O . HIS A 1 313 ? -3.431 -3.137 -20.908 1.00 83.31 313 HIS A O 1
ATOM 2534 N N . THR A 1 314 ? -3.575 -2.211 -18.883 1.00 86.75 314 THR A N 1
ATOM 2535 C CA . THR A 1 314 ? -4.489 -1.145 -19.332 1.00 86.75 314 THR A CA 1
ATOM 2536 C C . THR A 1 314 ? -3.891 -0.280 -20.455 1.00 86.75 314 THR A C 1
ATOM 2538 O O . THR A 1 314 ? -2.704 0.047 -20.450 1.00 86.75 314 THR A O 1
ATOM 2541 N N . LEU A 1 315 ? -4.736 0.223 -21.358 1.00 86.75 315 LEU A N 1
ATOM 2542 C CA . LEU A 1 315 ? -4.344 1.162 -22.423 1.00 86.75 315 LEU A CA 1
ATOM 2543 C C . LEU A 1 315 ? -3.501 2.346 -21.903 1.00 86.75 315 LEU A C 1
ATOM 2545 O O . LEU A 1 315 ? -2.551 2.813 -22.536 1.00 86.75 315 LEU A O 1
ATOM 2549 N N . LYS A 1 316 ? -3.831 2.827 -20.698 1.00 88.50 316 LYS A N 1
ATOM 2550 C CA . LYS A 1 316 ? -3.133 3.924 -20.021 1.00 88.50 316 LYS A CA 1
ATOM 2551 C C . LYS A 1 316 ? -1.691 3.567 -19.657 1.00 88.50 316 LYS A C 1
ATOM 2553 O O . LYS A 1 316 ? -0.824 4.432 -19.791 1.00 88.50 316 LYS A O 1
ATOM 2558 N N . ILE A 1 317 ? -1.428 2.351 -19.163 1.00 91.31 317 ILE A N 1
ATOM 2559 C CA . ILE A 1 317 ? -0.060 1.940 -18.820 1.00 91.31 317 ILE A CA 1
ATOM 2560 C C . ILE A 1 317 ? 0.757 1.684 -20.083 1.00 91.31 317 ILE A C 1
ATOM 2562 O O . ILE A 1 317 ? 1.890 2.154 -20.149 1.00 91.31 317 ILE A O 1
ATOM 2566 N N . GLN A 1 318 ? 0.162 1.075 -21.110 1.00 92.31 318 GLN A N 1
ATOM 2567 C CA . GLN A 1 318 ? 0.832 0.836 -22.390 1.00 92.31 318 GLN A CA 1
ATOM 2568 C C . GLN A 1 318 ? 1.268 2.147 -23.050 1.00 92.31 318 GLN A C 1
ATOM 2570 O O . GLN A 1 318 ? 2.450 2.340 -23.323 1.00 92.31 318 GLN A O 1
ATOM 2575 N N . THR A 1 319 ? 0.350 3.113 -23.154 1.00 90.56 319 THR A N 1
ATOM 2576 C CA . THR A 1 319 ? 0.637 4.462 -23.668 1.00 90.56 319 THR A CA 1
ATOM 2577 C C . THR A 1 319 ? 1.809 5.116 -22.916 1.00 90.56 319 THR A C 1
ATOM 2579 O O . THR A 1 319 ? 2.763 5.598 -23.521 1.00 90.56 319 THR A O 1
ATOM 2582 N N . LYS A 1 320 ? 1.771 5.125 -21.573 1.00 91.38 320 LYS A N 1
ATOM 2583 C CA . LYS A 1 320 ? 2.837 5.732 -20.752 1.00 91.38 320 LYS A CA 1
ATOM 2584 C C . LYS A 1 320 ? 4.185 5.034 -20.926 1.00 91.38 320 LYS A C 1
ATOM 2586 O O . LYS A 1 320 ? 5.215 5.699 -20.851 1.00 91.38 320 LYS A O 1
ATOM 2591 N N . SER A 1 321 ? 4.166 3.716 -21.093 1.00 93.38 321 SER A N 1
ATOM 2592 C CA . SER A 1 321 ? 5.360 2.891 -21.284 1.00 93.38 321 SER A CA 1
ATOM 2593 C C . SER A 1 321 ? 5.984 3.151 -22.645 1.00 93.38 321 SER A C 1
ATOM 2595 O O . SER A 1 321 ? 7.188 3.367 -22.720 1.00 93.38 321 SER A O 1
ATOM 2597 N N . PHE A 1 322 ? 5.160 3.237 -23.693 1.00 92.25 322 PHE A N 1
ATOM 2598 C CA . PHE A 1 322 ? 5.601 3.594 -25.036 1.00 92.25 322 PHE A CA 1
ATOM 2599 C C . PHE A 1 322 ? 6.230 4.990 -25.066 1.00 92.25 322 PHE A C 1
ATOM 2601 O O . PHE A 1 322 ? 7.386 5.127 -25.456 1.00 92.25 322 PHE A O 1
ATOM 2608 N N . MET A 1 323 ? 5.534 6.009 -24.546 1.00 90.06 323 MET A N 1
ATOM 2609 C CA . MET A 1 323 ? 6.071 7.376 -24.466 1.00 90.06 323 MET A CA 1
ATOM 2610 C C . MET A 1 323 ? 7.393 7.444 -23.693 1.00 90.06 323 MET A C 1
ATOM 2612 O O . MET A 1 323 ? 8.287 8.192 -24.068 1.00 90.06 323 MET A O 1
ATOM 2616 N N . TRP A 1 324 ? 7.522 6.669 -22.613 1.00 91.75 324 TRP A N 1
ATOM 2617 C CA . TRP A 1 324 ? 8.768 6.589 -21.855 1.00 91.75 324 TRP A CA 1
ATOM 2618 C C . TRP A 1 324 ? 9.874 5.862 -22.634 1.00 91.75 324 TRP A C 1
ATOM 2620 O O . TRP A 1 324 ? 11.018 6.291 -22.590 1.00 91.75 324 TRP A O 1
ATOM 2630 N N . SER A 1 325 ? 9.541 4.807 -23.382 1.00 91.88 325 SER A N 1
ATOM 2631 C CA . SER A 1 325 ? 10.514 4.010 -24.144 1.00 91.88 325 SER A CA 1
ATOM 2632 C C . SER A 1 325 ? 11.169 4.767 -25.304 1.00 91.88 325 SER A C 1
ATOM 2634 O O . SER A 1 325 ? 12.317 4.491 -25.644 1.00 91.88 325 SER A O 1
ATOM 2636 N N . ILE A 1 326 ? 10.458 5.732 -25.896 1.00 89.62 326 ILE A N 1
ATOM 2637 C CA . ILE A 1 326 ? 10.958 6.553 -27.010 1.00 89.62 326 ILE A CA 1
ATOM 2638 C C . ILE A 1 326 ? 11.654 7.840 -26.541 1.00 89.62 326 ILE A C 1
ATOM 2640 O O . ILE A 1 326 ? 12.329 8.498 -27.334 1.00 89.62 326 ILE A O 1
ATOM 2644 N N . ASP A 1 327 ? 11.521 8.196 -25.259 1.00 87.38 327 ASP A N 1
ATOM 2645 C CA . ASP A 1 327 ? 12.208 9.336 -24.654 1.00 87.38 327 ASP A CA 1
ATOM 2646 C C . ASP A 1 327 ? 13.681 8.996 -24.381 1.00 87.38 327 ASP A C 1
ATOM 2648 O O . ASP A 1 327 ? 14.064 8.507 -23.315 1.00 87.38 327 ASP A O 1
ATOM 2652 N N . LYS A 1 328 ? 14.534 9.299 -25.363 1.00 82.38 328 LYS A N 1
ATOM 2653 C CA . LYS A 1 328 ? 15.981 9.052 -25.288 1.00 82.38 328 LYS A CA 1
ATOM 2654 C C . LYS A 1 328 ? 16.678 9.837 -24.175 1.00 82.38 328 LYS A C 1
ATOM 2656 O O . LYS A 1 328 ? 17.762 9.437 -23.761 1.00 82.38 328 LYS A O 1
ATOM 2661 N N . THR A 1 329 ? 16.082 10.922 -23.673 1.00 81.25 329 THR A N 1
ATOM 2662 C CA . THR A 1 329 ? 16.688 11.716 -22.591 1.00 81.25 329 THR A CA 1
ATOM 2663 C C . THR A 1 329 ? 16.667 10.975 -21.256 1.00 81.25 329 THR A C 1
ATOM 2665 O O . THR A 1 329 ? 17.462 11.273 -20.373 1.00 81.25 329 THR A O 1
ATOM 2668 N N . ARG A 1 330 ? 15.790 9.976 -21.109 1.00 80.00 330 ARG A N 1
ATOM 2669 C CA . ARG A 1 330 ? 15.593 9.202 -19.875 1.00 80.00 330 ARG A CA 1
ATOM 2670 C C . ARG A 1 330 ? 15.867 7.719 -20.073 1.00 80.00 330 ARG A C 1
ATOM 2672 O O . ARG A 1 330 ? 15.241 6.877 -19.425 1.00 80.00 330 ARG A O 1
ATOM 2679 N N . ALA A 1 331 ? 16.798 7.413 -20.973 1.00 83.69 331 ALA A N 1
ATOM 2680 C CA . ALA A 1 331 ? 17.209 6.049 -21.238 1.00 83.69 331 ALA A CA 1
ATOM 2681 C C . ALA A 1 331 ? 17.667 5.357 -19.935 1.00 83.69 331 ALA A C 1
ATOM 2683 O O . ALA A 1 331 ? 18.408 5.953 -19.148 1.00 83.69 331 ALA A O 1
ATOM 2684 N N . PRO A 1 332 ? 17.231 4.111 -19.684 1.00 88.00 332 PRO A N 1
ATOM 2685 C CA . PRO A 1 332 ? 17.636 3.374 -18.496 1.00 88.00 332 PRO A CA 1
ATOM 2686 C C . PRO A 1 332 ? 19.135 3.047 -18.538 1.00 88.00 332 PRO A C 1
ATOM 2688 O O . PRO A 1 332 ? 19.656 2.601 -19.563 1.00 88.00 332 PRO A O 1
ATOM 2691 N N . VAL A 1 333 ? 19.818 3.181 -17.402 1.00 85.19 333 VAL A N 1
ATOM 2692 C CA . VAL A 1 333 ? 21.206 2.732 -17.245 1.00 85.19 333 VAL A CA 1
ATOM 2693 C C . VAL A 1 333 ? 21.194 1.240 -16.928 1.00 85.19 333 VAL A C 1
ATOM 2695 O O . VAL A 1 333 ? 20.692 0.817 -15.890 1.00 85.19 333 VAL A O 1
ATOM 2698 N N . LYS A 1 334 ? 21.730 0.426 -17.836 1.00 85.12 334 LYS A N 1
ATOM 2699 C CA . LYS A 1 334 ? 21.812 -1.033 -17.690 1.00 85.12 334 LYS A CA 1
ATOM 2700 C C . LYS A 1 334 ? 23.110 -1.436 -16.983 1.00 85.12 334 LYS A C 1
ATOM 2702 O O . LYS A 1 334 ? 24.180 -0.958 -17.360 1.00 85.12 334 LYS A O 1
ATOM 2707 N N . THR A 1 335 ? 23.044 -2.367 -16.033 1.00 82.75 335 THR A N 1
ATOM 2708 C CA . THR A 1 335 ? 24.237 -3.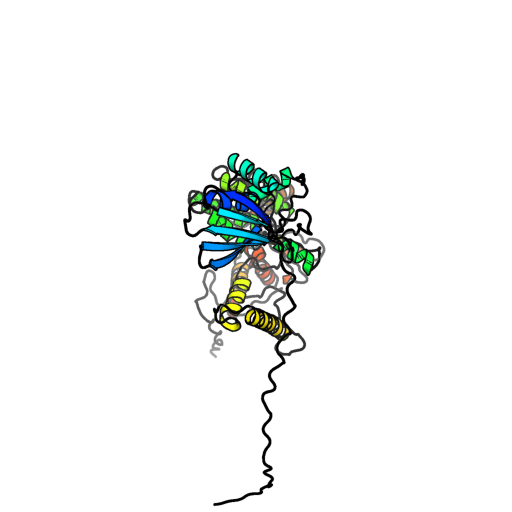013 -15.454 1.00 82.75 335 THR A CA 1
ATOM 2709 C C . THR A 1 335 ? 24.469 -4.408 -16.045 1.00 82.75 335 THR A C 1
ATOM 2711 O O . THR A 1 335 ? 23.749 -4.866 -16.940 1.00 82.75 335 THR A O 1
ATOM 2714 N N . ARG A 1 336 ? 25.547 -5.080 -15.618 1.00 74.75 336 ARG A N 1
ATOM 2715 C CA . ARG A 1 336 ? 25.826 -6.455 -16.057 1.00 74.75 336 ARG A CA 1
ATOM 2716 C C . ARG A 1 336 ? 24.695 -7.378 -15.601 1.00 74.75 336 ARG A C 1
ATOM 2718 O O . ARG A 1 336 ? 24.133 -7.177 -14.529 1.00 74.75 336 ARG A O 1
ATOM 2725 N N . ALA A 1 337 ? 24.376 -8.374 -16.426 1.00 78.25 337 ALA A N 1
ATOM 2726 C CA . ALA A 1 337 ? 23.413 -9.401 -16.056 1.00 78.25 337 ALA A CA 1
ATOM 2727 C C . ALA A 1 337 ? 23.853 -10.056 -14.739 1.00 78.25 337 ALA A C 1
ATOM 2729 O O . ALA A 1 337 ? 25.029 -10.400 -14.583 1.00 78.25 337 ALA A O 1
ATOM 2730 N N . ARG A 1 338 ? 22.912 -10.212 -13.805 1.00 75.38 338 ARG A N 1
ATOM 2731 C CA . ARG A 1 338 ? 23.071 -11.194 -12.736 1.00 75.38 338 ARG A CA 1
ATOM 2732 C C . ARG A 1 338 ? 23.000 -12.567 -13.419 1.00 75.38 338 ARG A C 1
ATOM 2734 O O . ARG A 1 338 ? 22.401 -12.686 -14.491 1.00 75.38 338 ARG A O 1
ATOM 2741 N N . GLY A 1 339 ? 23.632 -13.594 -12.858 1.00 67.31 339 GLY A N 1
ATOM 2742 C CA . GLY A 1 339 ? 23.350 -14.963 -13.305 1.00 67.31 339 GLY A CA 1
ATOM 2743 C C . GLY A 1 339 ? 21.832 -15.210 -13.363 1.00 67.31 339 GLY A C 1
ATOM 2744 O O . GLY A 1 339 ? 21.059 -14.466 -12.759 1.00 67.31 339 GLY A O 1
ATOM 2745 N N . ASP A 1 340 ? 21.403 -16.222 -14.115 1.00 79.56 340 ASP A N 1
ATOM 2746 C CA . ASP A 1 340 ? 20.003 -16.691 -14.126 1.00 79.56 340 ASP A CA 1
ATOM 2747 C C . ASP A 1 340 ? 19.006 -15.859 -14.958 1.00 79.56 340 ASP A C 1
ATOM 2749 O O . ASP A 1 340 ? 17.799 -15.888 -14.729 1.00 79.56 340 ASP A O 1
ATOM 2753 N N . GLY A 1 341 ? 19.479 -15.125 -15.973 1.00 87.88 341 GLY A N 1
ATOM 2754 C CA . GLY A 1 341 ? 18.587 -14.390 -16.887 1.00 87.88 341 GLY A CA 1
ATOM 2755 C C . GLY A 1 341 ? 17.963 -13.135 -16.266 1.00 87.88 341 GLY A C 1
ATOM 2756 O O . GLY A 1 341 ? 16.920 -12.656 -16.716 1.00 87.88 341 GLY A O 1
ATOM 2757 N N . LEU A 1 342 ? 18.606 -12.585 -15.234 1.00 92.44 342 LEU A N 1
ATOM 2758 C CA . LEU A 1 342 ? 18.202 -11.351 -14.573 1.00 92.44 342 LEU A CA 1
ATOM 2759 C C . LEU A 1 342 ? 19.111 -10.189 -14.986 1.00 92.44 342 LEU A C 1
ATOM 2761 O O . LEU A 1 342 ? 20.336 -10.301 -15.028 1.00 92.44 342 LEU A O 1
ATOM 2765 N N . ILE A 1 343 ? 18.518 -9.035 -15.279 1.00 93.69 343 ILE A N 1
ATOM 2766 C CA . ILE A 1 343 ? 19.242 -7.817 -15.658 1.00 93.69 343 ILE A CA 1
ATOM 2767 C C . ILE A 1 343 ? 18.723 -6.660 -14.816 1.00 93.69 343 ILE A C 1
ATOM 2769 O O . ILE A 1 343 ? 17.529 -6.372 -14.846 1.00 93.69 343 ILE A O 1
ATOM 2773 N N . ASP A 1 344 ? 19.611 -5.948 -14.122 1.00 93.38 344 ASP A N 1
ATOM 2774 C CA . ASP A 1 344 ? 19.216 -4.705 -13.467 1.00 93.38 344 ASP A CA 1
ATOM 2775 C C . ASP A 1 344 ? 19.300 -3.515 -14.427 1.00 93.38 344 ASP A C 1
ATOM 2777 O O . ASP A 1 344 ? 20.285 -3.295 -15.143 1.00 93.38 344 ASP A O 1
ATOM 2781 N N . TYR A 1 345 ? 18.247 -2.713 -14.390 1.00 94.88 345 TYR A N 1
ATOM 2782 C CA . TYR A 1 345 ? 18.177 -1.400 -15.003 1.00 94.88 345 TYR A CA 1
ATOM 2783 C C . TYR A 1 345 ? 17.930 -0.355 -13.920 1.00 94.88 345 TYR A C 1
ATOM 2785 O O . TYR A 1 345 ? 17.150 -0.572 -12.995 1.00 94.88 345 TYR A O 1
ATOM 2793 N N . TYR A 1 346 ? 18.553 0.805 -14.066 1.00 94.62 346 TYR A N 1
ATOM 2794 C CA . TYR A 1 346 ? 18.364 1.951 -13.190 1.00 94.62 346 TYR A CA 1
ATOM 2795 C C . TYR A 1 346 ? 17.711 3.075 -13.980 1.00 94.62 346 TYR A C 1
ATOM 2797 O O . TYR A 1 346 ? 18.141 3.409 -15.085 1.00 94.62 346 TYR A O 1
ATOM 2805 N N . VAL A 1 347 ? 16.640 3.633 -13.427 1.00 93.69 347 VAL A N 1
ATOM 2806 C CA . VAL A 1 347 ? 15.818 4.638 -14.100 1.00 93.69 347 VAL A CA 1
ATOM 2807 C C . VAL A 1 347 ? 15.718 5.912 -13.279 1.00 93.69 347 VAL A C 1
ATOM 2809 O O . VAL A 1 347 ? 15.544 5.891 -12.057 1.00 93.69 347 VAL A O 1
ATOM 2812 N N . THR A 1 348 ? 15.790 7.035 -13.983 1.00 91.19 348 THR A N 1
ATOM 2813 C CA . THR A 1 348 ? 15.643 8.365 -13.404 1.00 91.19 348 THR A CA 1
ATOM 2814 C C . THR A 1 348 ? 14.190 8.604 -12.963 1.00 91.19 348 THR A C 1
ATOM 2816 O O . THR A 1 348 ? 13.256 8.354 -13.738 1.00 91.19 348 THR A O 1
ATOM 2819 N N . PRO A 1 349 ? 13.945 9.134 -11.752 1.00 89.88 349 PRO A N 1
ATOM 2820 C CA . PRO A 1 349 ? 12.624 9.585 -11.340 1.00 89.88 349 PRO A CA 1
ATOM 2821 C C . PRO A 1 349 ? 12.131 10.751 -12.208 1.00 89.88 349 PRO A C 1
ATOM 2823 O O . PRO A 1 349 ? 12.894 11.508 -12.800 1.00 89.88 349 PRO A O 1
ATOM 2826 N N . THR A 1 350 ? 10.814 10.925 -12.312 1.00 84.12 350 THR A N 1
ATOM 2827 C CA . THR A 1 350 ? 10.263 11.996 -13.160 1.00 84.12 350 THR A CA 1
ATOM 2828 C C . THR A 1 350 ? 10.623 13.369 -12.587 1.00 84.12 350 THR A C 1
ATOM 2830 O O . THR A 1 350 ? 10.328 13.627 -11.428 1.00 84.12 350 THR A O 1
ATOM 2833 N N . GLY A 1 351 ? 11.218 14.242 -13.406 1.00 82.75 351 GLY A N 1
ATOM 2834 C CA . GLY A 1 351 ? 11.627 15.594 -12.995 1.00 82.75 351 GLY A CA 1
ATOM 2835 C C . GLY A 1 351 ? 13.083 15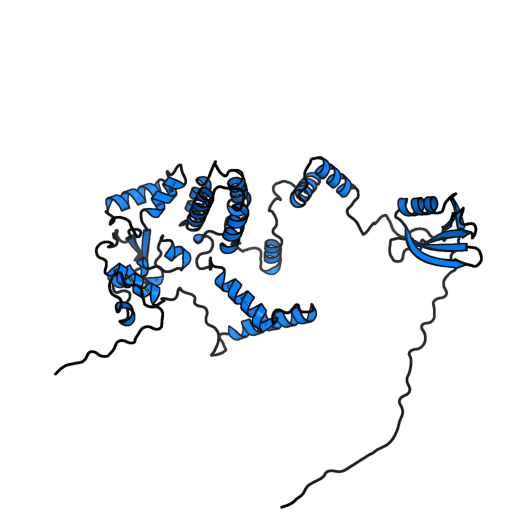.711 -12.536 1.00 82.75 351 GLY A C 1
ATOM 2836 O O . GLY A 1 351 ? 13.490 16.798 -12.150 1.00 82.75 351 GLY A O 1
ATOM 2837 N N . HIS A 1 352 ? 13.853 14.622 -12.598 1.00 84.75 352 HIS A N 1
ATOM 2838 C CA . HIS A 1 352 ? 15.287 14.617 -12.312 1.00 84.75 352 HIS A CA 1
ATOM 2839 C C . HIS A 1 352 ? 16.117 14.548 -13.599 1.00 84.75 352 HIS A C 1
ATOM 2841 O O . HIS A 1 352 ? 15.611 14.136 -14.652 1.00 84.75 352 HIS A O 1
ATOM 2847 N N . ASP A 1 353 ? 17.387 14.932 -13.481 1.00 86.81 353 ASP A N 1
ATOM 2848 C CA . ASP A 1 353 ? 18.372 14.850 -14.556 1.00 86.81 353 ASP A CA 1
ATOM 2849 C C . ASP A 1 353 ? 18.690 13.392 -14.935 1.00 86.81 353 ASP A C 1
ATOM 2851 O O . ASP A 1 353 ? 18.586 12.495 -14.089 1.00 86.81 353 ASP A O 1
ATOM 2855 N N . PRO A 1 354 ? 19.080 13.127 -16.196 1.00 87.75 354 PRO A N 1
ATOM 2856 C CA . PRO A 1 354 ? 19.454 11.788 -16.645 1.00 87.75 354 PRO A CA 1
ATOM 2857 C C . PRO A 1 354 ? 20.558 11.175 -15.773 1.00 87.75 354 PRO A C 1
ATOM 2859 O O . PRO A 1 354 ? 21.528 11.849 -15.428 1.00 87.75 354 PRO A O 1
ATOM 2862 N N . LEU A 1 355 ? 20.414 9.891 -15.430 1.00 89.94 355 LEU A N 1
ATOM 2863 C CA . LEU A 1 355 ? 21.369 9.195 -14.566 1.00 89.94 355 LEU A CA 1
ATOM 2864 C C . LEU A 1 355 ? 22.705 8.960 -15.272 1.00 89.94 355 LEU A C 1
ATOM 2866 O O . LEU A 1 355 ? 22.748 8.516 -16.421 1.00 89.94 355 LEU A O 1
ATOM 2870 N N . LYS A 1 356 ? 23.795 9.161 -14.533 1.00 89.38 356 LYS A N 1
ATOM 2871 C CA . LYS A 1 356 ? 25.138 8.716 -14.901 1.00 89.38 356 LYS A CA 1
ATOM 2872 C C . LYS A 1 356 ? 25.491 7.433 -14.153 1.00 89.38 356 LYS A C 1
ATOM 2874 O O . LYS A 1 356 ? 24.828 7.035 -13.194 1.00 89.38 356 LYS A O 1
ATOM 2879 N N . LYS A 1 357 ? 26.557 6.760 -14.586 1.00 87.75 357 LYS A N 1
ATOM 2880 C CA . LYS A 1 357 ? 27.000 5.507 -13.959 1.00 87.75 357 LYS A CA 1
ATOM 2881 C C . LYS A 1 357 ? 27.452 5.729 -12.511 1.00 87.75 357 LYS A C 1
ATOM 2883 O O . LYS A 1 357 ? 27.173 4.908 -11.644 1.00 87.75 357 LYS A O 1
ATOM 2888 N N . GLU A 1 358 ? 28.071 6.874 -12.243 1.00 90.25 358 GLU A N 1
ATOM 2889 C CA . GLU A 1 358 ? 28.555 7.260 -10.918 1.00 90.25 358 GLU A CA 1
ATOM 2890 C C . GLU A 1 358 ? 27.400 7.446 -9.920 1.00 90.25 358 GLU A C 1
ATOM 2892 O O . GLU A 1 358 ? 27.550 7.126 -8.739 1.00 90.25 358 GLU A O 1
ATOM 2897 N N . ASP A 1 359 ? 26.232 7.903 -10.392 1.00 91.00 359 ASP A N 1
ATOM 2898 C CA . ASP A 1 359 ? 25.026 8.045 -9.568 1.00 91.00 359 ASP A CA 1
ATOM 2899 C C . ASP A 1 359 ? 24.516 6.678 -9.098 1.00 91.00 359 ASP A C 1
ATOM 2901 O O . ASP A 1 359 ? 24.147 6.510 -7.932 1.00 91.00 359 ASP A O 1
ATOM 2905 N N . VAL A 1 360 ? 24.542 5.685 -9.995 1.00 91.50 360 VAL A N 1
ATOM 2906 C CA . VAL A 1 360 ? 24.152 4.298 -9.705 1.00 91.50 360 VAL A CA 1
ATOM 2907 C C . VAL A 1 360 ? 25.118 3.669 -8.701 1.00 91.50 360 VAL A C 1
ATOM 2909 O O . VAL A 1 360 ? 24.680 3.150 -7.674 1.00 91.50 360 VAL A O 1
ATOM 2912 N N . ASP A 1 361 ? 26.427 3.776 -8.936 1.00 90.56 361 ASP A N 1
ATOM 2913 C CA . ASP A 1 361 ? 27.446 3.229 -8.033 1.00 90.56 361 ASP A CA 1
ATOM 2914 C C . ASP A 1 361 ? 27.372 3.881 -6.639 1.00 90.56 361 ASP A C 1
ATOM 2916 O O . ASP A 1 361 ? 27.490 3.213 -5.607 1.00 90.56 361 ASP A O 1
ATOM 2920 N N . GLY A 1 362 ? 27.141 5.197 -6.590 1.00 91.06 362 GLY A N 1
ATOM 2921 C CA . GLY A 1 362 ? 26.948 5.942 -5.349 1.00 91.06 362 GLY A CA 1
ATOM 2922 C C . GLY A 1 362 ? 25.677 5.536 -4.599 1.00 91.06 362 GLY A C 1
ATOM 2923 O O . GLY A 1 362 ? 25.688 5.467 -3.367 1.00 91.06 362 GLY A O 1
ATOM 2924 N N . TYR A 1 363 ? 24.592 5.248 -5.317 1.00 91.12 363 TYR A N 1
ATOM 2925 C CA . TYR A 1 363 ? 23.344 4.751 -4.741 1.00 91.12 363 TYR A CA 1
ATOM 2926 C C . TYR A 1 363 ? 23.506 3.351 -4.140 1.00 91.12 363 TYR A C 1
ATOM 2928 O O . TYR A 1 363 ? 23.144 3.148 -2.981 1.00 91.12 363 TYR A O 1
ATOM 2936 N N . ILE A 1 364 ? 24.108 2.414 -4.881 1.00 89.50 364 ILE A N 1
ATOM 2937 C CA . ILE A 1 364 ? 24.335 1.034 -4.421 1.00 89.50 364 ILE A CA 1
ATOM 2938 C C . ILE A 1 364 ? 25.162 1.035 -3.130 1.00 89.50 364 ILE A C 1
ATOM 2940 O O . ILE A 1 364 ? 24.734 0.473 -2.124 1.00 89.50 364 ILE A O 1
ATOM 2944 N N . LYS A 1 365 ? 26.276 1.780 -3.100 1.00 89.94 365 LYS A N 1
ATOM 2945 C CA . LYS A 1 365 ? 27.119 1.909 -1.897 1.00 89.94 365 LYS A CA 1
ATOM 2946 C C . LYS A 1 365 ? 26.356 2.445 -0.684 1.00 89.94 365 LYS A C 1
ATOM 2948 O O . LYS A 1 365 ? 26.645 2.055 0.446 1.00 89.94 365 LYS A O 1
ATOM 2953 N N . LYS A 1 366 ? 25.406 3.368 -0.883 1.00 88.44 366 LYS A N 1
ATOM 2954 C CA . LYS A 1 366 ? 24.569 3.899 0.208 1.00 88.44 366 LYS A CA 1
ATOM 2955 C C . LYS A 1 366 ? 23.580 2.853 0.719 1.00 88.44 366 LYS A C 1
ATOM 2957 O O . LYS A 1 366 ? 23.407 2.762 1.932 1.00 88.44 366 LYS A O 1
ATOM 2962 N N . LEU A 1 367 ? 22.973 2.070 -0.177 1.00 86.75 367 LEU A N 1
ATOM 2963 C CA . LEU A 1 367 ? 22.079 0.975 0.207 1.00 86.75 367 LEU A CA 1
ATOM 2964 C C . LEU A 1 367 ? 22.808 -0.110 1.002 1.00 86.75 367 LEU A C 1
ATOM 2966 O O . LEU A 1 367 ? 22.298 -0.546 2.028 1.00 86.75 367 LEU A O 1
ATOM 2970 N N . GLU A 1 368 ? 24.005 -0.502 0.568 1.00 87.38 368 GLU A N 1
ATOM 2971 C CA . GLU A 1 368 ? 24.812 -1.527 1.242 1.00 87.38 368 GLU A CA 1
ATOM 2972 C C . GLU A 1 368 ? 25.238 -1.094 2.648 1.00 87.38 368 GLU A C 1
ATOM 2974 O O . GLU A 1 368 ? 25.145 -1.864 3.599 1.00 87.38 368 GLU A O 1
ATOM 2979 N N . ARG A 1 369 ? 25.674 0.162 2.802 1.00 87.56 369 ARG A N 1
ATOM 2980 C CA . ARG A 1 369 ? 26.156 0.683 4.091 1.00 87.56 369 ARG A CA 1
ATOM 2981 C C . ARG A 1 369 ? 25.042 0.953 5.098 1.00 87.56 369 ARG A C 1
ATOM 2983 O O . ARG A 1 369 ? 25.342 1.089 6.281 1.00 87.56 369 ARG A O 1
ATOM 2990 N N . LYS A 1 370 ? 23.796 1.124 4.638 1.00 84.94 370 LYS A N 1
ATOM 2991 C CA . LYS A 1 370 ? 22.629 1.518 5.451 1.00 84.94 370 LYS A CA 1
ATOM 2992 C C . LYS A 1 370 ? 22.913 2.690 6.415 1.00 84.94 370 LYS A C 1
ATOM 2994 O O . LYS A 1 370 ? 22.346 2.774 7.499 1.00 84.94 370 LYS A O 1
ATOM 2999 N N . SER A 1 371 ? 23.793 3.621 6.035 1.00 82.50 371 SER A N 1
ATOM 3000 C CA . SER A 1 371 ? 24.394 4.608 6.950 1.00 82.50 371 SER A CA 1
ATOM 3001 C C . SER A 1 371 ? 23.556 5.880 7.149 1.00 82.50 371 SER A C 1
ATOM 3003 O O . SER A 1 371 ? 24.105 6.964 7.364 1.00 82.50 371 SER A O 1
ATOM 3005 N N . TRP A 1 372 ? 22.234 5.801 6.994 1.00 90.75 372 TRP A N 1
ATOM 3006 C CA . TRP A 1 372 ? 21.362 6.963 7.169 1.00 90.75 372 TRP A CA 1
ATOM 3007 C C . TRP A 1 372 ? 21.152 7.248 8.654 1.00 90.75 372 TRP A C 1
ATOM 3009 O O . TRP A 1 372 ? 20.877 6.347 9.434 1.00 90.75 372 TRP A O 1
ATOM 3019 N N . THR A 1 373 ? 21.252 8.520 9.034 1.00 90.25 373 THR A N 1
ATOM 3020 C CA . THR A 1 373 ? 21.042 8.984 10.418 1.00 90.25 373 THR A CA 1
ATOM 3021 C C . THR A 1 373 ? 19.742 9.762 10.599 1.00 90.25 373 THR A C 1
ATOM 3023 O O . THR A 1 373 ? 19.340 10.037 11.724 1.00 90.25 373 THR A O 1
ATOM 3026 N N . LYS A 1 374 ? 19.082 10.142 9.498 1.00 92.94 374 LYS A N 1
ATOM 3027 C CA . LYS A 1 374 ? 17.831 10.909 9.490 1.00 92.94 374 LYS A CA 1
ATOM 3028 C C . LYS A 1 374 ? 16.877 10.336 8.451 1.00 92.94 374 LYS A C 1
ATOM 3030 O O . LYS A 1 374 ? 17.310 9.907 7.381 1.00 92.94 374 LYS A O 1
ATOM 3035 N N . PHE A 1 375 ? 15.577 10.413 8.721 1.00 93.38 375 PHE A N 1
ATOM 3036 C CA . PHE A 1 375 ? 14.558 9.958 7.774 1.00 93.38 375 PHE A CA 1
ATOM 3037 C C . PHE A 1 375 ? 14.633 10.686 6.423 1.00 93.38 375 PHE A C 1
ATOM 3039 O O . PHE A 1 375 ? 14.559 10.054 5.374 1.00 93.38 375 PHE A O 1
ATOM 3046 N N . ASP A 1 376 ? 14.877 12.000 6.421 1.00 92.88 376 ASP A N 1
ATOM 3047 C CA . ASP A 1 376 ? 14.937 12.785 5.181 1.00 92.88 376 ASP A CA 1
ATOM 3048 C C . ASP A 1 376 ? 16.099 12.378 4.267 1.00 92.88 376 ASP A C 1
ATOM 3050 O O . ASP A 1 376 ? 15.971 12.411 3.042 1.00 92.88 376 ASP A O 1
ATOM 3054 N N . THR A 1 377 ? 17.251 11.995 4.831 1.00 92.88 377 THR A N 1
ATOM 3055 C CA . THR A 1 377 ? 18.401 11.553 4.025 1.00 92.88 377 THR A CA 1
ATOM 3056 C C . THR A 1 377 ? 18.161 10.167 3.443 1.00 92.88 377 THR A C 1
ATOM 3058 O O . THR A 1 377 ? 18.518 9.925 2.288 1.00 92.88 377 THR A O 1
ATOM 3061 N N . TYR A 1 378 ? 17.487 9.298 4.197 1.00 93.00 378 TYR A N 1
ATOM 3062 C CA . TYR A 1 378 ? 16.964 8.029 3.706 1.00 93.00 378 TYR A CA 1
ATOM 3063 C C . TYR A 1 378 ? 15.960 8.244 2.558 1.00 93.00 378 TYR A C 1
ATOM 3065 O O . TYR A 1 378 ? 16.193 7.767 1.445 1.00 93.00 378 TYR A O 1
ATOM 3073 N N . ARG A 1 379 ? 14.920 9.065 2.764 1.00 92.88 379 ARG A N 1
ATOM 3074 C CA . ARG A 1 379 ? 13.895 9.394 1.757 1.00 92.88 379 ARG A CA 1
ATOM 3075 C C . ARG A 1 379 ? 14.505 9.977 0.481 1.00 92.88 379 ARG A C 1
ATOM 3077 O O . ARG A 1 379 ? 14.137 9.566 -0.618 1.00 92.88 379 ARG A O 1
ATOM 3084 N N . LYS A 1 380 ? 15.458 10.909 0.599 1.00 91.81 380 LYS A N 1
ATOM 3085 C CA . LYS A 1 380 ? 16.180 11.483 -0.553 1.00 91.81 380 LYS A CA 1
ATOM 3086 C C . LYS A 1 380 ? 16.977 10.431 -1.316 1.00 91.81 380 LYS A C 1
ATOM 3088 O O . LYS A 1 380 ? 16.943 10.430 -2.540 1.00 91.81 380 LYS A O 1
ATOM 3093 N N . CYS A 1 381 ? 17.674 9.541 -0.608 1.00 91.31 381 CYS A N 1
ATOM 3094 C CA . CYS A 1 381 ? 18.428 8.459 -1.232 1.00 91.31 381 CYS A CA 1
ATOM 3095 C C . CYS A 1 381 ? 17.497 7.530 -2.011 1.00 91.31 381 CYS A C 1
ATOM 3097 O O . CYS A 1 381 ? 17.730 7.258 -3.178 1.00 91.31 381 CYS A O 1
ATOM 3099 N N . LYS A 1 382 ? 16.407 7.076 -1.396 1.00 91.06 382 LYS A N 1
ATOM 3100 C CA . LYS A 1 382 ? 15.473 6.138 -2.022 1.00 91.06 382 LYS A CA 1
ATOM 3101 C C . LYS A 1 382 ? 14.687 6.738 -3.193 1.00 91.06 382 LYS A C 1
ATOM 3103 O O . LYS A 1 382 ? 14.328 6.001 -4.099 1.00 91.06 382 LYS A O 1
ATOM 3108 N N . ASN A 1 383 ? 14.466 8.053 -3.199 1.00 91.06 383 ASN A N 1
ATOM 3109 C CA . ASN A 1 383 ? 13.842 8.770 -4.313 1.00 91.06 383 ASN A CA 1
ATOM 3110 C C . ASN A 1 383 ? 14.832 9.230 -5.393 1.00 91.06 383 ASN A C 1
ATOM 3112 O O . ASN A 1 383 ? 14.393 9.887 -6.330 1.00 91.06 383 ASN A O 1
ATOM 3116 N N . SER A 1 384 ? 16.139 8.956 -5.286 1.00 91.44 384 SER A N 1
ATOM 3117 C CA . SER A 1 384 ? 17.102 9.447 -6.284 1.00 91.44 384 SER A CA 1
ATOM 3118 C C . SER A 1 384 ? 17.066 8.652 -7.588 1.00 91.44 384 SER A C 1
ATOM 3120 O O . SER A 1 384 ? 17.379 9.198 -8.641 1.00 91.44 384 SER A O 1
ATOM 3122 N N . LEU A 1 385 ? 16.696 7.370 -7.525 1.00 93.81 385 LEU A N 1
ATOM 3123 C CA . LEU A 1 385 ? 16.547 6.487 -8.680 1.00 93.81 385 LEU A CA 1
ATOM 3124 C C . LEU A 1 385 ? 15.620 5.311 -8.371 1.00 93.81 385 LEU A C 1
ATOM 3126 O O . LEU A 1 385 ? 15.382 4.995 -7.206 1.00 93.81 385 LEU A O 1
ATOM 3130 N N . TRP A 1 386 ? 15.133 4.644 -9.419 1.00 94.69 386 TRP A N 1
ATOM 3131 C CA . TRP A 1 386 ? 14.433 3.365 -9.289 1.00 94.69 386 TRP A CA 1
ATOM 3132 C C . TRP A 1 386 ? 15.245 2.245 -9.920 1.00 94.69 386 TRP A C 1
ATOM 3134 O O . TRP A 1 386 ? 15.811 2.413 -10.998 1.00 94.69 386 TRP A O 1
ATOM 3144 N N . GLN A 1 387 ? 15.260 1.092 -9.265 1.00 94.50 387 GLN A N 1
ATOM 3145 C CA . GLN A 1 387 ? 15.835 -0.134 -9.793 1.00 94.50 387 GLN A CA 1
ATOM 3146 C C . GLN A 1 387 ? 14.716 -0.960 -10.426 1.00 94.50 387 GLN A C 1
ATOM 3148 O O . GLN A 1 387 ? 13.611 -1.046 -9.886 1.00 94.50 387 GLN A O 1
ATOM 3153 N N . VAL A 1 388 ? 15.000 -1.552 -11.580 1.00 95.62 388 VAL A N 1
ATOM 3154 C CA . VAL A 1 388 ? 14.171 -2.556 -12.239 1.00 95.62 388 VAL A CA 1
ATOM 3155 C C . VAL A 1 388 ? 15.000 -3.824 -12.359 1.00 95.62 388 VAL A C 1
ATOM 3157 O O . VAL A 1 388 ? 15.980 -3.841 -13.099 1.00 95.62 388 VAL A O 1
ATOM 3160 N N . THR A 1 389 ? 14.596 -4.879 -11.663 1.00 95.00 389 THR A N 1
ATOM 3161 C CA . THR A 1 389 ? 15.178 -6.213 -11.825 1.00 95.00 389 THR A CA 1
ATOM 3162 C C . THR A 1 389 ? 14.360 -6.948 -12.875 1.00 95.00 389 THR A C 1
ATOM 3164 O O . THR A 1 389 ? 13.240 -7.393 -12.623 1.00 95.00 389 THR A O 1
ATOM 3167 N N . TYR A 1 390 ? 14.898 -6.984 -14.091 1.00 95.50 390 TYR A N 1
ATOM 3168 C CA . TYR A 1 390 ? 14.225 -7.475 -15.284 1.00 95.50 390 TYR A CA 1
ATOM 3169 C C . TYR A 1 390 ? 14.501 -8.959 -15.510 1.00 95.50 390 TYR A C 1
ATOM 3171 O O . TYR A 1 390 ? 15.661 -9.365 -15.556 1.00 95.50 390 TYR A O 1
ATOM 3179 N N . THR A 1 391 ? 13.446 -9.749 -15.706 1.00 95.00 391 THR A N 1
ATOM 3180 C CA . THR A 1 391 ? 13.546 -11.185 -16.002 1.00 95.00 391 THR A CA 1
ATOM 3181 C C . THR A 1 391 ? 13.445 -11.420 -17.505 1.00 95.00 391 THR A C 1
ATOM 3183 O O . THR A 1 391 ? 12.434 -11.087 -18.117 1.00 95.00 391 THR A O 1
ATOM 3186 N N . THR A 1 392 ? 14.481 -11.993 -18.125 1.00 91.88 392 THR A N 1
ATOM 3187 C CA . THR A 1 392 ? 14.517 -12.164 -19.589 1.00 91.88 392 THR A CA 1
ATOM 3188 C C . THR A 1 392 ? 13.643 -13.303 -20.102 1.00 91.88 392 THR A C 1
ATOM 3190 O O . THR A 1 392 ? 13.268 -13.275 -21.267 1.00 91.88 392 THR A O 1
ATOM 3193 N N . SER A 1 393 ? 13.336 -14.306 -19.275 1.00 92.19 393 SER A N 1
ATOM 3194 C CA . SER A 1 393 ? 12.461 -15.427 -19.655 1.00 92.19 393 SER A CA 1
ATOM 3195 C C . SER A 1 393 ? 10.984 -15.029 -19.679 1.00 92.19 393 SER A C 1
ATOM 3197 O O . SER A 1 393 ? 10.246 -15.439 -20.569 1.00 92.19 393 SER A O 1
ATOM 3199 N N . ASN A 1 394 ? 10.557 -14.212 -18.717 1.00 92.62 394 ASN A N 1
ATOM 3200 C CA . ASN A 1 394 ? 9.220 -13.642 -18.660 1.00 92.62 394 ASN A CA 1
ATOM 3201 C C . ASN A 1 394 ? 9.285 -12.245 -18.044 1.00 92.62 394 ASN A C 1
ATOM 3203 O O . ASN A 1 394 ? 9.389 -12.083 -16.832 1.00 92.62 394 ASN A O 1
ATOM 3207 N N . TRP A 1 395 ? 9.172 -11.215 -18.875 1.00 93.06 395 TRP A N 1
ATOM 3208 C CA . TRP A 1 395 ? 9.284 -9.840 -18.403 1.00 93.06 395 TRP A CA 1
ATOM 3209 C C . TRP A 1 395 ? 8.193 -9.453 -17.394 1.00 93.06 395 TRP A C 1
ATOM 3211 O O . TRP A 1 395 ? 8.418 -8.545 -16.593 1.00 93.06 395 TRP A O 1
ATOM 3221 N N . MET A 1 396 ? 7.047 -10.144 -17.376 1.00 91.31 396 MET A N 1
ATOM 3222 C CA . MET A 1 396 ? 5.951 -9.870 -16.439 1.00 91.31 396 MET A CA 1
ATOM 3223 C C . MET A 1 396 ? 6.303 -10.232 -14.991 1.00 91.31 396 MET A C 1
ATOM 3225 O O . MET A 1 396 ? 5.686 -9.700 -14.074 1.00 91.31 396 MET A O 1
ATOM 3229 N N . THR A 1 397 ? 7.308 -11.087 -14.766 1.00 91.88 397 THR A N 1
ATOM 3230 C CA . THR A 1 397 ? 7.806 -11.412 -13.416 1.00 91.88 397 THR A CA 1
ATOM 3231 C C . THR A 1 397 ? 8.882 -10.440 -12.931 1.00 91.88 397 THR A C 1
ATOM 3233 O O . THR A 1 397 ? 9.437 -10.616 -11.848 1.00 91.88 397 THR A O 1
ATOM 3236 N N . SER A 1 398 ? 9.207 -9.418 -13.728 1.00 94.31 398 SER A N 1
ATOM 3237 C CA . SER A 1 398 ? 10.165 -8.379 -13.348 1.00 94.31 398 SER A CA 1
ATOM 3238 C C . SER A 1 398 ? 9.653 -7.549 -12.174 1.00 94.31 398 SER A C 1
ATOM 3240 O O . SER A 1 398 ? 8.451 -7.379 -11.983 1.00 94.31 398 SER A O 1
ATOM 3242 N N . GLN A 1 399 ? 10.579 -6.960 -11.422 1.00 93.75 399 GLN A N 1
ATOM 3243 C CA . GLN A 1 399 ? 10.267 -6.123 -10.266 1.00 93.75 399 GLN A CA 1
ATOM 3244 C C . GLN A 1 399 ? 10.806 -4.709 -10.437 1.00 93.75 399 GLN A C 1
ATOM 3246 O O . GLN A 1 399 ? 11.804 -4.495 -11.123 1.00 93.75 399 GLN A O 1
ATOM 3251 N N . CYS A 1 400 ? 10.156 -3.725 -9.814 1.00 94.38 400 CYS A N 1
ATOM 3252 C CA . CYS A 1 400 ? 10.622 -2.342 -9.827 1.00 94.38 400 CYS A CA 1
ATOM 3253 C C . CYS A 1 400 ? 10.424 -1.659 -8.471 1.00 94.38 400 CYS A C 1
ATOM 3255 O O . CYS A 1 400 ? 9.367 -1.764 -7.862 1.00 94.38 400 CYS A O 1
ATOM 3257 N N . THR A 1 401 ? 11.397 -0.869 -8.022 1.00 94.19 401 THR A N 1
ATOM 3258 C CA . THR A 1 401 ? 11.306 -0.160 -6.732 1.00 94.19 401 THR A CA 1
ATOM 3259 C C . THR A 1 401 ? 10.466 1.123 -6.788 1.00 94.19 401 THR A C 1
ATOM 3261 O O . THR A 1 401 ? 10.291 1.804 -5.773 1.00 94.19 401 THR A O 1
ATOM 3264 N N . CYS A 1 402 ? 9.909 1.476 -7.954 1.00 93.69 402 CYS A N 1
ATOM 3265 C CA . CYS A 1 402 ? 9.123 2.698 -8.102 1.00 93.69 402 CYS A CA 1
ATOM 3266 C C . CYS A 1 402 ? 7.748 2.599 -7.405 1.00 93.69 402 CYS A C 1
ATOM 3268 O O . CYS A 1 402 ? 7.152 1.519 -7.351 1.00 93.69 402 CYS A O 1
ATOM 3270 N N . PRO A 1 403 ? 7.175 3.730 -6.946 1.00 92.50 403 PRO A N 1
ATOM 3271 C CA . PRO A 1 403 ? 5.887 3.739 -6.249 1.00 92.50 403 PRO A CA 1
ATOM 3272 C C . PRO A 1 403 ? 4.736 3.099 -7.034 1.00 92.50 403 PRO A C 1
ATOM 3274 O O . PRO A 1 403 ? 3.911 2.404 -6.451 1.00 92.50 403 PRO A O 1
ATOM 3277 N N . SER A 1 404 ? 4.679 3.305 -8.356 1.00 92.00 404 SER A N 1
ATOM 3278 C CA . SER A 1 404 ? 3.618 2.723 -9.191 1.00 92.00 404 SER A CA 1
ATOM 3279 C C . SER A 1 404 ? 3.673 1.199 -9.212 1.00 92.00 404 SER A C 1
ATOM 3281 O O . SER A 1 404 ? 2.636 0.564 -9.102 1.00 92.00 404 SER A O 1
ATOM 3283 N N . PHE A 1 405 ? 4.867 0.603 -9.295 1.00 92.31 405 PHE A N 1
ATOM 3284 C CA . PHE A 1 405 ? 4.987 -0.855 -9.281 1.00 92.31 405 PHE A CA 1
ATOM 3285 C C . PHE A 1 405 ? 4.559 -1.436 -7.937 1.00 92.31 405 PHE A C 1
ATOM 3287 O O . PHE A 1 405 ? 3.766 -2.365 -7.903 1.00 92.31 405 PHE A O 1
ATOM 3294 N N . LYS A 1 406 ? 5.024 -0.852 -6.830 1.00 90.12 406 LYS A N 1
ATOM 3295 C CA . LYS A 1 406 ? 4.660 -1.307 -5.481 1.00 90.12 406 LYS A CA 1
ATOM 3296 C C . LYS A 1 406 ? 3.154 -1.277 -5.225 1.00 90.12 406 LYS A C 1
ATOM 3298 O O . LYS A 1 406 ? 2.655 -2.082 -4.456 1.00 90.12 406 LYS A O 1
ATOM 3303 N N . LYS A 1 407 ? 2.445 -0.345 -5.865 1.00 88.69 407 LYS A N 1
ATOM 3304 C CA . LYS A 1 407 ? 0.994 -0.175 -5.737 1.00 88.69 407 LYS A CA 1
ATOM 3305 C C . LYS A 1 407 ? 0.189 -1.071 -6.669 1.00 88.69 407 LYS A C 1
ATOM 3307 O O . LYS A 1 407 ? -0.835 -1.606 -6.257 1.00 88.69 407 LYS A O 1
ATOM 3312 N N . ASP A 1 408 ? 0.635 -1.189 -7.915 1.00 87.19 408 ASP A N 1
ATOM 3313 C CA . ASP A 1 408 ? -0.173 -1.750 -9.000 1.00 87.19 408 ASP A CA 1
ATOM 3314 C C . ASP A 1 408 ? 0.360 -3.106 -9.505 1.00 87.19 408 ASP A C 1
ATOM 3316 O O . ASP A 1 408 ? -0.253 -3.725 -10.371 1.00 87.19 408 ASP A O 1
ATOM 3320 N N . GLY A 1 409 ? 1.527 -3.555 -9.032 1.00 89.50 409 GLY A N 1
ATOM 3321 C CA . GLY A 1 409 ? 2.238 -4.742 -9.527 1.00 89.50 409 GLY A CA 1
ATOM 3322 C C . GLY A 1 409 ? 2.815 -4.587 -10.940 1.00 89.50 409 GLY A C 1
ATOM 3323 O O . GLY A 1 409 ? 3.444 -5.502 -11.459 1.00 89.50 409 GLY A O 1
ATOM 3324 N N . ILE A 1 410 ? 2.616 -3.433 -11.583 1.00 91.44 410 ILE A N 1
ATOM 3325 C CA . ILE A 1 410 ? 3.128 -3.112 -12.914 1.00 91.44 410 ILE A CA 1
ATOM 3326 C C . ILE A 1 410 ? 3.427 -1.618 -13.020 1.00 91.44 410 ILE A C 1
ATOM 3328 O O . ILE A 1 410 ? 2.778 -0.779 -12.397 1.00 91.44 410 ILE A O 1
ATOM 3332 N N . CYS A 1 411 ? 4.426 -1.243 -13.815 1.00 94.25 411 CYS A N 1
ATOM 3333 C CA . CYS A 1 411 ? 4.757 0.160 -14.025 1.00 94.25 411 CYS A CA 1
ATOM 3334 C C . CYS A 1 411 ? 5.268 0.430 -15.439 1.00 94.25 411 CYS A C 1
ATOM 3336 O O . CYS A 1 411 ? 5.631 -0.480 -16.185 1.00 94.25 411 CYS A O 1
ATOM 3338 N N . LYS A 1 412 ? 5.353 1.723 -15.777 1.00 94.62 412 LYS A N 1
ATOM 3339 C CA . LYS A 1 412 ? 5.825 2.166 -17.092 1.00 94.62 412 LYS A CA 1
ATOM 3340 C C . LYS A 1 412 ? 7.276 1.775 -17.383 1.00 94.62 412 LYS A C 1
ATOM 3342 O O . LYS A 1 412 ? 7.653 1.709 -18.542 1.00 94.62 412 LYS A O 1
ATOM 3347 N N . HIS A 1 413 ? 8.085 1.548 -16.344 1.00 95.38 413 HIS A N 1
ATOM 3348 C CA . HIS A 1 413 ? 9.501 1.218 -16.500 1.00 95.38 413 HIS A CA 1
ATOM 3349 C C . HIS A 1 413 ? 9.685 -0.237 -16.937 1.00 95.38 413 HIS A C 1
ATOM 3351 O O . HIS A 1 413 ? 10.406 -0.479 -17.893 1.00 95.38 413 HIS A O 1
ATOM 3357 N N . ILE A 1 414 ? 8.995 -1.192 -16.299 1.00 95.69 414 ILE A N 1
ATOM 3358 C CA . ILE A 1 414 ? 9.069 -2.615 -16.674 1.00 95.69 414 ILE A CA 1
ATOM 3359 C C . ILE A 1 414 ? 8.583 -2.809 -18.110 1.00 95.69 414 ILE A C 1
ATOM 3361 O O . ILE A 1 414 ? 9.319 -3.312 -18.953 1.00 95.69 414 ILE A O 1
ATOM 3365 N N . MET A 1 415 ? 7.368 -2.341 -18.403 1.00 95.50 415 MET A N 1
ATOM 3366 C CA . MET A 1 415 ? 6.789 -2.469 -19.738 1.00 95.50 415 MET A CA 1
ATOM 3367 C C . MET A 1 415 ? 7.564 -1.635 -20.766 1.00 95.50 415 MET A C 1
ATOM 3369 O O . MET A 1 415 ? 7.768 -2.077 -21.887 1.00 95.50 415 MET A O 1
ATOM 3373 N N . GLY A 1 416 ? 8.070 -0.461 -20.386 1.00 95.19 416 GLY A N 1
ATOM 3374 C CA . GLY A 1 416 ? 8.932 0.350 -21.242 1.00 95.19 416 GLY A CA 1
ATOM 3375 C C . GLY A 1 416 ? 10.235 -0.355 -21.622 1.00 95.19 416 GLY A C 1
ATOM 3376 O O . GLY A 1 416 ? 10.630 -0.320 -22.783 1.00 95.19 416 GLY A O 1
ATOM 3377 N N . ILE A 1 417 ? 10.881 -1.039 -20.673 1.00 95.31 417 ILE A N 1
ATOM 3378 C CA . ILE A 1 417 ? 12.068 -1.861 -20.943 1.00 95.31 417 ILE A CA 1
ATOM 3379 C C . ILE A 1 417 ? 11.700 -3.042 -21.849 1.00 95.31 417 ILE A C 1
ATOM 3381 O O . ILE A 1 417 ? 12.444 -3.317 -22.790 1.00 95.31 417 ILE A O 1
ATOM 3385 N N . ALA A 1 418 ? 10.546 -3.682 -21.635 1.00 95.38 418 ALA A N 1
ATOM 3386 C CA . ALA A 1 418 ? 10.056 -4.744 -22.515 1.00 95.38 418 ALA A CA 1
ATOM 3387 C C . ALA A 1 418 ? 9.853 -4.257 -23.960 1.00 95.38 418 ALA A C 1
ATOM 3389 O O . ALA A 1 418 ? 10.250 -4.946 -24.896 1.00 95.38 418 ALA A O 1
ATOM 3390 N N . ILE A 1 419 ? 9.343 -3.036 -24.155 1.00 94.50 419 ILE A N 1
ATOM 3391 C CA . ILE A 1 419 ? 9.209 -2.406 -25.480 1.00 94.50 419 ILE A CA 1
ATOM 3392 C C . ILE A 1 419 ? 10.581 -2.173 -26.122 1.00 94.50 419 ILE A C 1
ATOM 3394 O O . ILE A 1 419 ? 10.800 -2.568 -27.264 1.00 94.50 419 ILE A O 1
ATOM 3398 N N . ILE A 1 420 ? 11.531 -1.580 -25.386 1.00 93.06 420 ILE A N 1
ATOM 3399 C CA . ILE A 1 420 ? 12.900 -1.325 -25.880 1.00 93.06 420 ILE A CA 1
ATOM 3400 C C . ILE A 1 420 ? 13.576 -2.633 -26.311 1.00 93.06 420 ILE A C 1
ATOM 3402 O O . ILE A 1 420 ? 14.291 -2.675 -27.312 1.00 93.06 420 ILE A O 1
ATOM 3406 N N . ARG A 1 421 ? 13.346 -3.706 -25.550 1.00 92.25 421 ARG A N 1
ATOM 3407 C CA . ARG A 1 421 ? 13.898 -5.039 -25.804 1.00 92.25 421 ARG A CA 1
ATOM 3408 C C . ARG A 1 421 ? 13.136 -5.841 -26.855 1.00 92.25 421 ARG A C 1
ATOM 3410 O O . ARG A 1 421 ? 13.654 -6.864 -27.286 1.00 92.25 421 ARG A O 1
ATOM 3417 N N . LYS A 1 422 ? 11.966 -5.361 -27.291 1.00 93.62 422 LYS A N 1
ATOM 3418 C CA . LYS A 1 422 ? 11.029 -6.068 -28.178 1.00 93.62 422 LYS A CA 1
ATOM 3419 C C . LYS A 1 422 ? 10.426 -7.341 -27.562 1.00 93.62 422 LYS A C 1
ATOM 3421 O O . LYS A 1 422 ? 9.931 -8.192 -28.290 1.00 93.62 422 LYS A O 1
ATOM 3426 N N . ASP A 1 423 ? 10.414 -7.433 -26.233 1.00 92.44 423 ASP A N 1
ATOM 3427 C CA . ASP A 1 423 ? 9.730 -8.491 -25.474 1.00 92.44 423 ASP A CA 1
ATOM 3428 C C . ASP A 1 423 ? 8.209 -8.209 -25.360 1.00 92.44 423 ASP A C 1
ATOM 3430 O O . ASP A 1 423 ? 7.427 -9.073 -24.963 1.00 92.44 423 ASP A O 1
ATOM 3434 N N . PHE A 1 424 ? 7.779 -6.989 -25.708 1.00 92.44 424 PHE A N 1
ATOM 3435 C CA . PHE A 1 424 ? 6.380 -6.576 -25.812 1.00 92.44 424 PHE A CA 1
ATOM 3436 C C . PHE A 1 424 ? 6.174 -5.691 -27.048 1.00 92.44 424 PHE A C 1
ATOM 3438 O O . PHE A 1 424 ? 6.938 -4.749 -27.275 1.00 92.44 424 PHE A O 1
ATOM 3445 N N . ILE A 1 425 ? 5.127 -5.974 -27.826 1.00 89.38 425 ILE A N 1
ATOM 3446 C CA . ILE A 1 425 ? 4.734 -5.182 -28.995 1.00 89.38 425 ILE A CA 1
ATOM 3447 C C . ILE A 1 425 ? 3.531 -4.329 -28.604 1.00 89.38 425 ILE A C 1
ATOM 3449 O O . ILE A 1 425 ? 2.525 -4.836 -28.122 1.00 89.38 425 ILE A O 1
ATOM 3453 N N . VAL A 1 426 ? 3.669 -3.020 -28.791 1.00 86.62 426 VAL A N 1
ATOM 3454 C CA . VAL A 1 426 ? 2.601 -2.049 -28.552 1.00 86.62 426 VAL A CA 1
ATOM 3455 C C . VAL A 1 426 ? 1.719 -1.992 -29.796 1.00 86.62 426 VAL A C 1
ATOM 3457 O O . VAL A 1 426 ? 2.237 -1.766 -30.896 1.00 86.62 426 VAL A O 1
ATOM 3460 N N . GLU A 1 427 ? 0.416 -2.167 -29.610 1.00 83.56 427 GLU A N 1
ATOM 3461 C CA . GLU A 1 427 ? -0.600 -2.024 -30.658 1.00 83.56 427 GLU A CA 1
ATOM 3462 C C . GLU A 1 427 ? -0.669 -0.563 -31.172 1.00 83.56 427 GLU A C 1
ATOM 3464 O O . GLU A 1 427 ? -0.119 0.371 -30.576 1.00 83.56 427 GLU A O 1
ATOM 3469 N N . ASP A 1 428 ? -1.262 -0.335 -32.345 1.00 73.31 428 ASP A N 1
ATOM 3470 C CA . ASP A 1 428 ? -1.207 0.987 -32.996 1.00 73.31 428 ASP A CA 1
ATOM 3471 C C . ASP A 1 428 ? -2.087 2.049 -32.309 1.00 73.31 428 ASP A C 1
ATOM 3473 O O . ASP A 1 428 ? -1.766 3.243 -32.319 1.00 73.31 428 ASP A O 1
ATOM 3477 N N . GLU A 1 429 ? -3.153 1.630 -31.627 1.00 69.88 429 GLU A N 1
ATOM 3478 C CA . GLU A 1 429 ? -4.092 2.501 -30.900 1.00 69.88 429 GLU A CA 1
ATOM 3479 C C . GLU A 1 429 ? -3.427 3.211 -29.700 1.00 69.88 429 GLU A C 1
ATOM 3481 O O . GLU A 1 429 ? -3.846 4.282 -29.233 1.00 69.88 429 GLU A O 1
ATOM 3486 N N . GLU A 1 430 ? -2.353 2.622 -29.193 1.00 66.12 430 GLU A N 1
ATOM 3487 C CA . GLU A 1 430 ? -1.513 3.068 -28.095 1.00 66.12 430 GLU A CA 1
ATOM 3488 C C . GLU A 1 430 ? -0.499 4.118 -28.551 1.00 66.12 430 GLU A C 1
ATOM 3490 O O . GLU A 1 430 ? -0.158 5.007 -27.765 1.00 66.12 430 GLU A O 1
ATOM 3495 N N . LYS A 1 431 ? -0.053 4.037 -29.812 1.00 72.56 431 LYS A N 1
ATOM 3496 C CA . LYS A 1 431 ? 0.938 4.935 -30.432 1.00 72.56 431 LYS A CA 1
ATOM 3497 C C . LYS A 1 431 ? 0.333 6.255 -30.903 1.00 72.56 431 LYS A C 1
ATOM 3499 O O . LYS A 1 431 ? 1.066 7.217 -31.106 1.00 72.56 431 LYS A O 1
ATOM 3504 N N . ALA A 1 432 ? -0.991 6.322 -31.037 1.00 68.94 432 ALA A N 1
ATOM 3505 C CA . ALA A 1 432 ? -1.719 7.444 -31.633 1.00 68.94 432 ALA A CA 1
ATOM 3506 C C . ALA A 1 432 ? -1.628 8.788 -30.871 1.00 68.94 432 ALA A C 1
ATOM 3508 O O . ALA A 1 432 ? -2.220 9.777 -31.302 1.00 68.94 432 ALA A O 1
ATOM 3509 N N . ILE A 1 433 ? -0.928 8.861 -29.732 1.00 70.19 433 ILE A N 1
ATOM 3510 C CA . ILE A 1 433 ? -0.792 10.102 -28.959 1.00 70.19 433 ILE A CA 1
ATOM 3511 C C . ILE A 1 433 ? 0.568 10.754 -29.220 1.00 70.19 433 ILE A C 1
ATOM 3513 O O . ILE A 1 433 ? 1.596 10.109 -28.999 1.00 70.19 433 ILE A O 1
ATOM 3517 N N . PRO A 1 434 ? 0.600 12.055 -29.566 1.00 68.00 434 PRO A N 1
ATOM 3518 C CA . PRO A 1 434 ? 1.835 12.826 -29.615 1.00 68.00 434 PRO A CA 1
ATOM 3519 C C . PRO A 1 434 ? 2.611 12.781 -28.292 1.00 68.00 434 PRO A C 1
ATOM 3521 O O . PRO A 1 434 ? 2.028 12.760 -27.202 1.00 68.00 434 PRO A O 1
ATOM 3524 N N . ILE A 1 435 ? 3.942 12.835 -28.372 1.00 61.97 435 ILE A N 1
ATOM 3525 C CA . ILE A 1 435 ? 4.817 12.904 -27.194 1.00 61.97 435 ILE A CA 1
ATOM 3526 C C . ILE A 1 435 ? 4.427 14.123 -26.339 1.00 61.97 435 ILE A C 1
ATOM 3528 O O . ILE A 1 435 ? 4.262 15.228 -26.844 1.00 61.97 435 ILE A O 1
ATOM 3532 N N . GLY A 1 436 ? 4.240 13.913 -25.033 1.00 63.12 436 GLY A N 1
ATOM 3533 C CA . GLY A 1 436 ? 3.759 14.933 -24.090 1.00 63.12 436 GLY A CA 1
ATOM 3534 C C . GLY A 1 436 ? 2.235 15.145 -24.061 1.00 63.12 436 GLY A C 1
ATOM 3535 O O . GLY A 1 436 ? 1.737 15.806 -23.150 1.00 63.12 436 GLY A O 1
ATOM 3536 N N . GLY A 1 437 ? 1.479 14.552 -24.990 1.00 66.19 437 GLY A N 1
ATOM 3537 C CA . GLY A 1 437 ? 0.021 14.652 -25.048 1.00 66.19 437 GLY A CA 1
ATOM 3538 C C . GLY A 1 437 ? -0.695 13.829 -23.970 1.00 66.19 437 GLY A C 1
ATOM 3539 O O . GLY A 1 437 ? -0.252 12.752 -23.568 1.00 66.19 437 GLY A O 1
ATOM 3540 N N . LYS A 1 438 ? -1.848 14.318 -23.499 1.00 66.12 438 LYS A N 1
ATOM 3541 C CA . LYS A 1 438 ? -2.789 13.539 -22.674 1.00 66.12 438 LYS A CA 1
ATOM 3542 C C . LYS A 1 438 ? -3.885 12.960 -23.572 1.00 66.12 438 LYS A C 1
ATOM 3544 O O . LYS A 1 438 ? -4.362 13.658 -24.462 1.00 66.12 438 LYS A O 1
ATOM 3549 N N . ARG A 1 439 ? -4.341 11.723 -23.307 1.00 67.19 439 ARG A N 1
ATOM 3550 C CA . ARG A 1 439 ? -5.563 11.197 -23.953 1.00 67.19 439 ARG A CA 1
ATOM 3551 C C . ARG A 1 439 ? -6.740 12.121 -23.643 1.00 67.19 439 ARG A C 1
ATOM 3553 O O . ARG A 1 439 ? -6.969 12.454 -22.478 1.00 67.19 439 ARG A O 1
ATOM 3560 N N . GLN A 1 440 ? -7.487 12.476 -24.683 1.00 68.00 440 GLN A N 1
ATOM 3561 C CA . GLN A 1 440 ? -8.819 13.063 -24.565 1.00 68.00 440 GLN A CA 1
ATOM 3562 C C . GLN A 1 440 ? -9.744 12.095 -23.807 1.00 68.00 440 GLN A C 1
ATOM 3564 O O . GLN A 1 440 ? -9.551 10.875 -23.827 1.00 68.00 440 GLN A O 1
ATOM 3569 N N . ARG A 1 441 ? -10.730 12.637 -23.088 1.00 62.84 441 ARG A N 1
ATOM 3570 C CA . ARG A 1 441 ? -11.677 11.837 -22.301 1.00 62.84 441 ARG A CA 1
ATOM 3571 C C . ARG A 1 441 ? -12.690 11.197 -23.261 1.00 62.84 441 ARG A C 1
ATOM 3573 O O . ARG A 1 441 ? -13.373 11.922 -23.969 1.00 62.84 441 ARG A O 1
ATOM 3580 N N . GLY A 1 442 ? -12.794 9.867 -23.278 1.00 67.94 442 GLY A N 1
ATOM 3581 C CA . GLY A 1 442 ? -13.717 9.137 -24.159 1.00 67.94 442 GLY A CA 1
ATOM 3582 C C . GLY A 1 442 ? -13.107 7.859 -24.738 1.00 67.94 442 GLY A C 1
ATOM 3583 O O . GLY A 1 442 ? -11.966 7.509 -24.428 1.00 67.94 442 GLY A O 1
ATOM 3584 N N . ARG A 1 443 ? -13.882 7.148 -25.565 1.00 53.34 443 ARG A N 1
ATOM 3585 C CA . ARG A 1 443 ? -13.406 5.980 -26.321 1.00 53.34 443 ARG A CA 1
ATOM 3586 C C . ARG A 1 443 ? -12.392 6.445 -27.382 1.00 53.34 443 ARG A C 1
ATOM 3588 O O . ARG A 1 443 ? -12.685 7.429 -28.058 1.00 53.34 443 ARG A O 1
ATOM 3595 N N . PRO A 1 444 ? -11.234 5.777 -27.547 1.00 61.88 444 PRO A N 1
ATOM 3596 C CA . PRO A 1 444 ? -10.303 6.098 -28.626 1.00 61.88 444 PRO A CA 1
ATOM 3597 C C . PRO A 1 444 ? -10.991 5.992 -29.990 1.00 61.88 444 PRO A C 1
ATOM 3599 O O . PRO A 1 444 ? -11.755 5.051 -30.225 1.00 61.88 444 PRO A O 1
ATOM 3602 N N . ALA A 1 445 ? -10.724 6.951 -30.877 1.00 62.09 445 ALA A N 1
ATOM 3603 C CA . ALA A 1 445 ? -11.100 6.818 -32.277 1.00 62.09 445 ALA A CA 1
ATOM 3604 C C . ALA A 1 445 ? -10.317 5.641 -32.876 1.00 62.09 445 ALA A C 1
ATOM 3606 O O . ALA A 1 445 ? -9.116 5.515 -32.633 1.00 62.09 445 ALA A O 1
ATOM 3607 N N . LYS A 1 446 ? -11.001 4.758 -33.611 1.00 63.25 446 LYS A N 1
ATOM 3608 C CA . LYS A 1 446 ? -10.332 3.686 -34.357 1.00 63.25 446 LYS A CA 1
ATOM 3609 C C . LYS A 1 446 ? -9.451 4.322 -35.431 1.00 63.25 446 LYS A C 1
ATOM 3611 O O . LYS A 1 446 ? -9.865 5.312 -36.029 1.00 63.25 446 LYS A O 1
ATOM 3616 N N . ALA A 1 447 ? -8.269 3.760 -35.671 1.00 57.72 447 ALA A N 1
ATOM 3617 C CA . ALA A 1 447 ? -7.416 4.205 -36.766 1.00 57.72 447 ALA A CA 1
ATOM 3618 C C . ALA A 1 447 ? -8.176 4.075 -38.101 1.00 57.72 447 ALA A C 1
ATOM 3620 O O . ALA A 1 447 ? -8.695 3.003 -38.422 1.00 57.72 447 ALA A O 1
ATOM 3621 N N . GLU A 1 448 ? -8.279 5.169 -38.856 1.00 58.88 448 GLU A N 1
ATOM 3622 C CA . GLU A 1 448 ? -8.804 5.134 -40.222 1.00 58.88 448 GLU A CA 1
ATOM 3623 C C . GLU A 1 448 ? -7.764 4.486 -41.144 1.00 58.88 448 GLU A C 1
ATOM 3625 O O . GLU A 1 448 ? -6.558 4.684 -40.978 1.00 58.88 448 GLU A O 1
ATOM 3630 N N . LYS A 1 449 ? -8.221 3.669 -42.103 1.00 58.44 449 LYS A N 1
ATOM 3631 C CA . LYS A 1 449 ? -7.332 3.060 -43.101 1.00 58.44 449 LYS A CA 1
ATOM 3632 C C . LYS A 1 449 ? -6.618 4.174 -43.867 1.00 58.44 449 LYS A C 1
ATOM 3634 O O . LYS A 1 449 ? -7.271 5.104 -44.333 1.00 58.44 449 LYS A O 1
ATOM 3639 N N . ALA A 1 450 ? -5.299 4.055 -44.011 1.00 57.41 450 ALA A N 1
ATOM 3640 C CA . ALA A 1 450 ? -4.521 4.974 -44.831 1.00 57.41 450 ALA A CA 1
ATOM 3641 C C . ALA A 1 450 ? -5.105 5.014 -46.254 1.00 57.41 450 ALA A C 1
ATOM 3643 O O . ALA A 1 450 ? -5.262 3.970 -46.890 1.00 57.41 450 ALA A O 1
ATOM 3644 N N . LEU A 1 451 ? -5.448 6.214 -46.725 1.00 59.66 451 LEU A N 1
ATOM 3645 C CA . LEU A 1 451 ? -5.790 6.462 -48.122 1.00 59.66 451 LEU A CA 1
ATOM 3646 C C . LEU A 1 451 ? -4.550 6.155 -48.966 1.00 59.66 451 LEU A C 1
ATOM 3648 O O . LEU A 1 451 ? -3.574 6.901 -48.933 1.00 59.66 451 LEU A O 1
ATOM 3652 N N . LEU A 1 452 ? -4.584 5.039 -49.691 1.00 52.28 452 LEU A N 1
ATOM 3653 C CA . LEU A 1 452 ? -3.692 4.818 -50.821 1.00 52.28 452 LEU A CA 1
ATOM 3654 C C . LEU A 1 452 ? -4.203 5.726 -51.944 1.00 52.28 452 LEU A C 1
ATOM 3656 O O . LEU A 1 452 ? -5.283 5.496 -52.482 1.00 52.28 452 LEU A O 1
ATOM 3660 N N . THR A 1 453 ? -3.484 6.810 -52.216 1.00 46.91 453 THR A N 1
ATOM 3661 C CA . THR A 1 453 ? -3.654 7.586 -53.447 1.00 46.91 453 THR A CA 1
ATOM 3662 C C . THR A 1 453 ? -2.813 6.917 -54.525 1.00 46.91 453 THR A C 1
ATOM 3664 O O . THR A 1 453 ? -1.588 6.890 -54.378 1.00 46.91 453 THR A O 1
ATOM 3667 N N . ASP A 1 454 ? -3.477 6.351 -55.533 1.00 50.72 454 ASP A N 1
ATOM 3668 C CA . ASP A 1 454 ? -2.849 5.846 -56.762 1.00 50.72 454 ASP A CA 1
A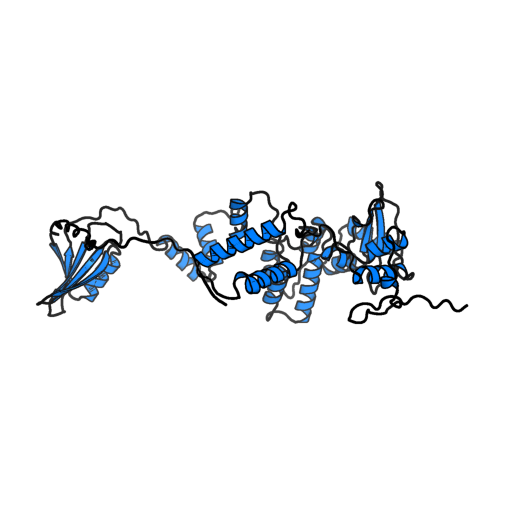TOM 3669 C C . ASP A 1 454 ? -2.155 6.962 -57.559 1.00 50.72 454 ASP A C 1
ATOM 3671 O O . ASP A 1 454 ? -2.677 8.107 -57.562 1.00 50.72 454 ASP A O 1
#

pLDDT: mean 80.78, std 16.14, range [28.31, 96.0]

Secondary structure (DSSP, 8-state):
---------------------PPPPP----PPPP--EEEEEESSHHHHHHHHHHH--EEEEEEEEETTEEEEEEEESSTT---EEEEEEETT-S-EEEEE-S----S-S---SS--HHHHHHHHHHHHTT---HHHHHHHHHHHTT--TTS-----HHHHHHHHHH-S-------HHHHHHHHHHHHTTTS-HHHHHHHHHHHHHHTT-SSHHHHHHHHHH---GGGHHHHHHHIIIIISS--TTSGGGSTTS--SSHHHHHHHHHIIIIISTTPPPPHHHHHHHHHHHHHHHHHTT-TTSTTPPPP--S----HHHHHHHHHHHH-GGG--EEEEEETTTEEEEEEPPTTSPPPPHHHHHHHHHHHHHT---SHHHHHHHHTS-EEEEEESS-GGG-EE-SHHHHHHS--HHHHHHHHHHTSSPPPHHHH-SPTTPPPPSSSPPPPPPP----